Protein 3AGC (pdb70)

CATH classification: 3.40.1500.20

Secondary structure (DSSP, 8-state):
---GGG-TTS-HHHHHHHHHHHHHHHHHTTTTBPPP---HHHHEEE-TTSSEEEEEEEEEBPTT-SEEEEEEEEEEEE-TTS-EEEEEEEEEEE-TT-----EEEEEEESSSSEEEEEEE---SS-TTT-HHHHIIIIISSSHHHHHHHHHTSTTEEE---S-HHHHHHS-TT-EEEEEE-SSHHHHHHHIIIIIHHHHHHHHHHIIIIII-SSS------HHHHHHHHHHHHHHHHHHHIIIIITTHHHHH-HHHHHHHHHHHHHHHT--/--TT-TTS-HHHHHHHHHHHHHHHHHTGGGBPPP---HHHHEEE-TTSSEEEEEEEEEBPTTSSEEEEEEEEEEEE-TTS-EEEEEEEEEEE-TT-----EEEEEEE--EEEEEEE---SS-TTT-HHHHIIIIITTTTHHHHHHHHTSTTEEE---S-HHHHHHS-TT-EEEEEE-SSHHHHHHHIIIIIHHHHHHHHHHIIIIII----HHHHHHHHHHHHHHHHHHHHHHTTTHHHHHH-HHHHHHHHHHHHHHHT-

Radius of gyration: 25.25 Å; Cα contacts (8 Å, |Δi|>4): 959; chains: 2; bounding box: 55×79×54 Å

GO terms:
  GO:0051743 red chlorophyll catabolite reductase activity (F, IDA)
  GO:0005737 cytoplasm (C, IDA)
  GO:0005739 mitochondrion (C, IDA)
  GO:0005829 cytosol (C, IDA)
  GO:0009507 chloroplast (C, IDA)
  GO:0051743 red chlorophyll catabolite reductase activity (F, TAS)
  GO:0015996 chlorophyll catabolic process (P, TAS)
  GO:0005886 plasma membrane (C, HDA)
  GO:0009507 chloroplast (C, HDA)
  GO:0009570 chloroplast stroma (C, HDA)
  GO:0009941 chloroplast envelope (C, HDA)
  GO:0043067 regulation of programmed cell death (P, IMP)
  GO:0010363 regulation of plant-type hypersensitive response (P, IMP)
  GO:0015996 chlorophyll catabolic process (P, IMP)
  GO:0098542 defense response to other organism (P, IMP)
  GO:0005515 protein binding (F, IPI)

InterPro domains:
  IPR009439 Red chlorophyll catabolite reductase [PF06405] (62-314)
  IPR009439 Red chlorophyll catabolite reductase [PTHR34685] (1-317)

Sequence (531 aa):
RRKFMEFPYVSPTRKQLMVDLMSTVENRLQSQLLPCNLPPDVRNFNNPNGSAEASLHIRSGDKSSPIDFVIGSWIHCKIPTGVSLNITSISGFLNSSTKAPNFVVELIQSSSKSLVLILDLPHRKDLVLNPDYLKEYYQDTALDSHRQSLLKLPEVNPYVSPSLFVRSAVSPTASMLKIDAEEEDKLEEILRDHVSPAAKEVLEVWLERCVKEEEEKIVVGEEERMELERRDKSFRRKSIEDDLDLQFPRMFGEEVSSRVVHAIKEAFGVLKFMEFPYVSPTRKQLMVDLMSTVENRLQSQLLPCNLPPDVRNFNNPNGSAEASLHIRSGDKSSPIDFVIGSWIHCKIPTGVSLNITSISGFLNSSTKAPNFVVELIQSKSLVLILDLPHRKDLVLNPDYLKEYYQDTALDSHRQSLLKLPEVNPYVSPSLFVRSAVSPTASMLKIDAEEEDKLEEILRDHVSPAAKEVLEVWLERCVKEVGEEERMELERRDKSFRRKSIEDDLDLQFPRMFGEEVSSRVVHAIKEAFGV

Structure (mmCIF, N/CA/C/O backbone):
data_3AGC
#
_entry.id   3AGC
#
_cell.length_a   45.089
_cell.length_b   84.321
_cell.length_c   131.518
_cell.angle_alpha   90.00
_cell.angle_beta   90.00
_cell.angle_gamma   90.00
#
_symmetry.space_group_name_H-M   'P 21 21 21'
#
loop_
_entity.id
_entity.type
_entity.pdbx_description
1 polymer 'Red chlorophyll catabolite reductase, chloroplastic'
2 non-polymer '3-{(2Z,3S,4S)-5-[(Z)-(4-ethenyl-3-methyl-5-oxo-1,5-dihydro-2H-pyrrol-2-ylidene)methyl]-2-[(5R)-2-[(3-ethyl-5-formyl-4-methyl-1H-pyrrol-2-yl)methyl]-5-(methoxycarbonyl)-3-methyl-4-oxo-4,5-dihydrocyclopenta[b]pyrrol-6(1H)-ylidene]-4-methyl-3,4-dihydro-2H-pyrrol-3-yl}propanoic acid'
3 non-polymer 'SODIUM ION'
4 water water
#
loop_
_atom_site.group_PDB
_atom_site.id
_atom_site.type_symbol
_atom_site.label_atom_id
_atom_site.label_alt_id
_atom_site.label_comp_id
_atom_site.label_asym_id
_atom_site.label_entity_id
_atom_site.label_seq_id
_atom_site.pdbx_PDB_ins_code
_atom_site.Cartn_x
_atom_site.Cartn_y
_atom_site.Cartn_z
_atom_site.occupancy
_atom_site.B_iso_or_equiv
_atom_site.auth_seq_id
_atom_site.auth_comp_id
_atom_site.auth_asym_id
_atom_site.auth_atom_id
_atom_site.pdbx_PDB_model_num
ATOM 1 N N . ARG A 1 6 ? -10.122 31.097 -8.037 1.00 30.20 49 ARG A N 1
ATOM 2 C CA . ARG A 1 6 ? -9.266 31.757 -7.004 1.00 29.88 49 ARG A CA 1
ATOM 3 C C . ARG A 1 6 ? -8.581 30.736 -6.096 1.00 29.12 49 ARG A C 1
ATOM 4 O O . ARG A 1 6 ? -7.442 30.943 -5.674 1.00 29.32 49 ARG A O 1
ATOM 12 N N . ARG A 1 7 ? -9.274 29.633 -5.811 1.00 28.20 50 ARG A N 1
ATOM 13 C CA . ARG A 1 7 ? -8.767 28.598 -4.900 1.00 26.83 50 ARG A CA 1
ATOM 14 C C . ARG A 1 7 ? -7.712 27.706 -5.584 1.00 25.53 50 ARG A C 1
ATOM 15 O O . ARG A 1 7 ? -7.901 27.284 -6.730 1.00 25.59 50 ARG A O 1
ATOM 23 N N . LYS A 1 8 ? -6.600 27.455 -4.884 1.00 23.49 51 LYS A N 1
ATOM 24 C CA . LYS A 1 8 ? -5.435 26.727 -5.433 1.00 21.62 51 LYS A CA 1
ATOM 25 C C . LYS A 1 8 ? -5.552 25.210 -5.312 1.00 20.01 51 LYS A C 1
ATOM 26 O O . LYS A 1 8 ? -6.413 24.703 -4.588 1.00 19.67 51 LYS A O 1
ATOM 32 N N . PHE A 1 9 ? -4.666 24.494 -6.007 1.00 18.04 52 PHE A N 1
ATOM 33 C CA . PHE A 1 9 ? -4.713 23.033 -6.047 1.00 16.55 52 PHE A CA 1
ATOM 34 C C . PHE A 1 9 ? -4.703 22.375 -4.677 1.00 15.67 52 PHE A C 1
ATOM 35 O O . PHE A 1 9 ? -5.608 21.609 -4.361 1.00 15.72 52 PHE A O 1
ATOM 43 N N . MET A 1 10 ? -3.691 22.675 -3.865 1.00 14.84 53 MET A N 1
ATOM 44 C CA . MET A 1 10 ? -3.528 22.002 -2.568 1.00 14.33 53 MET A CA 1
ATOM 45 C C . MET A 1 10 ? -4.544 22.448 -1.500 1.00 14.04 53 MET A C 1
ATOM 46 O O . MET A 1 10 ? -4.552 21.914 -0.384 1.00 13.72 53 MET A O 1
ATOM 51 N N . GLU A 1 11 ? -5.391 23.414 -1.846 1.00 13.44 54 GLU A N 1
ATOM 52 C CA . GLU A 1 11 ? -6.478 23.854 -0.961 1.00 13.48 54 GLU A CA 1
ATOM 53 C C . GLU A 1 11 ? -7.674 22.891 -0.944 1.00 13.00 54 GLU A C 1
ATOM 54 O O . GLU A 1 11 ? -8.446 22.872 0.018 1.00 12.80 54 GLU A O 1
ATOM 60 N N . PHE A 1 12 ? -7.829 22.109 -2.013 1.00 12.40 55 PHE A N 1
ATOM 61 C CA . PHE A 1 12 ? -8.918 21.122 -2.133 1.00 12.26 55 PHE A CA 1
ATOM 62 C C . PHE A 1 12 ? -10.242 21.576 -1.509 1.00 12.24 55 PHE A C 1
ATOM 63 O O . PHE A 1 12 ? -10.727 20.945 -0.581 1.00 12.84 55 PHE A O 1
ATOM 71 N N . PRO A 1 13 ? -10.828 22.668 -2.025 1.00 12.16 56 PRO A N 1
ATOM 72 C CA . PRO A 1 13 ? -12.088 23.192 -1.488 1.00 12.19 56 PRO A CA 1
ATOM 73 C C . PRO A 1 13 ? -13.264 22.256 -1.783 1.00 12.33 56 PRO A C 1
ATOM 74 O O . PRO A 1 13 ? -13.124 21.326 -2.588 1.00 12.00 56 PRO A O 1
ATOM 78 N N . TYR A 1 14 ? -14.397 22.512 -1.127 1.00 12.20 57 TYR A N 1
ATOM 79 C CA . TYR A 1 14 ? -15.669 21.796 -1.358 1.00 12.67 57 TYR A CA 1
ATOM 80 C C . TYR A 1 14 ? -15.774 20.370 -0.808 1.00 12.75 57 TYR A C 1
ATOM 81 O O . TYR A 1 14 ? -16.875 19.812 -0.761 1.00 13.53 57 TYR A O 1
ATOM 90 N N . VAL A 1 15 ? -14.658 19.773 -0.399 1.00 12.56 58 VAL A N 1
ATOM 91 C CA . VAL A 1 15 ? -14.686 18.393 0.106 1.00 12.75 58 VAL A CA 1
ATOM 92 C C . VAL A 1 15 ? -14.526 18.310 1.633 1.00 12.91 58 VAL A C 1
ATOM 93 O O . VAL A 1 15 ? -14.242 19.314 2.293 1.00 13.49 58 VAL A O 1
ATOM 97 N N . SER A 1 16 ? -14.709 17.117 2.189 1.00 12.80 59 SER A N 1
ATOM 98 C CA . SER A 1 16 ? -14.573 16.904 3.631 1.00 12.67 59 SER A CA 1
ATOM 99 C C . SER A 1 16 ? -13.115 17.050 4.088 1.00 12.46 59 SER A C 1
ATOM 100 O O . SER A 1 16 ? -12.195 16.847 3.289 1.00 12.03 59 SER A O 1
ATOM 103 N N . PRO A 1 17 ? -12.895 17.405 5.375 1.00 12.46 60 PRO A N 1
ATOM 104 C CA . PRO A 1 17 ? -11.521 17.562 5.844 1.00 12.38 60 PRO A CA 1
ATOM 105 C C . PRO A 1 17 ? -10.651 16.323 5.609 1.00 12.62 60 PRO A C 1
ATOM 106 O O . PRO A 1 17 ? -9.482 16.462 5.262 1.00 12.42 60 PRO A O 1
ATOM 110 N N . THR A 1 18 ? -11.222 15.131 5.773 1.00 12.69 61 THR A N 1
ATOM 111 C CA . THR A 1 18 ? -10.466 13.887 5.618 1.00 13.41 61 THR A CA 1
ATOM 112 C C . THR A 1 18 ? -10.106 13.617 4.149 1.00 12.88 61 THR A C 1
ATOM 113 O O . THR A 1 18 ? -8.996 13.138 3.852 1.00 12.86 61 THR A O 1
ATOM 117 N N . ARG A 1 19 ? -11.024 13.941 3.237 1.00 12.16 62 ARG A N 1
ATOM 118 C CA . ARG A 1 19 ? -10.744 13.838 1.803 1.00 12.34 62 ARG A CA 1
ATOM 119 C C . ARG A 1 19 ? -9.623 14.793 1.390 1.00 11.68 62 ARG A C 1
ATOM 120 O O . ARG A 1 19 ? -8.715 14.398 0.661 1.00 11.62 62 ARG A O 1
ATOM 128 N N . LYS A 1 20 ? -9.686 16.042 1.854 1.00 11.37 63 LYS A N 1
ATOM 129 C CA . LYS A 1 20 ? -8.587 16.988 1.611 1.00 11.15 63 LYS A CA 1
ATOM 130 C C . LYS A 1 20 ? -7.260 16.458 2.153 1.00 11.38 63 LYS A C 1
ATOM 131 O O . LYS A 1 20 ? -6.256 16.476 1.440 1.00 11.23 63 LYS A O 1
ATOM 137 N N . GLN A 1 21 ? -7.255 15.978 3.397 1.00 11.54 64 GLN A N 1
ATOM 138 C CA . GLN A 1 21 ? -6.019 15.482 4.010 1.00 12.41 64 GLN A CA 1
ATOM 139 C C . GLN A 1 21 ? -5.383 14.328 3.226 1.00 12.54 64 GLN A C 1
ATOM 140 O O . GLN A 1 21 ? -4.164 14.305 3.027 1.00 13.04 64 GLN A O 1
ATOM 146 N N . LEU A 1 22 ? -6.202 13.382 2.782 1.00 12.54 65 LEU A N 1
ATOM 147 C CA . LEU A 1 22 ? -5.708 12.261 1.987 1.00 12.69 65 LEU A CA 1
ATOM 148 C C . LEU A 1 22 ? -5.017 12.751 0.715 1.00 12.25 65 LEU A C 1
ATOM 149 O O . LEU A 1 22 ? -3.910 12.313 0.400 1.00 12.27 65 LEU A O 1
ATOM 154 N N . MET A 1 23 ? -5.675 13.663 0.001 1.00 11.66 66 MET A N 1
ATOM 155 C CA . MET A 1 23 ? -5.164 14.178 -1.263 1.00 11.58 66 MET A CA 1
ATOM 156 C C . MET A 1 23 ? -3.890 15.011 -1.047 1.00 11.12 66 MET A C 1
ATOM 157 O O . MET A 1 23 ? -2.928 14.889 -1.806 1.00 10.56 66 MET A O 1
ATOM 162 N N . VAL A 1 24 ? -3.891 15.841 -0.001 1.00 10.63 67 VAL A N 1
ATOM 163 C CA . VAL A 1 24 ? -2.688 16.586 0.400 1.00 10.62 67 VAL A CA 1
ATOM 164 C C . VAL A 1 24 ? -1.532 15.628 0.726 1.00 10.76 67 VAL A C 1
ATOM 165 O O . VAL A 1 24 ? -0.421 15.802 0.227 1.00 10.52 67 VAL A O 1
ATOM 169 N N . ASP A 1 25 ? -1.807 14.624 1.557 1.00 11.28 68 ASP A N 1
ATOM 170 C CA . ASP A 1 25 ? -0.792 13.635 1.962 1.00 11.92 68 ASP A CA 1
ATOM 171 C C . ASP A 1 25 ? -0.204 12.926 0.746 1.00 11.79 68 ASP A C 1
ATOM 172 O O . ASP A 1 25 ? 1.015 12.810 0.619 1.00 12.14 68 ASP A O 1
ATOM 177 N N . LEU A 1 26 ? -1.072 12.451 -0.144 1.00 11.52 69 LEU A N 1
ATOM 178 C CA . LEU A 1 26 ? -0.625 11.731 -1.329 1.00 11.52 69 LEU A CA 1
ATOM 179 C C . LEU A 1 26 ? 0.235 12.581 -2.264 1.00 11.96 69 LEU A C 1
ATOM 180 O O . LEU A 1 26 ? 1.332 12.154 -2.642 1.00 12.06 69 LEU A O 1
ATOM 185 N N . MET A 1 27 ? -0.226 13.785 -2.608 1.00 11.84 70 MET A N 1
ATOM 186 C CA . MET A 1 27 ? 0.544 14.656 -3.504 1.00 11.88 70 MET A CA 1
ATOM 187 C C . MET A 1 27 ? 1.861 15.110 -2.873 1.00 11.89 70 MET A C 1
ATOM 188 O O . MET A 1 27 ? 2.885 15.176 -3.556 1.00 11.72 70 MET A O 1
ATOM 193 N N . SER A 1 28 ? 1.826 15.427 -1.578 1.00 11.70 71 SER A N 1
ATOM 194 C CA . SER A 1 28 ? 3.042 15.804 -0.858 1.00 12.18 71 SER A CA 1
ATOM 195 C C . SER A 1 28 ? 4.071 14.669 -0.889 1.00 12.02 71 SER A C 1
ATOM 196 O O . SER A 1 28 ? 5.250 14.915 -1.107 1.00 12.18 71 SER A O 1
ATOM 199 N N . THR A 1 29 ? 3.610 13.435 -0.694 1.00 11.80 72 THR A N 1
ATOM 200 C CA . THR A 1 29 ? 4.482 12.260 -0.732 1.00 12.09 72 THR A CA 1
ATOM 201 C C . THR A 1 29 ? 5.062 12.037 -2.130 1.00 11.96 72 THR A C 1
ATOM 202 O O . THR A 1 29 ? 6.266 11.817 -2.277 1.00 12.13 72 THR A O 1
ATOM 206 N N . VAL A 1 30 ? 4.207 12.106 -3.149 1.00 11.53 73 VAL A N 1
ATOM 207 C CA . VAL A 1 30 ? 4.648 11.992 -4.538 1.00 11.75 73 VAL A CA 1
ATOM 208 C C . VAL A 1 30 ? 5.784 12.989 -4.794 1.00 11.59 73 VAL A C 1
ATOM 209 O O . VAL A 1 30 ? 6.880 12.597 -5.194 1.00 11.08 73 VAL A O 1
ATOM 213 N N . GLU A 1 31 ? 5.534 14.266 -4.520 1.00 11.60 74 GLU A N 1
ATOM 214 C CA . GLU A 1 31 ? 6.509 15.310 -4.828 1.00 11.86 74 GLU A CA 1
ATOM 215 C C . GLU A 1 31 ? 7.787 15.197 -3.985 1.00 11.84 74 GLU A C 1
ATOM 216 O O . GLU A 1 31 ? 8.887 15.309 -4.522 1.00 11.62 74 GLU A O 1
ATOM 222 N N . ASN A 1 32 ? 7.629 14.961 -2.681 1.00 11.96 75 ASN A N 1
ATOM 223 C CA . ASN A 1 32 ? 8.767 14.801 -1.762 1.00 12.23 75 ASN A CA 1
ATOM 224 C C . ASN A 1 32 ? 9.639 13.597 -2.112 1.00 12.28 75 ASN A C 1
ATOM 225 O O . ASN A 1 32 ? 10.864 13.658 -1.998 1.00 12.56 75 ASN A O 1
ATOM 230 N N . ARG A 1 33 ? 9.007 12.504 -2.525 1.00 12.42 76 ARG A N 1
ATOM 231 C CA . ARG A 1 33 ? 9.730 11.260 -2.798 1.00 12.79 76 ARG A CA 1
ATOM 232 C C . ARG A 1 33 ? 10.325 11.226 -4.208 1.00 12.76 76 ARG A C 1
ATOM 233 O O . ARG A 1 33 ? 11.217 10.416 -4.492 1.00 13.09 76 ARG A O 1
ATOM 241 N N . LEU A 1 34 ? 9.845 12.104 -5.084 1.00 12.14 77 LEU A N 1
ATOM 242 C CA . LEU A 1 34 ? 10.365 12.174 -6.450 1.00 12.29 77 LEU A CA 1
ATOM 243 C C . LEU A 1 34 ? 11.150 13.455 -6.746 1.00 12.04 77 LEU A C 1
ATOM 244 O O . LEU A 1 34 ? 11.160 13.938 -7.876 1.00 11.44 77 LEU A O 1
ATOM 249 N N . GLN A 1 35 ? 11.820 13.991 -5.729 1.00 12.41 78 GLN A N 1
ATOM 250 C CA . GLN A 1 35 ? 12.576 15.238 -5.867 1.00 12.33 78 GLN A CA 1
ATOM 251 C C . GLN A 1 35 ? 13.635 15.184 -6.967 1.00 12.68 78 GLN A C 1
ATOM 252 O O . GLN A 1 35 ? 13.854 16.164 -7.668 1.00 12.66 78 GLN A O 1
ATOM 258 N N . SER A 1 36 ? 14.291 14.038 -7.122 1.00 13.01 79 SER A N 1
ATOM 259 C CA . SER A 1 36 ? 15.342 13.934 -8.124 1.00 13.13 79 SER A CA 1
ATOM 260 C C . SER A 1 36 ? 14.765 13.717 -9.522 1.00 13.22 79 SER A C 1
ATOM 261 O O . SER A 1 36 ? 15.519 13.633 -10.490 1.00 12.93 79 SER A O 1
ATOM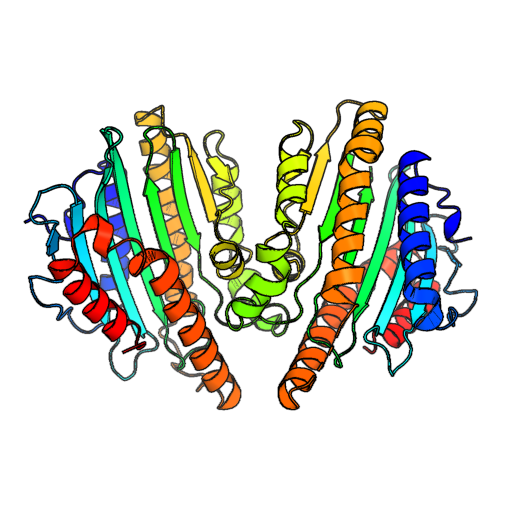 264 N N . GLN A 1 37 ? 13.434 13.651 -9.626 1.00 12.78 80 GLN A N 1
ATOM 265 C CA . GLN A 1 37 ? 12.778 13.284 -10.883 1.00 13.13 80 GLN A CA 1
ATOM 266 C C . GLN A 1 37 ? 11.985 14.409 -11.557 1.00 12.66 80 GLN A C 1
ATOM 267 O O . GLN A 1 37 ? 11.943 14.486 -12.781 1.00 12.89 80 GLN A O 1
ATOM 273 N N . LEU A 1 38 ? 11.362 15.271 -10.758 1.00 11.75 81 LEU A N 1
ATOM 274 C CA . LEU A 1 38 ? 10.316 16.157 -11.262 1.00 11.40 81 LEU A CA 1
ATOM 275 C C . LEU A 1 38 ? 10.797 17.568 -11.526 1.00 10.96 81 LEU A C 1
ATOM 276 O O . LEU A 1 38 ? 11.448 18.174 -10.679 1.00 10.38 81 LEU A O 1
ATOM 281 N N . LEU A 1 39 ? 10.450 18.088 -12.701 1.00 10.64 82 LEU A N 1
ATOM 282 C CA . LEU A 1 39 ? 10.659 19.490 -13.016 1.00 11.15 82 LEU A CA 1
ATOM 283 C C . LEU A 1 39 ? 9.536 20.312 -12.366 1.00 11.66 82 LEU A C 1
ATOM 284 O O . LEU A 1 39 ? 8.474 19.760 -12.053 1.00 11.83 82 LEU A O 1
ATOM 289 N N . PRO A 1 40 ? 9.769 21.621 -12.139 1.00 12.18 83 PRO A N 1
ATOM 290 C CA . PRO A 1 40 ? 8.695 22.464 -11.606 1.00 12.47 83 PRO A CA 1
ATOM 291 C C . PRO A 1 40 ? 7.484 22.508 -12.539 1.00 12.87 83 PRO A C 1
ATOM 292 O O . PRO A 1 40 ? 7.628 22.398 -13.761 1.00 12.38 83 PRO A O 1
ATOM 296 N N . CYS A 1 41 ? 6.297 22.672 -11.960 1.00 13.63 84 CYS A N 1
ATOM 297 C CA . CYS A 1 41 ? 5.102 22.924 -12.757 1.00 14.01 84 CYS A CA 1
ATOM 298 C C . CYS A 1 41 ? 5.317 24.238 -13.504 1.00 14.35 84 CYS A C 1
ATOM 299 O O . CYS A 1 41 ? 5.818 25.213 -12.927 1.00 14.15 84 CYS A O 1
ATOM 302 N N . ASN A 1 42 ? 4.981 24.257 -14.790 1.00 14.47 85 ASN A N 1
ATOM 303 C CA . ASN A 1 42 ? 5.062 25.488 -15.562 1.00 15.21 85 ASN A CA 1
ATOM 304 C C . ASN A 1 42 ? 3.763 25.840 -16.297 1.00 15.25 85 ASN A C 1
ATOM 305 O O . ASN A 1 42 ? 3.774 26.610 -17.263 1.00 15.20 85 ASN A O 1
ATOM 310 N N . LEU A 1 43 ? 2.651 25.267 -15.840 1.00 14.77 86 LEU A N 1
ATOM 311 C CA . LEU A 1 43 ? 1.341 25.620 -16.374 1.00 15.07 86 LEU A CA 1
ATOM 312 C C . LEU A 1 43 ? 1.086 27.108 -16.157 1.00 14.83 86 LEU A C 1
ATOM 313 O O . LEU A 1 43 ? 1.418 27.640 -15.099 1.00 14.54 86 LEU A O 1
ATOM 318 N N . PRO A 1 44 ? 0.508 27.792 -17.161 1.00 15.33 87 PRO A N 1
ATOM 319 C CA . PRO A 1 44 ? 0.198 29.203 -16.933 1.00 15.31 87 PRO A CA 1
ATOM 320 C C . PRO A 1 44 ? -0.867 29.334 -15.836 1.00 15.57 87 PRO A C 1
ATOM 321 O O . PRO A 1 44 ? -1.604 28.365 -15.588 1.00 15.16 87 PRO A O 1
ATOM 325 N N . PRO A 1 45 ? -0.931 30.502 -15.162 1.00 15.70 88 PRO A N 1
ATOM 326 C CA . PRO A 1 45 ? -1.917 30.734 -14.096 1.00 16.03 88 PRO A CA 1
ATOM 327 C C . PRO A 1 45 ? -3.368 30.394 -14.462 1.00 16.22 88 PRO A C 1
ATOM 328 O O . PRO A 1 45 ? -4.100 29.872 -13.614 1.00 16.18 88 PRO A O 1
ATOM 332 N N . ASP A 1 46 ? -3.781 30.677 -15.699 1.00 16.31 89 ASP A N 1
ATOM 333 C CA . ASP A 1 46 ? -5.169 30.428 -16.116 1.00 16.36 89 ASP A CA 1
ATOM 334 C C . ASP A 1 46 ? -5.472 28.974 -16.530 1.00 16.03 89 ASP A C 1
ATOM 335 O O . ASP A 1 46 ? -6.584 28.664 -16.973 1.00 15.50 89 ASP A O 1
ATOM 340 N N . VAL A 1 47 ? -4.471 28.103 -16.386 1.00 15.38 90 VAL A N 1
ATOM 341 C CA . VAL A 1 47 ? -4.622 26.659 -16.582 1.00 15.14 90 VAL A CA 1
ATOM 342 C C . VAL A 1 47 ? -4.458 25.936 -15.244 1.00 14.79 90 VAL A C 1
ATOM 343 O O . VAL A 1 47 ? -5.045 24.880 -15.031 1.00 15.08 90 VAL A O 1
ATOM 347 N N . ARG A 1 48 ? -3.650 26.509 -14.353 1.00 14.46 91 ARG A N 1
ATOM 348 C CA . ARG A 1 48 ? -3.483 25.991 -12.993 1.00 14.66 91 ARG A CA 1
ATOM 349 C C . ARG A 1 48 ? -4.786 26.073 -12.200 1.00 14.43 91 ARG A C 1
ATOM 350 O O . ARG A 1 48 ? -5.121 25.163 -11.451 1.00 14.58 91 ARG A O 1
ATOM 358 N N . ASN A 1 49 ? -5.492 27.190 -12.352 1.00 14.33 92 ASN A N 1
ATOM 359 C CA . ASN A 1 49 ? -6.777 27.413 -11.686 1.00 14.80 92 ASN A CA 1
ATOM 360 C C . ASN A 1 49 ? -7.703 28.116 -12.654 1.00 14.18 92 ASN A C 1
ATOM 361 O O . ASN A 1 49 ? -7.320 29.126 -13.250 1.00 13.45 92 ASN A O 1
ATOM 366 N N . PHE A 1 50 ? -8.910 27.575 -12.817 1.00 13.85 93 PHE A N 1
ATOM 367 C CA . PHE A 1 50 ? -9.868 28.070 -13.813 1.00 13.98 93 PHE A CA 1
ATOM 368 C C . PHE A 1 50 ? -11.318 27.784 -13.407 1.00 14.20 93 PHE A C 1
ATOM 369 O O . PHE A 1 50 ? -11.576 26.992 -12.505 1.00 13.44 93 PHE A O 1
ATOM 377 N N . ASN A 1 51 ? -12.256 28.429 -14.092 1.00 14.58 94 ASN A N 1
ATOM 378 C CA . ASN A 1 51 ? -13.675 28.287 -13.770 1.00 15.39 94 ASN A CA 1
ATOM 379 C C . ASN A 1 51 ? -14.565 28.642 -14.953 1.00 15.49 94 ASN A C 1
ATOM 380 O O . ASN A 1 51 ? -14.142 29.364 -15.857 1.00 15.62 94 ASN A O 1
ATOM 385 N N . ASN A 1 52 ? -15.787 28.118 -14.958 1.00 15.82 95 ASN A N 1
ATOM 386 C CA . ASN A 1 52 ? -16.807 28.626 -15.866 1.00 16.03 95 ASN A CA 1
ATOM 387 C C . ASN A 1 52 ? -17.084 30.075 -15.470 1.00 16.42 95 ASN A C 1
ATOM 388 O O . ASN A 1 52 ? -17.281 30.357 -14.289 1.00 16.46 95 ASN A O 1
ATOM 393 N N . PRO A 1 53 ? -17.045 31.005 -16.446 1.00 17.20 96 PRO A N 1
ATOM 394 C CA . PRO A 1 53 ? -17.375 32.417 -16.217 1.00 17.42 96 PRO A CA 1
ATOM 395 C C . PRO A 1 53 ? -18.692 32.619 -15.460 1.00 17.53 96 PRO A C 1
ATOM 396 O O . PRO A 1 53 ? -18.818 33.580 -14.701 1.00 17.44 96 PRO A O 1
ATOM 400 N N . ASN A 1 54 ? -19.651 31.713 -15.656 1.00 17.72 97 ASN A N 1
ATOM 401 C CA . ASN A 1 54 ? -20.948 31.805 -14.972 1.00 17.73 97 ASN A CA 1
ATOM 402 C C . ASN A 1 54 ? -20.988 31.248 -13.537 1.00 17.45 97 ASN A C 1
ATOM 403 O O . ASN A 1 54 ? -22.004 31.370 -12.853 1.00 17.40 97 ASN A O 1
ATOM 408 N N . GLY A 1 55 ? -19.888 30.641 -13.094 1.00 16.93 98 GLY A N 1
ATOM 409 C CA . GLY A 1 55 ? -19.774 30.155 -11.716 1.00 16.16 98 GLY A CA 1
ATOM 410 C C . GLY A 1 55 ? -20.168 28.710 -11.452 1.00 15.66 98 GLY A C 1
ATOM 411 O O . GLY A 1 55 ? -20.030 28.228 -10.324 1.00 15.71 98 GLY A O 1
ATOM 412 N N . SER A 1 56 ? -20.640 28.012 -12.484 1.00 15.02 99 SER A N 1
ATOM 413 C CA . SER A 1 56 ? -21.168 26.644 -12.343 1.00 14.40 99 SER A CA 1
ATOM 414 C C . SER A 1 56 ? -20.101 25.565 -12.123 1.00 14.03 99 SER A C 1
ATOM 415 O O . SER A 1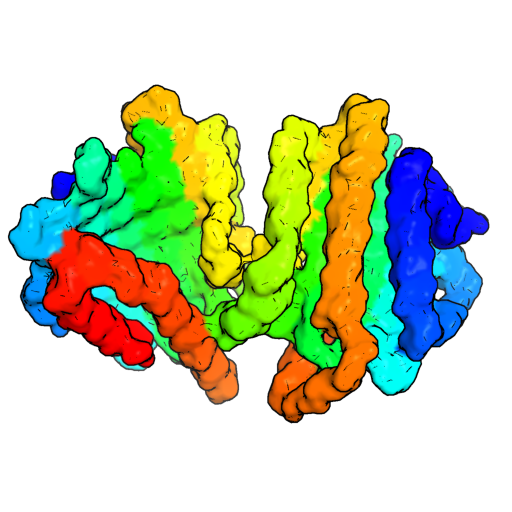 56 ? -20.411 24.465 -11.662 1.00 13.73 99 SER A O 1
ATOM 418 N N . ALA A 1 57 ? -18.857 25.869 -12.479 1.00 13.28 100 ALA A N 1
ATOM 419 C CA . ALA A 1 57 ? -17.773 24.903 -12.330 1.00 12.70 100 ALA A CA 1
ATOM 420 C C . ALA A 1 57 ? -16.450 25.587 -12.038 1.00 12.45 100 ALA A C 1
ATOM 421 O O . ALA A 1 57 ? -16.195 26.696 -12.510 1.00 12.42 100 ALA A O 1
ATOM 423 N N . GLU A 1 58 ? -15.620 24.901 -11.258 1.00 12.16 101 GLU A N 1
ATOM 424 C CA . GLU A 1 58 ? -14.350 25.411 -10.787 1.00 12.52 101 GLU A CA 1
ATOM 425 C C . GLU A 1 58 ? -13.378 24.234 -10.748 1.00 11.70 101 GLU A C 1
ATOM 426 O O . GLU A 1 58 ? -13.763 23.123 -10.382 1.00 11.30 101 GLU A O 1
ATOM 432 N N . ALA A 1 59 ? -12.123 24.473 -11.123 1.00 10.98 102 ALA A N 1
ATOM 433 C CA . ALA A 1 59 ? -11.134 23.397 -11.124 1.00 10.69 102 ALA A CA 1
ATOM 434 C C . ALA A 1 59 ? -9.713 23.894 -10.900 1.00 10.59 102 ALA A C 1
ATOM 435 O O . ALA A 1 59 ? -9.416 25.085 -11.051 1.00 10.10 102 ALA A O 1
ATOM 437 N N . SER A 1 60 ? -8.844 22.965 -10.524 1.00 10.45 103 SER A N 1
ATOM 438 C CA . SER A 1 60 ? -7.425 23.246 -10.436 1.00 10.65 103 SER A CA 1
ATOM 439 C C . SER A 1 60 ? -6.620 22.094 -11.004 1.00 10.35 103 SER A C 1
ATOM 440 O O . SER A 1 60 ? -7.006 20.941 -10.867 1.00 10.40 103 SER A O 1
ATOM 443 N N . LEU A 1 61 ? -5.504 22.421 -11.650 1.00 10.20 104 LEU A N 1
ATOM 444 C CA . LEU A 1 61 ? -4.686 21.429 -12.344 1.00 10.14 104 LEU A CA 1
ATOM 445 C C . LEU A 1 61 ? -3.238 21.605 -11.902 1.00 9.98 104 LEU A C 1
ATOM 446 O O . LEU A 1 61 ? -2.736 22.732 -11.861 1.00 9.67 104 LEU A O 1
ATOM 451 N N . HIS A 1 62 ? -2.578 20.499 -11.567 1.00 9.45 105 HIS A N 1
ATOM 452 C CA . HIS A 1 62 ? -1.174 20.517 -11.150 1.00 9.70 105 HIS A CA 1
ATOM 453 C C . HIS A 1 62 ? -0.415 19.429 -11.915 1.00 9.42 105 HIS A C 1
ATOM 454 O O . HIS A 1 62 ? -0.679 18.248 -11.732 1.00 9.73 105 HIS A O 1
ATOM 461 N N . ILE A 1 63 ? 0.489 19.831 -12.802 1.00 9.17 106 ILE A N 1
ATOM 462 C CA . ILE A 1 63 ? 1.267 18.875 -13.614 1.00 9.14 106 ILE A CA 1
ATOM 463 C C . ILE A 1 63 ? 2.770 19.132 -13.433 1.00 9.38 106 ILE A C 1
ATOM 464 O O . ILE A 1 63 ? 3.218 20.282 -13.538 1.00 9.00 106 ILE A O 1
ATOM 469 N N . ARG A 1 64 ? 3.530 18.076 -13.141 1.00 9.41 107 ARG A N 1
ATOM 470 C CA . ARG A 1 64 ? 4.996 18.158 -13.099 1.00 10.47 107 ARG A CA 1
ATOM 471 C C . ARG A 1 64 ? 5.541 17.067 -14.002 1.00 10.75 107 ARG A C 1
ATOM 472 O O . ARG A 1 64 ? 5.300 15.876 -13.771 1.00 10.12 107 ARG A O 1
ATOM 480 N N . SER A 1 65 ? 6.260 17.474 -15.035 1.00 11.67 108 SER A N 1
ATOM 481 C CA . SER A 1 65 ? 6.889 16.527 -15.938 1.00 12.79 108 SER A CA 1
ATOM 482 C C . SER A 1 65 ? 8.165 15.984 -15.320 1.00 13.03 108 SER A C 1
ATOM 483 O O . SER A 1 65 ? 8.847 16.680 -14.566 1.00 13.10 108 SER A O 1
ATOM 486 N N . GLY A 1 66 ? 8.473 14.728 -15.632 1.00 13.60 109 GLY A N 1
ATOM 487 C CA . GLY A 1 66 ? 9.769 14.157 -15.311 1.00 14.62 109 GLY A CA 1
ATOM 488 C C . GLY A 1 66 ? 10.849 14.823 -16.143 1.00 15.49 109 GLY A C 1
ATOM 489 O O . GLY A 1 66 ? 10.578 15.342 -17.234 1.00 15.17 109 GLY A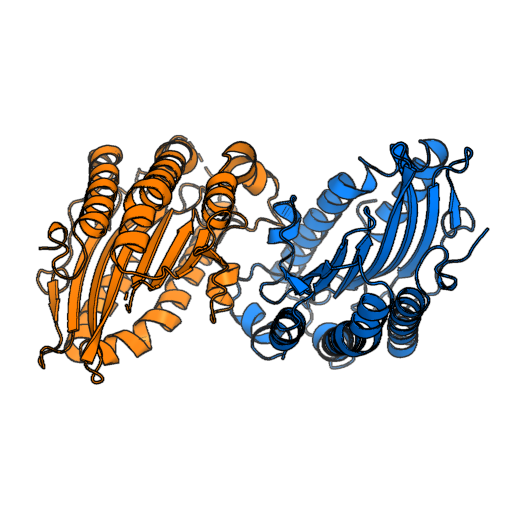 O 1
ATOM 490 N N . ASP A 1 67 ? 12.072 14.817 -15.622 1.00 16.75 110 ASP A N 1
ATOM 491 C CA . ASP A 1 67 ? 13.229 15.360 -16.333 1.00 18.15 110 ASP A CA 1
ATOM 492 C C . ASP A 1 67 ? 13.586 14.413 -17.483 1.00 18.70 110 ASP A C 1
ATOM 493 O O . ASP A 1 67 ? 13.083 13.291 -17.542 1.00 18.77 110 ASP A O 1
ATOM 498 N N . LYS A 1 68 ? 14.449 14.863 -18.390 1.00 19.65 111 LYS A N 1
ATOM 499 C CA . LYS A 1 68 ? 14.784 14.099 -19.604 1.00 20.50 111 LYS A CA 1
ATOM 500 C C . LYS A 1 68 ? 15.165 12.637 -19.325 1.00 20.49 111 LYS A C 1
ATOM 501 O O . LYS A 1 68 ? 14.756 11.725 -20.047 1.00 21.37 111 LYS A O 1
ATOM 507 N N . SER A 1 69 ? 15.934 12.417 -18.268 1.00 20.24 112 SER A N 1
ATOM 508 C CA . SER A 1 69 ? 16.484 11.092 -17.982 1.00 19.80 112 SER A CA 1
ATOM 509 C C . SER A 1 69 ? 15.655 10.282 -16.979 1.00 18.80 112 SER A C 1
ATOM 510 O O . SER A 1 69 ? 16.108 9.252 -16.480 1.00 18.81 112 SER A O 1
ATOM 513 N N . SER A 1 70 ? 14.442 10.748 -16.694 1.00 17.32 113 SER A N 1
ATOM 514 C CA . SER A 1 70 ? 13.597 10.127 -15.679 1.00 15.80 113 SER A CA 1
ATOM 515 C C . SER A 1 70 ? 12.723 9.017 -16.280 1.00 14.72 113 SER A C 1
ATOM 516 O O . SER A 1 70 ? 12.387 9.080 -17.456 1.00 14.70 113 SER A O 1
ATOM 519 N N . PRO A 1 71 ? 12.360 7.994 -15.475 1.00 14.07 114 PRO A N 1
ATOM 520 C CA . PRO A 1 71 ? 11.270 7.109 -15.895 1.00 13.39 114 PRO A CA 1
ATOM 521 C C . PRO A 1 71 ? 9.895 7.800 -15.826 1.00 12.68 114 PRO A C 1
ATOM 522 O O . PRO A 1 71 ? 8.924 7.295 -16.390 1.00 12.20 114 PRO A O 1
ATOM 526 N N . ILE A 1 72 ? 9.819 8.936 -15.134 1.00 11.71 115 ILE A N 1
ATOM 527 C CA . ILE A 1 72 ? 8.554 9.641 -14.959 1.00 10.75 115 ILE A CA 1
ATOM 528 C C . ILE A 1 72 ? 8.248 10.436 -16.218 1.00 10.28 115 ILE A C 1
ATOM 529 O O . ILE A 1 72 ? 9.065 11.257 -16.652 1.00 9.49 115 ILE A O 1
ATOM 534 N N . ASP A 1 73 ? 7.081 10.179 -16.809 1.00 9.56 116 ASP A N 1
ATOM 535 C CA . ASP A 1 73 ? 6.575 11.024 -17.893 1.00 9.31 116 ASP A CA 1
ATOM 536 C C . ASP A 1 73 ? 6.056 12.305 -17.235 1.00 9.26 116 ASP A C 1
ATOM 537 O O . ASP A 1 73 ? 6.566 13.400 -17.485 1.00 8.74 116 ASP A O 1
ATOM 542 N N . PHE A 1 74 ? 5.054 12.154 -16.371 1.00 9.03 117 PHE A N 1
ATOM 543 C CA . PHE A 1 74 ? 4.548 13.264 -15.573 1.00 9.16 117 PHE A CA 1
ATOM 544 C C . PHE A 1 74 ? 3.686 12.742 -14.430 1.00 9.28 117 PHE A C 1
ATOM 545 O O . PHE A 1 74 ? 3.233 11.589 -14.435 1.00 9.20 117 PHE A O 1
ATOM 553 N N . VAL A 1 75 ? 3.505 13.591 -13.436 1.00 9.60 118 VAL A N 1
ATOM 554 C CA . VAL A 1 75 ? 2.520 13.375 -12.393 1.00 9.79 118 VAL A CA 1
ATOM 555 C C . VAL A 1 75 ? 1.473 14.460 -12.583 1.00 9.63 118 VAL A C 1
ATOM 556 O O . VAL A 1 75 ? 1.796 15.585 -12.938 1.00 9.50 118 VAL A O 1
ATOM 560 N N . ILE A 1 76 ? 0.212 14.105 -12.398 1.00 9.89 119 ILE A N 1
ATOM 561 C CA . ILE A 1 76 ? -0.868 15.062 -12.582 1.00 10.10 119 ILE A CA 1
ATOM 562 C C . ILE A 1 76 ? -1.834 14.991 -11.409 1.00 9.97 119 ILE A C 1
ATOM 563 O O . ILE A 1 76 ? -2.279 13.911 -11.027 1.00 10.22 119 ILE A O 1
ATOM 568 N N . GLY A 1 77 ? -2.127 16.151 -10.835 1.00 10.07 120 GLY A N 1
ATOM 569 C CA . GLY A 1 77 ? -3.152 16.272 -9.807 1.00 10.64 120 GLY A CA 1
ATOM 570 C C . GLY A 1 77 ? -4.265 17.173 -10.298 1.00 10.94 120 GLY A C 1
ATOM 571 O O . GLY A 1 77 ? -4.016 18.135 -11.022 1.00 11.05 120 GLY A O 1
ATOM 572 N N . SER A 1 78 ? -5.502 16.857 -9.923 1.00 11.13 121 SER A N 1
ATOM 573 C CA . SER A 1 78 ? -6.612 17.756 -10.206 1.00 11.51 121 SER A CA 1
ATOM 574 C C . SER A 1 78 ? -7.691 17.687 -9.135 1.00 10.98 121 SER A C 1
ATOM 575 O O . SER A 1 78 ? -7.850 16.667 -8.470 1.00 11.15 121 SER A O 1
ATOM 578 N N . TRP A 1 79 ? -8.393 18.800 -8.944 1.00 10.69 122 TRP A N 1
ATOM 579 C CA . TRP A 1 79 ? -9.729 18.767 -8.334 1.00 10.34 122 TRP A CA 1
ATOM 580 C C . TRP A 1 79 ? -10.669 19.549 -9.229 1.00 10.67 122 TRP A C 1
ATOM 581 O O . TRP A 1 79 ? -10.260 20.522 -9.871 1.00 10.57 122 TRP A O 1
ATOM 592 N N . ILE A 1 80 ? -11.908 19.072 -9.300 1.00 10.85 123 ILE A N 1
ATOM 593 C CA . ILE A 1 80 ? -12.966 19.649 -10.114 1.00 11.04 123 ILE A CA 1
ATOM 594 C C . ILE A 1 80 ? -14.214 19.702 -9.239 1.00 11.38 123 ILE A C 1
ATOM 595 O O . ILE A 1 80 ? -14.549 18.723 -8.558 1.00 11.28 123 ILE A O 1
ATOM 600 N N . HIS A 1 81 ? -14.869 20.856 -9.230 1.00 11.62 124 HIS A N 1
ATOM 601 C CA . HIS A 1 81 ? -16.176 21.001 -8.595 1.00 12.29 124 HIS A CA 1
ATOM 602 C C . HIS A 1 81 ? -17.144 21.515 -9.644 1.00 12.68 124 HIS A C 1
ATOM 603 O O . HIS A 1 81 ? -16.853 22.495 -10.328 1.00 12.74 124 HIS A O 1
ATOM 610 N N . CYS A 1 82 ? -18.292 20.859 -9.766 1.00 13.36 125 CYS A N 1
ATOM 611 C CA . CYS A 1 82 ? -19.310 21.286 -10.719 1.00 14.45 125 CYS A CA 1
ATOM 612 C C . CYS A 1 82 ? -20.692 21.291 -10.074 1.00 14.45 125 CYS A C 1
ATOM 613 O O . CYS A 1 82 ? -21.077 20.337 -9.396 1.00 13.83 125 CYS A O 1
ATOM 616 N N . LYS A 1 83 ? -21.423 22.383 -10.281 1.00 14.49 126 LYS A N 1
ATOM 617 C CA . LYS A 1 83 ? -22.806 22.486 -9.824 1.00 14.91 126 LYS A CA 1
ATOM 618 C C . LYS A 1 83 ? -23.684 21.891 -10.917 1.00 14.79 126 LYS A C 1
ATOM 619 O O . LYS A 1 83 ? -23.821 22.473 -11.993 1.00 14.96 126 LYS A O 1
ATOM 625 N N . ILE A 1 84 ? -24.249 20.719 -10.646 1.00 14.51 127 ILE A N 1
ATOM 626 C CA . ILE A 1 84 ? -25.121 20.031 -11.606 1.00 14.44 127 ILE A CA 1
ATOM 627 C C . ILE A 1 84 ? -26.508 20.691 -11.557 1.00 13.62 127 ILE A C 1
ATOM 628 O O . ILE A 1 84 ? -26.980 21.021 -10.469 1.00 13.26 127 ILE A O 1
ATOM 633 N N . PRO A 1 85 ? -27.150 20.918 -12.730 1.00 13.38 128 PRO A N 1
ATOM 634 C CA . PRO A 1 85 ? -28.465 21.577 -12.777 1.00 12.92 128 PRO A CA 1
ATOM 635 C C . PRO A 1 85 ? -29.579 20.920 -11.942 1.00 12.36 128 PRO A C 1
ATOM 636 O O . PRO A 1 85 ? -30.659 21.491 -11.807 1.00 12.16 128 PRO A O 1
ATOM 640 N N . THR A 1 86 ? -29.306 19.750 -11.374 1.00 11.63 129 THR A N 1
ATOM 641 C CA . THR A 1 86 ? -30.259 19.069 -10.502 1.00 11.46 129 THR A CA 1
ATOM 642 C C . THR A 1 86 ? -30.126 19.561 -9.054 1.00 11.29 129 THR A C 1
ATOM 643 O O . THR A 1 86 ? -30.905 19.169 -8.187 1.00 11.29 129 THR A O 1
ATOM 647 N N . GLY A 1 87 ? -29.137 20.417 -8.799 1.00 11.08 130 GLY A N 1
ATOM 648 C CA . GLY A 1 87 ? -28.912 20.970 -7.464 1.00 11.03 130 GLY A CA 1
ATOM 649 C C . GLY A 1 87 ? -27.894 20.226 -6.613 1.00 11.30 130 GLY A C 1
ATOM 650 O O . GLY A 1 87 ? -27.559 20.668 -5.514 1.00 10.93 130 GLY A O 1
ATOM 651 N N . VAL A 1 88 ? -27.415 19.087 -7.106 1.00 11.42 131 VAL A N 1
ATOM 652 C CA . VAL A 1 88 ? -26.372 18.347 -6.412 1.00 11.95 131 VAL A CA 1
ATOM 653 C C . VAL A 1 88 ? -25.030 18.778 -6.998 1.00 12.42 131 VAL A C 1
ATOM 654 O O . VAL A 1 88 ? -24.983 19.436 -8.039 1.00 12.64 131 VAL A O 1
ATOM 658 N N . SER A 1 89 ? -23.943 18.435 -6.326 1.00 13.12 132 SER A N 1
ATOM 659 C CA . SER A 1 89 ? -22.633 18.847 -6.803 1.00 14.21 132 SER A CA 1
ATOM 660 C C . SER A 1 89 ? -21.765 17.644 -7.139 1.00 14.29 132 SER A C 1
ATOM 661 O O . SER A 1 89 ? -21.842 16.610 -6.473 1.00 14.66 132 SER A O 1
ATOM 664 N N . LEU A 1 90 ? -20.952 17.801 -8.181 1.00 14.08 133 LEU A N 1
ATOM 665 C CA . LEU A 1 90 ? -19.945 16.826 -8.560 1.00 14.19 133 LEU A CA 1
ATOM 666 C C . LEU A 1 90 ? -18.602 17.295 -8.014 1.00 13.89 133 LEU A C 1
ATOM 667 O O . LEU A 1 90 ? -18.223 18.451 -8.206 1.00 13.40 133 LEU A O 1
ATOM 672 N N . ASN A 1 91 ? -17.907 16.402 -7.311 1.00 13.99 134 ASN A N 1
ATOM 673 C CA . ASN A 1 91 ? -16.571 16.673 -6.783 1.00 13.72 134 ASN A CA 1
ATOM 674 C C . ASN A 1 91 ? -15.634 15.529 -7.162 1.00 13.76 134 ASN A C 1
ATOM 675 O O . ASN A 1 91 ? -15.838 14.389 -6.740 1.00 13.43 134 ASN A O 1
ATOM 680 N N . ILE A 1 92 ? -14.624 15.836 -7.973 1.00 13.53 135 ILE A N 1
ATOM 681 C CA . ILE A 1 92 ? -13.606 14.859 -8.358 1.00 13.58 135 ILE A CA 1
ATOM 682 C C . ILE A 1 92 ? -12.246 15.343 -7.868 1.00 13.58 135 ILE A C 1
ATOM 683 O O . ILE A 1 92 ? -11.880 16.500 -8.089 1.00 13.20 135 ILE A O 1
ATOM 688 N N . THR A 1 93 ? -11.518 14.468 -7.177 1.00 13.21 136 THR A N 1
ATOM 689 C CA . THR A 1 93 ? -10.130 14.744 -6.798 1.00 13.24 136 THR A CA 1
ATOM 690 C C . THR A 1 93 ? -9.282 13.563 -7.275 1.00 13.10 136 THR A C 1
ATOM 691 O O . THR A 1 93 ? -9.634 12.408 -7.019 1.00 12.93 136 THR A O 1
ATOM 695 N N . SER A 1 94 ? -8.185 13.840 -7.980 1.00 12.71 137 SER A N 1
ATOM 696 C CA . SER A 1 94 ? -7.391 12.764 -8.576 1.00 13.08 137 SER A CA 1
ATOM 697 C C . SER A 1 94 ? -5.890 13.036 -8.579 1.00 12.57 137 SER A C 1
ATOM 698 O O . SER A 1 94 ? -5.463 14.177 -8.714 1.00 12.64 137 SER A O 1
ATOM 701 N N . ILE A 1 95 ? -5.106 11.977 -8.406 1.00 12.18 138 ILE A N 1
ATOM 702 C CA . ILE A 1 95 ? -3.659 12.035 -8.589 1.00 12.08 138 ILE A CA 1
ATOM 703 C C . ILE A 1 95 ? -3.272 10.822 -9.417 1.00 12.01 138 ILE A C 1
ATOM 704 O O . ILE A 1 95 ? -3.652 9.692 -9.088 1.00 11.81 138 ILE A O 1
ATOM 709 N N . SER A 1 96 ? -2.543 11.068 -10.501 1.00 11.78 139 SER A N 1
ATOM 710 C CA . SER A 1 96 ? -2.035 10.005 -11.352 1.00 12.46 139 SER A CA 1
ATOM 711 C C . SER A 1 96 ? -0.537 10.177 -11.618 1.00 12.15 139 SER A C 1
ATOM 712 O O . SER A 1 96 ? -0.052 11.304 -11.799 1.00 12.43 139 SER A O 1
ATOM 715 N N . GLY A 1 97 ? 0.185 9.059 -11.636 1.00 11.73 140 GLY A N 1
ATOM 716 C CA . GLY A 1 97 ? 1.595 9.056 -12.057 1.00 11.49 140 GLY A CA 1
ATOM 717 C C . GLY A 1 97 ? 1.711 8.318 -13.379 1.00 11.30 140 GLY A C 1
ATOM 718 O O . GLY A 1 97 ? 1.263 7.175 -13.498 1.00 11.41 140 GLY A O 1
ATOM 719 N N . PHE A 1 98 ? 2.301 8.965 -14.378 1.00 11.13 141 PHE A N 1
ATOM 720 C CA . PHE A 1 98 ? 2.490 8.327 -15.687 1.00 10.98 141 PHE A CA 1
ATOM 721 C C . PHE A 1 98 ? 3.975 8.114 -15.951 1.00 10.63 141 PHE A C 1
ATOM 722 O O . PHE A 1 98 ? 4.767 9.045 -15.831 1.00 9.74 141 PHE A O 1
ATOM 730 N N . LEU A 1 99 ? 4.334 6.883 -16.305 1.00 10.39 142 LEU A N 1
ATOM 731 C CA . LEU A 1 99 ? 5.714 6.537 -16.626 1.00 10.87 142 LEU A CA 1
ATOM 732 C C . LEU A 1 99 ? 5.873 6.538 -18.140 1.00 11.24 142 LEU A C 1
ATOM 733 O O . LEU A 1 99 ? 4.910 6.292 -18.852 1.00 10.98 142 LEU A O 1
ATOM 738 N N . ASN A 1 100 ? 7.072 6.846 -18.629 1.00 12.18 143 ASN A N 1
ATOM 739 C CA . ASN A 1 100 ? 7.303 6.862 -20.077 1.00 12.93 143 ASN A CA 1
ATOM 740 C C . ASN A 1 100 ? 7.819 5.508 -20.570 1.00 13.63 143 ASN A C 1
ATOM 741 O O . ASN A 1 100 ? 7.965 4.574 -19.781 1.00 13.77 143 ASN A O 1
ATOM 746 N N . SER A 1 101 ? 8.126 5.410 -21.861 1.00 14.25 144 SER A N 1
ATOM 747 C CA . SER A 1 101 ? 8.478 4.120 -22.455 1.00 14.83 144 SER A CA 1
ATOM 748 C C . SER A 1 101 ? 9.927 3.696 -22.166 1.00 14.93 144 SER A C 1
ATOM 749 O O . SER A 1 101 ? 10.414 2.701 -22.714 1.00 14.94 144 SER A O 1
ATOM 752 N N . SER A 1 102 ? 10.606 4.439 -21.293 1.00 14.93 145 SER A N 1
ATOM 753 C CA . SER A 1 102 ? 11.951 4.068 -20.857 1.00 15.07 145 SER A CA 1
ATOM 754 C C . SER A 1 102 ? 11.874 3.003 -19.749 1.00 15.10 145 SER A C 1
ATOM 755 O O . SER A 1 102 ? 12.900 2.481 -19.291 1.00 15.11 145 SER A O 1
ATOM 758 N N . THR A 1 103 ? 10.644 2.693 -19.336 1.00 14.63 146 THR A N 1
ATOM 759 C CA . THR A 1 103 ? 10.356 1.610 -18.392 1.00 14.11 146 THR A CA 1
ATOM 760 C C . THR A 1 103 ? 9.025 0.933 -18.748 1.00 13.65 146 THR A C 1
ATOM 761 O O . THR A 1 103 ? 8.126 1.570 -19.287 1.00 13.32 146 THR A O 1
ATOM 765 N N . LYS A 1 104 ? 8.915 -0.362 -18.465 1.00 13.23 147 LYS A N 1
ATOM 766 C CA . LYS A 1 104 ? 7.668 -1.095 -18.686 1.00 13.16 147 LYS A CA 1
ATOM 767 C C . LYS A 1 104 ? 6.722 -1.042 -17.484 1.00 12.41 147 LYS A C 1
ATOM 768 O O . LYS A 1 104 ? 5.575 -1.488 -17.589 1.00 12.53 147 LYS A O 1
ATOM 774 N N . ALA A 1 105 ? 7.211 -0.509 -16.363 1.00 11.91 148 ALA A N 1
ATOM 775 C CA . ALA A 1 105 ? 6.512 -0.554 -15.067 1.00 11.79 148 ALA A CA 1
ATOM 776 C C . ALA A 1 105 ? 5.150 0.139 -15.080 1.00 11.64 148 ALA A C 1
ATOM 777 O O . ALA A 1 105 ? 4.945 1.081 -15.833 1.00 11.59 148 ALA A O 1
ATOM 779 N N . PRO A 1 106 ? 4.202 -0.362 -14.264 1.00 11.67 149 PRO A N 1
ATOM 780 C CA . PRO A 1 106 ? 2.850 0.177 -14.170 1.00 11.28 149 PRO A CA 1
ATOM 781 C C . PRO A 1 106 ? 2.745 1.667 -13.801 1.00 11.29 149 PRO A C 1
ATOM 782 O O . PRO A 1 106 ? 3.665 2.255 -13.212 1.00 11.05 149 PRO A O 1
ATOM 786 N N . ASN A 1 107 ? 1.614 2.262 -14.169 1.00 10.53 150 ASN A N 1
ATOM 787 C CA . ASN A 1 107 ? 1.291 3.628 -13.772 1.00 10.30 150 ASN A CA 1
ATOM 788 C C . ASN A 1 107 ? 0.673 3.639 -12.365 1.00 10.05 150 ASN A C 1
ATOM 789 O O . ASN A 1 107 ? 0.632 2.606 -11.715 1.00 9.50 150 ASN A O 1
ATOM 794 N N . PHE A 1 108 ? 0.240 4.809 -11.892 1.00 9.99 151 PHE A N 1
ATOM 795 C CA . PHE A 1 108 ? -0.383 4.961 -10.569 1.00 9.96 151 PHE A CA 1
ATOM 796 C C . PHE A 1 108 ? -1.605 5.850 -10.742 1.00 10.17 151 PHE A C 1
ATOM 797 O O . PHE A 1 108 ? -1.551 6.855 -11.444 1.00 9.75 151 PHE A O 1
ATOM 805 N N . VAL A 1 109 ? -2.711 5.476 -10.114 1.00 10.69 152 VAL A N 1
ATOM 806 C CA . VAL A 1 109 ? -3.895 6.334 -10.123 1.00 11.04 152 VAL A CA 1
ATOM 807 C C . VAL A 1 109 ? -4.627 6.234 -8.800 1.00 11.34 152 VAL A C 1
ATOM 808 O O . VAL A 1 109 ? -4.781 5.143 -8.255 1.00 11.45 152 VAL A O 1
ATOM 812 N N . VAL A 1 110 ? -5.050 7.383 -8.284 1.00 11.52 153 VAL A N 1
ATOM 813 C CA . VAL A 1 110 ? -6.021 7.431 -7.198 1.00 12.04 153 VAL A CA 1
ATOM 814 C C . VAL A 1 110 ? -7.047 8.504 -7.525 1.00 12.52 153 VAL A C 1
ATOM 815 O O . VAL A 1 110 ? -6.694 9.657 -7.786 1.00 12.19 153 VAL A O 1
ATOM 819 N N . GLU A 1 111 ? -8.317 8.106 -7.548 1.00 13.10 154 GLU A N 1
ATOM 820 C CA . GLU A 1 111 ? -9.409 9.033 -7.809 1.00 14.29 154 GLU A CA 1
ATOM 821 C C . GLU A 1 111 ? -10.523 8.850 -6.796 1.00 13.84 154 GLU A C 1
ATOM 822 O O . GLU A 1 111 ? -10.896 7.721 -6.477 1.00 13.38 154 GLU A O 1
ATOM 828 N N . LEU A 1 112 ? -11.047 9.970 -6.304 1.00 13.71 155 LEU A N 1
ATOM 829 C CA . LEU A 1 112 ? -12.262 9.979 -5.499 1.00 13.56 155 LEU A CA 1
ATOM 830 C C . LEU A 1 112 ? -13.314 10.802 -6.233 1.00 13.76 155 LEU A C 1
ATOM 831 O O . LEU A 1 112 ? -13.093 11.983 -6.530 1.00 12.87 155 LEU A O 1
ATOM 836 N N . ILE A 1 113 ? -14.442 10.162 -6.544 1.00 13.67 156 ILE A N 1
ATOM 837 C CA . ILE A 1 113 ? -15.528 10.782 -7.300 1.00 14.21 156 ILE A CA 1
ATOM 838 C C . ILE A 1 113 ? -16.824 10.751 -6.491 1.00 14.82 156 ILE A C 1
ATOM 839 O O . ILE A 1 113 ? -17.261 9.687 -6.054 1.00 13.85 156 ILE A O 1
ATOM 844 N N . GLN A 1 114 ? -17.440 11.920 -6.317 1.00 15.79 157 GLN A N 1
ATOM 845 C CA . GLN A 1 114 ? -18.757 12.010 -5.692 1.00 17.34 157 GLN A CA 1
ATOM 846 C C . GLN A 1 114 ? -19.672 12.904 -6.533 1.00 18.01 157 GLN A C 1
ATOM 847 O O . GLN A 1 114 ? -19.367 14.081 -6.760 1.00 17.64 157 GLN A O 1
ATOM 853 N N . SER A 1 115 ? -20.775 12.323 -7.010 1.00 18.96 158 SER A N 1
ATOM 854 C CA . SER A 1 115 ? -21.755 13.037 -7.841 1.00 20.14 158 SER A CA 1
ATOM 855 C C . SER A 1 115 ? -23.148 13.022 -7.221 1.00 20.55 158 SER A C 1
ATOM 856 O O . SER A 1 115 ? -24.065 13.678 -7.716 1.00 20.69 158 SER A O 1
ATOM 859 N N . SER A 1 116 ? -23.303 12.253 -6.147 1.00 21.29 159 SER A N 1
ATOM 860 C CA . SER A 1 116 ? -24.521 12.277 -5.343 1.00 21.84 159 SER A CA 1
ATOM 861 C C . SER A 1 116 ? -24.150 12.342 -3.865 1.00 22.01 159 SER A C 1
ATOM 862 O O . SER A 1 116 ? -22.987 12.147 -3.498 1.00 21.97 159 SER A O 1
ATOM 865 N N . SER A 1 117 ? -25.139 12.616 -3.020 1.00 22.05 160 SER A N 1
ATOM 866 C CA . SER A 1 117 ? -24.926 12.626 -1.577 1.00 22.26 160 SER A CA 1
ATOM 867 C C . SER A 1 117 ? -24.758 11.196 -1.053 1.00 21.93 160 SER A C 1
ATOM 868 O O . SER A 1 117 ? -24.210 10.984 0.031 1.00 22.17 160 SER A O 1
ATOM 871 N N . LYS A 1 118 ? -25.199 10.224 -1.853 1.00 21.37 161 LYS A N 1
ATOM 872 C CA . LYS A 1 118 ? -25.328 8.832 -1.418 1.00 20.78 161 LYS A CA 1
ATOM 873 C C . LYS A 1 118 ? -24.046 7.993 -1.421 1.00 20.38 161 LYS A C 1
ATOM 874 O O . LYS A 1 118 ? -23.920 7.063 -0.614 1.00 20.30 161 LYS A O 1
ATOM 876 N N . SER A 1 119 ? -23.108 8.299 -2.318 1.00 19.42 162 SER A N 1
ATOM 877 C CA . SER A 1 119 ? -21.976 7.398 -2.532 1.00 19.12 162 SER A CA 1
ATOM 878 C C . SER A 1 119 ? -20.680 8.070 -3.001 1.00 18.11 162 SER A C 1
ATOM 879 O O . SER A 1 119 ? -20.710 8.920 -3.890 1.00 18.33 162 SER A O 1
ATOM 882 N N . LEU A 1 120 ? -19.555 7.662 -2.405 1.00 16.81 163 LEU A N 1
ATOM 883 C CA . LEU A 1 120 ? -18.214 8.110 -2.811 1.00 15.61 163 LEU A CA 1
ATOM 884 C C . LEU A 1 120 ? -17.501 6.964 -3.537 1.00 14.42 163 LEU A C 1
ATOM 885 O O . LEU A 1 120 ? -17.357 5.871 -2.993 1.00 14.03 163 LEU A O 1
ATOM 890 N N . VAL A 1 121 ? -17.057 7.222 -4.761 1.00 13.10 164 VAL A N 1
ATOM 891 C CA . VAL A 1 121 ? -16.383 6.202 -5.561 1.00 12.13 164 VAL A CA 1
ATOM 892 C C . VAL A 1 121 ? -14.866 6.347 -5.446 1.00 11.53 164 VAL A C 1
ATOM 893 O O . VAL A 1 121 ? -14.330 7.443 -5.622 1.00 10.83 164 VAL A O 1
ATOM 897 N N . LEU A 1 122 ? -14.193 5.234 -5.146 1.00 10.94 165 LEU A N 1
ATOM 898 C CA . LEU A 1 122 ? -12.741 5.192 -5.072 1.00 10.79 165 LEU A CA 1
ATOM 899 C C . LEU A 1 122 ? -12.172 4.362 -6.214 1.00 10.86 165 LEU A C 1
ATOM 900 O O . LEU A 1 122 ? -12.573 3.212 -6.420 1.00 10.13 165 LEU A O 1
ATOM 905 N N . ILE A 1 123 ? -11.254 4.969 -6.961 1.00 10.94 166 ILE A N 1
ATOM 906 C CA . ILE A 1 123 ? -10.453 4.251 -7.952 1.00 11.27 166 ILE A CA 1
ATOM 907 C C . ILE A 1 123 ? -9.002 4.286 -7.468 1.00 10.81 166 ILE A C 1
ATOM 908 O O . ILE A 1 123 ? -8.421 5.355 -7.335 1.00 11.41 166 ILE A O 1
ATOM 913 N N . LEU A 1 124 ? -8.430 3.123 -7.180 1.00 10.11 167 LEU A N 1
ATOM 914 C CA . LEU A 1 124 ? -7.066 3.052 -6.660 1.00 9.88 167 LEU A CA 1
ATOM 915 C C . LEU A 1 124 ? -6.345 1.885 -7.303 1.00 9.75 167 LEU A C 1
ATOM 916 O O . LEU A 1 124 ? -6.685 0.721 -7.059 1.00 9.20 167 LEU A O 1
ATOM 921 N N . ASP A 1 125 ? -5.343 2.189 -8.125 1.00 9.74 168 ASP A N 1
ATOM 922 C CA . ASP A 1 125 ? -4.706 1.133 -8.906 1.00 9.75 168 ASP A CA 1
ATOM 923 C C . ASP A 1 125 ? -3.318 1.489 -9.413 1.00 9.67 168 ASP A C 1
ATOM 924 O O . ASP A 1 125 ? -2.933 2.652 -9.436 1.00 9.50 168 ASP A O 1
ATOM 929 N N . LEU A 1 126 ? -2.583 0.453 -9.806 1.00 9.70 169 LEU A N 1
ATOM 930 C CA . LEU A 1 126 ? -1.381 0.583 -10.608 1.00 10.24 169 LEU A CA 1
ATOM 931 C C . LEU A 1 126 ? -1.698 0.004 -11.986 1.00 9.66 169 LEU A C 1
ATOM 932 O O . LEU A 1 126 ? -1.497 -1.185 -12.206 1.00 9.84 169 LEU A O 1
ATOM 937 N N . PRO A 1 127 ? -2.255 0.824 -12.896 1.00 10.07 170 PRO A N 1
ATOM 938 C CA . PRO A 1 127 ? -2.667 0.291 -14.202 1.00 10.24 170 PRO A CA 1
ATOM 939 C C . PRO A 1 127 ? -1.491 -0.309 -14.974 1.00 10.33 170 PRO A C 1
ATOM 940 O O . PRO A 1 127 ? -0.432 0.309 -15.069 1.00 9.78 170 PRO A O 1
ATOM 944 N N . HIS A 1 128 ? -1.698 -1.516 -15.491 1.00 10.83 171 HIS A N 1
ATOM 945 C CA . HIS A 1 128 ? -0.681 -2.269 -16.227 1.00 10.84 171 HIS A CA 1
ATOM 946 C C . HIS A 1 128 ? -0.364 -1.617 -17.560 1.00 11.10 171 HIS A C 1
ATOM 947 O O . HIS A 1 128 ? -1.239 -1.008 -18.177 1.00 11.52 171 HIS A O 1
ATOM 954 N N . ARG A 1 129 ? 0.883 -1.765 -18.006 1.00 11.16 172 ARG A N 1
ATOM 955 C CA . ARG A 1 129 ? 1.322 -1.166 -19.269 1.00 11.55 172 ARG A CA 1
ATOM 956 C C . ARG A 1 129 ? 1.741 -2.188 -20.342 1.00 11.82 172 ARG A C 1
ATOM 957 O O . ARG A 1 129 ? 2.205 -1.819 -21.430 1.00 11.55 172 ARG A O 1
ATOM 965 N N . LYS A 1 130 ? 1.552 -3.466 -20.028 1.00 12.03 173 LYS A N 1
ATOM 966 C CA . LYS A 1 130 ? 1.670 -4.545 -21.003 1.00 12.52 173 LYS A CA 1
ATOM 967 C C . LYS A 1 130 ? 0.450 -5.451 -20.923 1.00 12.63 173 LYS A C 1
ATOM 968 O O . LYS A 1 130 ? -0.157 -5.583 -19.857 1.00 12.41 173 LYS A O 1
ATOM 974 N N . ASP A 1 131 ? 0.096 -6.054 -22.061 1.00 12.67 174 ASP A N 1
ATOM 975 C CA . ASP A 1 131 ? -0.922 -7.102 -22.159 1.00 12.59 174 ASP A CA 1
ATOM 976 C C . ASP A 1 131 ? -0.590 -8.228 -21.182 1.00 12.24 174 ASP A C 1
ATOM 977 O O . ASP A 1 131 ? 0.468 -8.852 -21.283 1.00 12.05 174 ASP A O 1
ATOM 982 N N . LEU A 1 132 ? -1.498 -8.499 -20.248 1.00 11.97 175 LEU A N 1
ATOM 983 C CA . LEU A 1 132 ? -1.223 -9.435 -19.142 1.00 11.47 175 LEU A CA 1
ATOM 984 C C . LEU A 1 132 ? -1.397 -10.904 -19.531 1.00 11.89 175 LEU A C 1
ATOM 985 O O . LEU A 1 132 ? -0.876 -11.801 -18.867 1.00 11.68 175 LEU A O 1
ATOM 990 N N . VAL A 1 133 ? -2.133 -11.140 -20.611 1.00 12.00 176 VAL A N 1
ATOM 991 C CA . VAL A 1 133 ? -2.333 -12.483 -21.130 1.00 12.15 176 VAL A CA 1
ATOM 992 C C . VAL A 1 133 ? -1.109 -12.895 -21.947 1.00 12.40 176 VAL A C 1
ATOM 993 O O . VAL A 1 133 ? -0.609 -14.014 -21.804 1.00 12.30 176 VAL A O 1
ATOM 997 N N . LEU A 1 134 ? -0.631 -11.976 -22.785 1.00 12.88 177 LEU A N 1
ATOM 998 C CA . LEU A 1 134 ? 0.576 -12.177 -23.590 1.00 13.28 177 LEU A CA 1
ATOM 999 C C . LEU A 1 134 ? 1.816 -12.229 -22.695 1.00 13.48 177 LEU A C 1
ATOM 1000 O O . LEU A 1 134 ? 2.781 -12.937 -22.998 1.00 12.98 177 LEU A O 1
ATOM 1005 N N . ASN A 1 135 ? 1.783 -11.470 -21.601 1.00 13.59 178 ASN A N 1
ATOM 1006 C CA . ASN A 1 135 ? 2.938 -11.316 -20.708 1.00 13.87 178 ASN A CA 1
ATOM 1007 C C . ASN A 1 135 ? 2.639 -11.718 -19.261 1.00 14.36 178 ASN A C 1
ATOM 1008 O O . ASN A 1 135 ? 2.585 -10.852 -18.380 1.00 14.56 178 ASN A O 1
ATOM 1013 N N . PRO A 1 136 ? 2.426 -13.022 -19.000 1.00 14.87 179 PRO A N 1
ATOM 1014 C CA . PRO A 1 136 ? 2.149 -13.411 -17.610 1.00 15.27 179 PRO A CA 1
ATOM 1015 C C . PRO A 1 136 ? 3.306 -13.182 -16.631 1.00 15.58 179 PRO A C 1
ATOM 1016 O O . PRO A 1 136 ? 3.071 -13.123 -15.423 1.00 15.49 179 PRO A O 1
ATOM 1020 N N . ASP A 1 137 ? 4.533 -13.042 -17.137 1.00 16.17 180 ASP A N 1
ATOM 1021 C CA . ASP A 1 137 ? 5.664 -12.687 -16.275 1.00 16.78 180 ASP A CA 1
ATOM 1022 C C . ASP A 1 137 ? 5.527 -11.274 -15.695 1.00 16.09 180 ASP A C 1
ATOM 1023 O O . ASP A 1 137 ? 5.920 -11.025 -14.554 1.00 16.14 180 ASP A O 1
ATOM 1028 N N . TYR A 1 138 ? 4.946 -10.369 -16.480 1.00 15.51 181 TYR A N 1
ATOM 1029 C CA . TYR A 1 138 ? 4.641 -9.001 -16.044 1.00 14.71 181 TYR A CA 1
ATOM 1030 C C . TYR A 1 138 ? 3.563 -9.037 -14.967 1.00 14.76 181 TYR A C 1
ATOM 1031 O O . TYR A 1 138 ? 3.651 -8.336 -13.955 1.00 14.71 181 TYR A O 1
ATOM 1040 N N . LEU A 1 139 ? 2.545 -9.864 -15.188 1.00 14.82 182 LEU A N 1
ATOM 1041 C CA . LEU A 1 139 ? 1.484 -10.048 -14.207 1.00 14.91 182 LEU A CA 1
ATOM 1042 C C . LEU A 1 139 ? 2.055 -10.520 -12.867 1.00 15.17 182 LEU A C 1
ATOM 1043 O O . LEU A 1 139 ? 1.698 -9.992 -11.819 1.00 15.12 182 LEU A O 1
ATOM 1048 N N . LYS A 1 140 ? 2.953 -11.504 -12.912 1.00 15.84 183 LYS A N 1
ATOM 1049 C CA . LYS A 1 140 ? 3.584 -12.017 -11.697 1.00 16.17 183 LYS A CA 1
ATOM 1050 C C . LYS A 1 140 ? 4.467 -10.979 -10.999 1.00 16.27 183 LYS A C 1
ATOM 1051 O O . LYS A 1 140 ? 4.345 -10.771 -9.786 1.00 16.30 183 LYS A O 1
ATOM 1057 N N . GLU A 1 141 ? 5.353 -10.340 -11.762 1.00 16.37 184 GLU A N 1
ATOM 1058 C CA . GLU A 1 141 ? 6.276 -9.349 -11.213 1.00 16.56 184 GLU A CA 1
ATOM 1059 C C . GLU A 1 141 ? 5.564 -8.227 -10.451 1.00 16.43 184 GLU A C 1
ATOM 1060 O O . GLU A 1 141 ? 5.935 -7.906 -9.325 1.00 16.10 184 GLU A O 1
ATOM 1066 N N . TYR A 1 142 ? 4.537 -7.641 -11.060 1.00 16.21 185 TYR A N 1
ATOM 1067 C CA . TYR A 1 142 ? 3.952 -6.414 -10.519 1.00 16.36 185 TYR A CA 1
ATOM 1068 C C . TYR A 1 142 ? 2.689 -6.567 -9.673 1.00 16.56 185 TYR A C 1
ATOM 1069 O O . TYR A 1 142 ? 2.354 -5.660 -8.904 1.00 16.37 185 TYR A O 1
ATOM 1078 N N . TYR A 1 143 ? 1.994 -7.697 -9.810 1.00 16.48 186 TYR A N 1
ATOM 1079 C CA . TYR A 1 143 ? 0.692 -7.873 -9.157 1.00 16.49 186 TYR A CA 1
ATOM 1080 C C . TYR A 1 143 ? 0.629 -9.087 -8.237 1.00 17.34 186 TYR A C 1
ATOM 1081 O O . TYR A 1 143 ? 0.145 -8.972 -7.113 1.00 17.65 186 TYR A O 1
ATOM 1090 N N . GLN A 1 144 ? 1.108 -10.241 -8.710 1.00 18.18 187 GLN A N 1
ATOM 1091 C CA . GLN A 1 144 ? 1.160 -11.442 -7.871 1.00 19.09 187 GLN A CA 1
ATOM 1092 C C . GLN A 1 144 ? 2.198 -11.299 -6.752 1.00 19.93 187 GLN A C 1
ATOM 1093 O O . GLN A 1 144 ? 1.880 -11.521 -5.583 1.00 20.52 187 GLN A O 1
ATOM 1104 N N . ASP A 1 145 ? 3.417 -10.895 -7.110 1.00 20.84 188 ASP A N 1
ATOM 1105 C CA . ASP A 1 145 ? 4.530 -10.775 -6.152 1.00 22.08 188 ASP A CA 1
ATOM 1106 C C . ASP A 1 145 ? 4.405 -9.604 -5.160 1.00 22.26 188 ASP A C 1
ATOM 1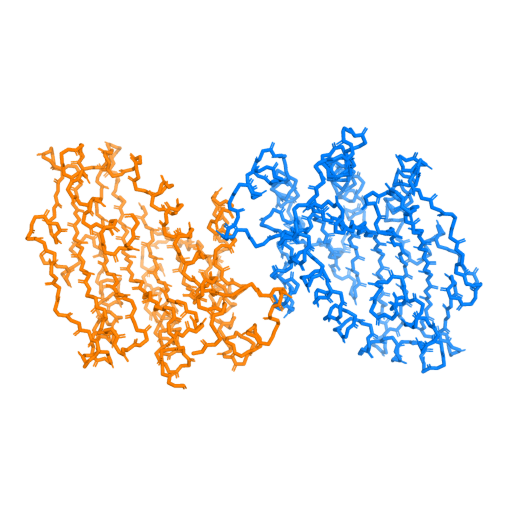107 O O . ASP A 1 145 ? 5.160 -9.521 -4.188 1.00 22.59 188 ASP A O 1
ATOM 1112 N N . THR A 1 146 ? 3.473 -8.693 -5.416 1.00 22.52 189 THR A N 1
ATOM 1113 C CA . THR A 1 146 ? 3.232 -7.564 -4.512 1.00 22.49 189 THR A CA 1
ATOM 1114 C C . THR A 1 146 ? 2.011 -7.867 -3.649 1.00 22.10 189 THR A C 1
ATOM 1115 O O . THR A 1 146 ? 1.425 -8.943 -3.766 1.00 22.60 189 THR A O 1
ATOM 1119 N N . ALA A 1 147 ? 1.628 -6.941 -2.774 1.00 21.71 190 ALA A N 1
ATOM 1120 C CA . ALA A 1 147 ? 0.441 -7.161 -1.939 1.00 21.48 190 ALA A CA 1
ATOM 1121 C C . ALA A 1 147 ? -0.772 -6.381 -2.429 1.00 20.95 190 ALA A C 1
ATOM 1122 O O . ALA A 1 147 ? -1.694 -6.113 -1.656 1.00 21.22 190 ALA A O 1
ATOM 1124 N N . LEU A 1 148 ? -0.774 -6.021 -3.713 1.00 20.00 191 LEU A N 1
ATOM 1125 C CA . LEU A 1 148 ? -1.775 -5.102 -4.245 1.00 18.80 191 LEU A CA 1
ATOM 1126 C C . LEU A 1 148 ? -3.213 -5.560 -4.017 1.00 18.01 191 LEU A C 1
ATOM 1127 O O . LEU A 1 148 ? -4.061 -4.750 -3.652 1.00 17.81 191 LEU A O 1
ATOM 1132 N N . ASP A 1 149 ? -3.487 -6.851 -4.215 1.00 17.47 192 ASP A N 1
ATOM 1133 C CA . ASP A 1 149 ? -4.862 -7.356 -4.060 1.00 16.48 192 ASP A CA 1
ATOM 1134 C C . ASP A 1 149 ? -5.359 -7.329 -2.613 1.00 16.36 192 ASP A C 1
ATOM 1135 O O . ASP A 1 149 ? -6.566 -7.262 -2.370 1.00 16.04 192 ASP A O 1
ATOM 1140 N N . SER A 1 150 ? -4.430 -7.382 -1.659 1.00 16.16 193 SER A N 1
ATOM 1141 C CA . SER A 1 150 ? -4.778 -7.361 -0.235 1.00 16.20 193 SER A CA 1
ATOM 1142 C C . SER A 1 150 ? -5.561 -6.109 0.180 1.00 16.01 193 SER A C 1
ATOM 1143 O O . SER A 1 150 ? -6.431 -6.174 1.053 1.00 16.07 193 SER A O 1
ATOM 1146 N N . HIS A 1 151 ? -5.256 -4.978 -0.454 1.00 15.94 194 HIS A N 1
ATOM 1147 C CA . HIS A 1 151 ? -5.910 -3.704 -0.145 1.00 15.64 194 HIS A CA 1
ATOM 1148 C C . HIS A 1 151 ? -7.365 -3.687 -0.598 1.00 15.36 194 HIS A C 1
ATOM 1149 O O . HIS A 1 151 ? -8.249 -3.242 0.138 1.00 14.84 194 HIS A O 1
ATOM 1156 N N . ARG A 1 152 ? -7.598 -4.158 -1.821 1.00 15.23 195 ARG A N 1
ATOM 1157 C CA . ARG A 1 152 ? -8.946 -4.362 -2.356 1.00 15.26 195 ARG A CA 1
ATOM 1158 C C . ARG A 1 152 ? -9.784 -5.272 -1.455 1.00 15.50 195 ARG A C 1
ATOM 1159 O O . ARG A 1 152 ? -10.931 -4.954 -1.131 1.00 14.96 195 ARG A O 1
ATOM 1167 N N . GLN A 1 153 ? -9.207 -6.407 -1.073 1.00 16.19 196 GLN A N 1
ATOM 1168 C CA . GLN A 1 153 ? -9.863 -7.352 -0.167 1.00 16.89 196 GLN A CA 1
ATOM 1169 C C . GLN A 1 153 ? -10.199 -6.713 1.176 1.00 16.97 196 GLN A C 1
ATOM 1170 O O . GLN A 1 153 ? -11.320 -6.847 1.669 1.00 16.99 196 GLN A O 1
ATOM 1176 N N . SER A 1 154 ? -9.215 -6.031 1.760 1.00 17.23 197 SER A N 1
ATOM 1177 C CA . SER A 1 154 ? -9.360 -5.367 3.058 1.00 17.80 197 SER A CA 1
ATOM 1178 C C . SER A 1 154 ? -10.505 -4.348 3.057 1.00 17.67 197 SER A C 1
ATOM 1179 O O . SER A 1 154 ? -11.407 -4.413 3.892 1.00 17.65 197 SER A O 1
ATOM 1182 N N . LEU A 1 155 ? -10.466 -3.420 2.102 1.00 17.27 198 LEU A N 1
ATOM 1183 C CA . LEU A 1 155 ? -11.506 -2.400 1.955 1.00 17.13 198 LEU A CA 1
ATOM 1184 C C . LEU A 1 155 ? -12.901 -3.001 1.770 1.00 17.00 198 LEU A C 1
ATOM 1185 O O . LEU A 1 155 ? -13.869 -2.528 2.354 1.00 16.60 198 LEU A O 1
ATOM 1190 N N . LEU A 1 156 ? -12.986 -4.054 0.962 1.00 17.39 199 LEU A N 1
ATOM 1191 C CA . LEU A 1 156 ? -14.259 -4.698 0.627 1.00 17.84 199 LEU A CA 1
ATOM 1192 C C . LEU A 1 156 ? -14.937 -5.356 1.835 1.00 17.97 199 LEU A C 1
ATOM 1193 O O . LEU A 1 156 ? -16.166 -5.526 1.852 1.00 18.07 199 LEU A O 1
ATOM 1198 N N . LYS A 1 157 ? -14.140 -5.713 2.842 1.00 18.10 200 LYS A N 1
ATOM 1199 C CA . LYS A 1 157 ? -14.656 -6.312 4.078 1.00 18.34 200 LYS A CA 1
ATOM 1200 C C . LYS A 1 157 ? -15.572 -5.364 4.845 1.00 17.92 200 LYS A C 1
ATOM 1201 O O . LYS A 1 157 ? -16.470 -5.813 5.568 1.00 18.08 200 LYS A O 1
ATOM 1207 N N . LEU A 1 158 ? -15.347 -4.058 4.682 1.00 17.16 201 LEU A N 1
ATOM 1208 C CA . LEU A 1 158 ? -16.147 -3.029 5.349 1.00 16.64 201 LEU A CA 1
ATOM 1209 C C . LEU A 1 158 ? -17.594 -3.072 4.858 1.00 16.13 201 LEU A C 1
ATOM 1210 O O . LEU A 1 158 ? -17.828 -3.136 3.649 1.00 15.92 201 LEU A O 1
ATOM 1215 N N . PRO A 1 159 ? -18.576 -3.072 5.789 1.00 15.86 202 PRO A N 1
ATOM 1216 C CA . PRO A 1 159 ? -19.994 -3.107 5.409 1.00 15.27 202 PRO A CA 1
ATOM 1217 C C . PRO A 1 159 ? -20.434 -1.988 4.454 1.00 14.97 202 PRO A C 1
ATOM 1218 O O . PRO A 1 159 ? -21.290 -2.217 3.594 1.00 14.88 202 PRO A O 1
ATOM 1222 N N . GLU A 1 160 ? -19.852 -0.799 4.607 1.00 14.26 203 GLU A N 1
ATOM 1223 C CA . GLU A 1 160 ? -20.200 0.359 3.784 1.00 14.02 203 GLU A CA 1
ATOM 1224 C C . GLU A 1 160 ? -19.530 0.341 2.410 1.00 13.43 203 GLU A C 1
ATOM 1225 O O . GLU A 1 160 ? -19.857 1.162 1.554 1.00 13.42 203 GLU A O 1
ATOM 1231 N N . VAL A 1 161 ? -18.586 -0.576 2.209 1.00 12.88 204 VAL A N 1
ATOM 1232 C CA . VAL A 1 161 ? -17.824 -0.624 0.956 1.00 12.71 204 VAL A CA 1
ATOM 1233 C C . VAL A 1 161 ? -18.282 -1.775 0.065 1.00 12.74 204 VAL A C 1
ATOM 1234 O O . VAL A 1 161 ? -18.324 -2.937 0.499 1.00 12.42 204 VAL A O 1
ATOM 1238 N N . ASN A 1 162 ? -18.616 -1.439 -1.179 1.00 12.57 205 ASN A N 1
ATOM 1239 C CA . ASN A 1 162 ? -19.036 -2.418 -2.174 1.00 12.70 205 ASN A CA 1
ATOM 1240 C C . ASN A 1 162 ? -18.248 -2.249 -3.471 1.00 12.57 205 ASN A C 1
ATOM 1241 O O . ASN A 1 162 ? -17.631 -1.204 -3.677 1.00 11.92 205 ASN A O 1
ATOM 1246 N N . PRO A 1 163 ? -18.248 -3.283 -4.346 1.00 12.52 206 PRO A N 1
ATOM 1247 C CA . PRO A 1 163 ? -17.595 -3.098 -5.646 1.00 12.37 206 PRO A CA 1
ATOM 1248 C C . PRO A 1 163 ? -18.240 -1.977 -6.471 1.00 12.31 206 PRO A C 1
ATOM 1249 O O . PRO A 1 163 ? -19.459 -1.803 -6.441 1.00 12.15 206 PRO A O 1
ATOM 1253 N N . TYR A 1 164 ? -17.415 -1.205 -7.173 1.00 11.77 207 TYR A N 1
ATOM 1254 C CA . TYR A 1 164 ? -17.896 -0.253 -8.164 1.00 11.97 207 TYR A CA 1
ATOM 1255 C C . TYR A 1 164 ? -17.591 -0.831 -9.539 1.00 11.94 207 TYR A C 1
ATOM 1256 O O . TYR A 1 164 ? -16.439 -1.157 -9.837 1.00 11.86 207 TYR A O 1
ATOM 1265 N N . VAL A 1 165 ? -18.628 -0.973 -10.362 1.00 11.95 208 VAL A N 1
ATOM 1266 C CA . VAL A 1 165 ? -18.469 -1.445 -11.737 1.00 11.71 208 VAL A CA 1
ATOM 1267 C C . VAL A 1 165 ? -18.680 -0.233 -12.632 1.00 11.73 208 VAL A C 1
ATOM 1268 O O . VAL A 1 165 ? -19.788 0.303 -12.713 1.00 11.16 208 VAL A O 1
ATOM 1272 N N . SER A 1 166 ? -17.600 0.227 -13.267 1.00 11.69 209 SER A N 1
ATOM 1273 C CA . SER A 1 166 ? -17.664 1.399 -14.134 1.00 11.77 209 SER A CA 1
ATOM 1274 C C . SER A 1 166 ? -18.593 1.152 -15.324 1.00 12.22 209 SER A C 1
ATOM 1275 O O . SER A 1 166 ? -18.629 0.035 -15.847 1.00 12.44 209 SER A O 1
ATOM 1278 N N . PRO A 1 167 ? -19.363 2.184 -15.738 1.00 12.39 210 PRO A N 1
ATOM 1279 C CA . PRO A 1 167 ? -20.176 2.060 -16.948 1.00 12.80 210 PRO A CA 1
ATOM 1280 C C . PRO A 1 167 ? -19.296 1.973 -18.197 1.00 12.92 210 PRO A C 1
ATOM 1281 O O . PRO A 1 167 ? -19.737 1.483 -19.236 1.00 13.09 210 PRO A O 1
ATOM 1285 N N . SER A 1 168 ? -18.053 2.428 -18.085 1.00 13.09 211 SER A N 1
ATOM 1286 C CA . SER A 1 168 ? -17.121 2.374 -19.204 1.00 13.38 211 SER A CA 1
ATOM 1287 C C . SER A 1 168 ? -16.407 1.032 -19.247 1.00 13.25 211 SER A C 1
ATOM 1288 O O . SER A 1 168 ? -15.643 0.708 -18.343 1.00 12.85 211 SER A O 1
ATOM 1291 N N . LEU A 1 169 ? -16.647 0.260 -20.307 1.00 13.07 212 LEU A N 1
ATOM 1292 C CA . LEU A 1 169 ? -15.914 -0.988 -20.517 1.00 13.07 212 LEU A CA 1
ATOM 1293 C C . LEU A 1 169 ? -14.413 -0.728 -20.656 1.00 13.22 212 LEU A C 1
ATOM 1294 O O . LEU A 1 169 ? -13.603 -1.553 -20.249 1.00 13.11 212 LEU A O 1
ATOM 1299 N N . PHE A 1 170 ? -14.063 0.432 -21.213 1.00 13.18 213 PHE A N 1
ATOM 1300 C CA . PHE A 1 170 ? -12.668 0.828 -21.398 1.00 13.62 213 PHE A CA 1
ATOM 1301 C C . PHE A 1 170 ? -11.941 0.999 -20.072 1.00 13.28 213 PHE A C 1
ATOM 1302 O O . PHE A 1 170 ? -10.819 0.506 -19.912 1.00 13.12 213 PHE A O 1
ATOM 1310 N N . VAL A 1 171 ? -12.583 1.689 -19.131 1.00 12.88 214 VAL A N 1
ATOM 1311 C CA . VAL A 1 171 ? -12.042 1.843 -17.772 1.00 12.65 214 VAL A CA 1
ATOM 1312 C C . VAL A 1 171 ? -11.828 0.473 -17.123 1.00 12.44 214 VAL A C 1
ATOM 1313 O O . VAL A 1 171 ? -10.789 0.233 -16.522 1.00 12.50 214 VAL A O 1
ATOM 1317 N N . ARG A 1 172 ? -12.804 -0.423 -17.260 1.00 12.30 215 ARG A N 1
ATOM 1318 C CA . ARG A 1 172 ? -12.685 -1.783 -16.732 1.00 12.05 215 ARG A CA 1
ATOM 1319 C C . ARG A 1 172 ? -11.468 -2.529 -17.296 1.00 12.37 215 ARG A C 1
ATOM 1320 O O . ARG A 1 172 ? -10.804 -3.273 -16.571 1.00 12.20 215 ARG A O 1
ATOM 1328 N N . SER A 1 173 ? -11.197 -2.340 -18.590 1.00 12.34 216 SER A N 1
ATOM 1329 C CA . SER A 1 173 ? -10.080 -3.014 -19.270 1.00 12.17 216 SER A CA 1
ATOM 1330 C C . SER A 1 173 ? -8.720 -2.394 -18.946 1.00 12.42 216 SER A C 1
ATOM 1331 O O . SER A 1 173 ? -7.687 -3.070 -19.019 1.00 12.46 216 SER A O 1
ATOM 1336 N N . ALA A 1 174 ? -8.724 -1.109 -18.603 1.00 11.67 217 ALA A N 1
ATOM 1337 C CA . ALA A 1 174 ? -7.486 -0.359 -18.418 1.00 11.79 217 ALA A CA 1
ATOM 1338 C C . ALA A 1 174 ? -6.917 -0.505 -17.014 1.00 11.25 217 ALA A C 1
ATOM 1339 O O . ALA A 1 174 ? -5.710 -0.359 -16.825 1.00 11.82 217 ALA A O 1
ATOM 1341 N N . VAL A 1 175 ? -7.776 -0.793 -16.036 1.00 10.66 218 VAL A N 1
ATOM 1342 C CA . VAL A 1 175 ? -7.299 -1.039 -14.668 1.00 10.16 218 VAL A CA 1
ATOM 1343 C C . VAL A 1 175 ? -6.796 -2.475 -14.493 1.00 10.15 218 VAL A C 1
ATOM 1344 O O . VAL A 1 175 ? -7.246 -3.396 -15.181 1.00 9.52 218 VAL A O 1
ATOM 1348 N N . SER A 1 176 ? -5.859 -2.662 -13.570 1.00 10.24 219 SER A N 1
ATOM 1349 C CA . SER A 1 176 ? -5.261 -3.974 -13.331 1.00 10.80 219 SER A CA 1
ATOM 1350 C C . SER A 1 176 ? -6.228 -4.942 -12.647 1.00 10.89 219 SER A C 1
ATOM 1351 O O . SER A 1 176 ? -7.260 -4.523 -12.114 1.00 11.11 219 SER A O 1
ATOM 1354 N N . PRO A 1 177 ? -5.900 -6.251 -12.659 1.00 11.21 220 PRO A N 1
ATOM 1355 C CA . PRO A 1 177 ? -6.712 -7.252 -11.982 1.00 11.14 220 PRO A CA 1
ATOM 1356 C C . PRO A 1 177 ? -6.796 -7.067 -10.466 1.00 11.09 220 PRO A C 1
ATOM 1357 O O . PRO A 1 177 ? -7.659 -7.673 -9.846 1.00 10.91 220 PRO A O 1
ATOM 1361 N N . THR A 1 17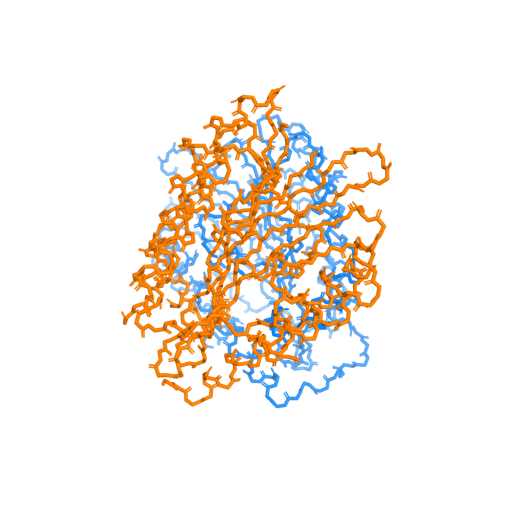8 ? -5.908 -6.260 -9.885 1.00 11.00 221 THR A N 1
ATOM 1362 C CA . THR A 1 178 ? -5.919 -6.010 -8.434 1.00 10.91 221 THR A CA 1
ATOM 1363 C C . THR A 1 178 ? -6.527 -4.660 -8.025 1.00 11.34 221 THR A C 1
ATOM 1364 O O . THR A 1 178 ? -6.541 -4.312 -6.836 1.00 11.23 221 THR A O 1
ATOM 1368 N N . ALA A 1 179 ? -7.025 -3.905 -9.000 1.00 11.26 222 ALA A N 1
ATOM 1369 C CA . ALA A 1 179 ? -7.547 -2.559 -8.765 1.00 11.44 222 ALA A CA 1
ATOM 1370 C C . ALA A 1 179 ? -8.610 -2.536 -7.681 1.00 11.73 222 ALA A C 1
ATOM 1371 O O . ALA A 1 179 ? -9.484 -3.410 -7.637 1.00 11.81 222 ALA A O 1
ATOM 1373 N N . SER A 1 180 ? -8.518 -1.542 -6.801 1.00 11.33 223 SER A N 1
ATOM 1374 C CA . SER A 1 180 ? -9.612 -1.221 -5.889 1.00 11.15 223 SER A CA 1
ATOM 1375 C C . SER A 1 180 ? -10.582 -0.307 -6.623 1.00 11.12 223 SER A C 1
ATOM 1376 O O . SER A 1 180 ? -10.329 0.883 -6.766 1.00 11.14 223 SER A O 1
ATOM 1379 N N . MET A 1 181 ? -11.670 -0.885 -7.126 1.00 11.31 224 MET A N 1
ATOM 1380 C CA . MET A 1 181 ? -12.739 -0.118 -7.754 1.00 11.38 224 MET A CA 1
ATOM 1381 C C . MET A 1 181 ? -13.949 -0.237 -6.841 1.00 11.79 224 MET A C 1
ATOM 1382 O O . MET A 1 181 ? -14.675 -1.248 -6.863 1.00 10.65 224 MET A O 1
ATOM 1387 N N . LEU A 1 182 ? -14.150 0.791 -6.021 1.00 11.98 225 LEU A N 1
ATOM 1388 C CA . LEU A 1 182 ? -15.051 0.668 -4.885 1.00 12.70 225 LEU A CA 1
ATOM 1389 C C . LEU A 1 182 ? -16.012 1.836 -4.747 1.00 13.05 225 LEU A C 1
ATOM 1390 O O . LEU A 1 182 ? -15.744 2.938 -5.217 1.00 12.98 225 LEU A O 1
ATOM 1395 N N . LYS A 1 183 ? -17.138 1.554 -4.106 1.00 13.48 226 LYS A N 1
ATOM 1396 C CA . LYS A 1 183 ? -18.208 2.505 -3.872 1.00 14.26 226 LYS A CA 1
ATOM 1397 C C . LYS A 1 183 ? -18.454 2.492 -2.364 1.00 14.36 226 LYS A C 1
ATOM 1398 O O . LYS A 1 183 ? -18.751 1.440 -1.792 1.00 13.94 226 LYS A O 1
ATOM 1404 N N . ILE A 1 184 ? -18.313 3.649 -1.722 1.00 14.25 227 ILE A N 1
ATOM 1405 C CA . ILE A 1 184 ? -18.450 3.743 -0.270 1.00 14.65 227 ILE A CA 1
ATOM 1406 C C . ILE A 1 184 ? -19.729 4.499 0.110 1.00 15.36 227 ILE A C 1
ATOM 1407 O O . ILE A 1 184 ? -19.953 5.619 -0.346 1.00 15.08 227 ILE A O 1
ATOM 1412 N N . ASP A 1 185 ? -20.566 3.865 0.934 1.00 16.20 228 ASP A N 1
ATOM 1413 C CA . ASP A 1 185 ? -21.789 4.490 1.456 1.00 17.29 228 ASP A CA 1
ATOM 1414 C C . ASP A 1 185 ? -21.477 5.841 2.105 1.00 17.65 228 ASP A C 1
ATOM 1415 O O . ASP A 1 185 ? -20.643 5.919 3.007 1.00 17.24 228 ASP A O 1
ATOM 1420 N N . ALA A 1 186 ? -22.142 6.894 1.630 1.00 18.57 229 ALA A N 1
ATOM 1421 C CA . ALA A 1 186 ? -21.822 8.269 2.032 1.00 19.64 229 ALA A CA 1
ATOM 1422 C C . ALA A 1 186 ? -22.943 8.997 2.783 1.00 20.51 229 ALA A C 1
ATOM 1423 O O . ALA A 1 186 ? -22.869 10.216 2.987 1.00 20.90 229 ALA A O 1
ATOM 1425 N N . GLU A 1 187 ? -23.972 8.263 3.199 1.00 21.52 230 GLU A N 1
ATOM 1426 C CA . GLU A 1 187 ? -25.093 8.876 3.916 1.00 22.41 230 GLU A CA 1
ATOM 1427 C C . GLU A 1 187 ? -24.717 9.266 5.354 1.00 22.34 230 GLU A C 1
ATOM 1428 O O . GLU A 1 187 ? -25.127 10.320 5.838 1.00 22.49 230 GLU A O 1
ATOM 1434 N N . GLU A 1 188 ? -23.935 8.419 6.021 1.00 22.41 231 GLU A N 1
ATOM 1435 C CA . GLU A 1 188 ? -23.455 8.710 7.370 1.00 22.46 231 GLU A CA 1
ATOM 1436 C C . GLU A 1 188 ? -22.087 9.388 7.248 1.00 22.20 231 GLU A C 1
ATOM 1437 O O . GLU A 1 188 ? -21.071 8.730 7.002 1.00 21.75 231 GLU A O 1
ATOM 1443 N N . GLU A 1 189 ? -22.094 10.709 7.411 1.00 21.88 232 GLU A N 1
ATOM 1444 C CA . GLU A 1 189 ? -20.925 11.559 7.194 1.00 21.85 232 GLU A CA 1
ATOM 1445 C C . GLU A 1 189 ? -19.756 11.209 8.109 1.00 21.17 232 GLU A C 1
ATOM 1446 O O . GLU A 1 189 ? -18.614 11.136 7.656 1.00 20.85 232 GLU A O 1
ATOM 1452 N N . ASP A 1 190 ? -20.046 10.999 9.392 1.00 20.49 233 ASP A N 1
ATOM 1453 C CA . ASP A 1 190 ? -19.020 10.618 10.360 1.00 20.18 233 ASP A CA 1
ATOM 1454 C C . ASP A 1 190 ? -18.358 9.287 10.001 1.00 19.40 233 ASP A C 1
ATOM 1455 O O . ASP A 1 190 ? -17.141 9.147 10.120 1.00 19.53 233 ASP A O 1
ATOM 1460 N N . LYS A 1 191 ? -19.163 8.322 9.560 1.00 18.52 234 LYS A N 1
ATOM 1461 C CA . LYS A 1 191 ? -18.666 7.010 9.131 1.00 17.72 234 LYS A CA 1
ATOM 1462 C C . LYS A 1 191 ? -17.763 7.101 7.899 1.00 17.18 234 LYS A C 1
ATOM 1463 O O . LYS A 1 191 ? -16.704 6.469 7.864 1.00 17.08 234 LYS A O 1
ATOM 1469 N N . LEU A 1 192 ? -18.184 7.873 6.896 1.00 16.38 235 LEU A N 1
ATOM 1470 C CA . LEU A 1 192 ? -17.361 8.076 5.696 1.00 15.63 235 LEU A CA 1
ATOM 1471 C C . LEU A 1 192 ? -15.988 8.660 6.045 1.00 15.33 235 LEU A C 1
ATOM 1472 O O . LEU A 1 192 ? -14.975 8.210 5.511 1.00 15.24 235 LEU A O 1
ATOM 1477 N N . GLU A 1 193 ? -15.955 9.641 6.950 1.00 15.04 236 GLU A N 1
ATOM 1478 C CA . GLU A 1 193 ? -14.685 10.205 7.427 1.00 15.05 236 GLU A CA 1
ATOM 1479 C C . GLU A 1 193 ? -13.790 9.128 8.050 1.00 14.85 236 GLU A C 1
ATOM 1480 O O . GLU A 1 193 ? -12.594 9.060 7.756 1.00 14.49 236 GLU A O 1
ATOM 1486 N N . GLU A 1 194 ? -14.377 8.288 8.903 1.00 14.83 237 GLU A N 1
ATOM 1487 C CA . GLU A 1 194 ? -13.648 7.190 9.544 1.00 15.04 237 GLU A CA 1
ATOM 1488 C C . GLU A 1 194 ? -13.073 6.213 8.518 1.00 14.65 237 GLU A C 1
ATOM 1489 O O . GLU A 1 194 ? -11.910 5.824 8.609 1.00 14.57 237 GLU A O 1
ATOM 1495 N N . ILE A 1 195 ? -13.903 5.813 7.557 1.00 14.39 238 ILE A N 1
ATOM 1496 C CA . ILE A 1 195 ? -13.475 4.923 6.478 1.00 14.07 238 ILE A CA 1
ATOM 1497 C C . ILE A 1 195 ? -12.306 5.535 5.699 1.00 14.27 238 ILE A C 1
ATOM 1498 O O . ILE A 1 195 ? -11.328 4.848 5.403 1.00 14.56 238 ILE A O 1
ATOM 1503 N N . LEU A 1 196 ? -12.402 6.827 5.387 1.00 14.23 239 LEU A N 1
ATOM 1504 C CA . LEU A 1 196 ? -11.325 7.511 4.668 1.00 14.35 239 LEU A CA 1
ATOM 1505 C C . LEU A 1 196 ? -10.040 7.585 5.496 1.00 14.42 239 LEU A C 1
ATOM 1506 O O . LEU A 1 196 ? -8.967 7.223 5.016 1.00 14.46 239 LEU A O 1
ATOM 1511 N N . ARG A 1 197 ? -10.162 8.029 6.742 1.00 14.46 240 ARG A N 1
ATOM 1512 C CA . ARG A 1 197 ? -9.011 8.205 7.622 1.00 14.63 240 ARG A CA 1
ATOM 1513 C C . ARG A 1 197 ? -8.316 6.877 7.955 1.00 14.47 240 ARG A C 1
ATOM 1514 O O . ARG A 1 197 ? -7.100 6.759 7.824 1.00 14.42 240 ARG A O 1
ATOM 1522 N N . ASP A 1 198 ? -9.094 5.883 8.369 1.00 14.54 241 ASP A N 1
ATOM 1523 C CA . ASP A 1 198 ? -8.538 4.647 8.925 1.00 14.58 241 ASP A CA 1
ATOM 1524 C C . ASP A 1 198 ? -8.328 3.500 7.934 1.00 14.54 241 ASP A C 1
ATOM 1525 O O . ASP A 1 198 ? -7.641 2.535 8.262 1.00 14.76 241 ASP A O 1
ATOM 1530 N N . HIS A 1 199 ? -8.923 3.578 6.744 1.00 14.24 242 HIS A N 1
ATOM 1531 C CA . HIS A 1 199 ? -8.846 2.451 5.804 1.00 14.10 242 HIS A CA 1
ATOM 1532 C C . HIS A 1 199 ? -8.406 2.837 4.392 1.00 13.80 242 HIS A C 1
ATOM 1533 O O . HIS A 1 199 ? -7.439 2.282 3.881 1.00 14.12 242 HIS A O 1
ATOM 1540 N N . VAL A 1 200 ? -9.108 3.784 3.776 1.00 13.38 243 VAL A N 1
ATOM 1541 C CA . VAL A 1 200 ? -8.764 4.250 2.433 1.00 12.63 243 VAL A CA 1
ATOM 1542 C C . VAL A 1 200 ? -7.386 4.929 2.435 1.00 12.49 243 VAL A C 1
ATOM 1543 O O . VAL A 1 200 ? -6.554 4.625 1.584 1.00 11.81 243 VAL A O 1
ATOM 1547 N N . SER A 1 201 ? -7.144 5.823 3.400 1.00 12.15 244 SER A N 1
ATOM 1548 C CA . SER A 1 201 ? -5.838 6.503 3.495 1.00 12.33 244 SER A CA 1
ATOM 1549 C C . SER A 1 201 ? -4.620 5.549 3.586 1.00 12.28 244 SER A C 1
ATOM 1550 O O . SER A 1 201 ? -3.701 5.678 2.776 1.00 12.27 244 SER A O 1
ATOM 1555 N N . PRO A 1 202 ? -4.601 4.601 4.555 1.00 12.37 245 PRO A N 1
ATOM 1556 C CA . PRO A 1 202 ? -3.484 3.641 4.605 1.00 12.38 245 PRO A CA 1
ATOM 1557 C C . PRO A 1 202 ? -3.329 2.814 3.323 1.00 12.20 245 PRO A C 1
ATOM 1558 O O . PRO A 1 202 ? -2.205 2.581 2.872 1.00 12.52 245 PRO A O 1
ATOM 1562 N N . ALA A 1 203 ? -4.448 2.383 2.750 1.00 11.61 246 ALA A N 1
ATOM 1563 C CA . ALA A 1 203 ? -4.431 1.599 1.519 1.00 11.27 246 ALA A CA 1
ATOM 1564 C C . ALA A 1 203 ? -3.824 2.383 0.352 1.00 11.05 246 ALA A C 1
ATOM 1565 O O . ALA A 1 203 ? -2.939 1.875 -0.352 1.00 10.88 246 ALA A O 1
ATOM 1567 N N . ALA A 1 204 ? -4.297 3.612 0.152 1.00 10.50 247 ALA A N 1
ATOM 1568 C CA . ALA A 1 204 ? -3.783 4.464 -0.918 1.00 10.25 247 ALA A CA 1
ATOM 1569 C C . ALA A 1 204 ? -2.293 4.775 -0.748 1.00 10.46 247 ALA A C 1
ATOM 1570 O O . ALA A 1 204 ? -1.546 4.788 -1.729 1.00 10.27 247 ALA A O 1
ATOM 1572 N N . LYS A 1 205 ? -1.867 5.023 0.493 1.00 10.60 248 LYS A N 1
ATOM 1573 C CA . LYS A 1 205 ? -0.464 5.311 0.778 1.00 10.80 248 LYS A CA 1
ATOM 1574 C C . LYS A 1 205 ? 0.410 4.079 0.543 1.00 11.37 248 LYS A C 1
ATOM 1575 O O . LYS A 1 205 ? 1.539 4.195 0.058 1.00 11.40 248 LYS A O 1
ATOM 1581 N N . GLU A 1 206 ? -0.119 2.904 0.887 1.00 11.74 249 GLU A N 1
ATOM 1582 C CA . GLU A 1 206 ? 0.596 1.645 0.687 1.00 12.36 249 GLU A CA 1
ATOM 1583 C C . GLU A 1 206 ? 0.695 1.262 -0.789 1.00 11.70 249 GLU A C 1
ATOM 1584 O O . GLU A 1 206 ? 1.732 0.775 -1.230 1.00 11.61 249 GLU A O 1
ATOM 1590 N N . VAL A 1 207 ? -0.376 1.502 -1.544 1.00 11.24 250 VAL A N 1
ATOM 1591 C CA . VAL A 1 207 ? -0.354 1.350 -3.000 1.00 10.70 250 VAL A CA 1
ATOM 1592 C C . VAL A 1 207 ? 0.641 2.326 -3.638 1.00 10.73 250 VAL A C 1
ATOM 1593 O O . VAL A 1 207 ? 1.419 1.935 -4.507 1.00 11.03 250 VAL A O 1
ATOM 1597 N N . LEU A 1 208 ? 0.643 3.584 -3.193 1.00 10.68 251 LEU A N 1
ATOM 1598 C CA . LEU A 1 208 ? 1.652 4.547 -3.671 1.00 10.62 251 LEU A CA 1
ATOM 1599 C C . LEU A 1 208 ? 3.084 4.072 -3.387 1.00 11.14 251 LEU A C 1
ATOM 1600 O O . LEU A 1 208 ? 3.969 4.206 -4.241 1.00 10.81 251 LEU A O 1
ATOM 1605 N N . GLU A 1 209 ? 3.296 3.510 -2.199 1.00 11.77 252 GLU A N 1
ATOM 1606 C CA . GLU A 1 209 ? 4.603 2.987 -1.801 1.00 12.72 252 GLU A CA 1
ATOM 1607 C C . GLU A 1 209 ? 5.128 1.916 -2.761 1.00 12.65 252 GLU A C 1
ATOM 1608 O O . GLU A 1 209 ? 6.298 1.946 -3.149 1.00 12.65 252 GLU A O 1
ATOM 1614 N N . VAL A 1 210 ? 4.259 0.978 -3.136 1.00 12.47 253 VAL A N 1
ATOM 1615 C CA . VAL A 1 210 ? 4.587 -0.038 -4.144 1.00 12.20 253 VAL A CA 1
ATOM 1616 C C . VAL A 1 210 ? 4.988 0.616 -5.469 1.00 12.33 253 VAL A C 1
ATOM 1617 O O . VAL A 1 210 ? 5.997 0.228 -6.064 1.00 12.12 253 VAL A O 1
ATOM 1621 N N . TRP A 1 211 ? 4.215 1.608 -5.916 1.00 11.86 254 TRP A N 1
ATOM 1622 C CA . TRP A 1 211 ? 4.547 2.335 -7.143 1.00 12.09 254 TRP A CA 1
ATOM 1623 C C . TRP A 1 211 ? 5.930 2.978 -7.042 1.00 12.67 254 TRP A C 1
ATOM 1624 O O . TRP A 1 211 ? 6.773 2.805 -7.931 1.00 12.30 254 TRP A O 1
ATOM 1635 N N . LEU A 1 212 ? 6.156 3.712 -5.956 1.00 13.06 255 LEU A N 1
ATOM 1636 C CA . LEU A 1 212 ? 7.408 4.438 -5.761 1.00 14.12 255 LEU A CA 1
ATOM 1637 C C . LEU A 1 212 ? 8.616 3.505 -5.714 1.00 14.82 255 LEU A C 1
ATOM 1638 O O . LEU A 1 212 ? 9.633 3.766 -6.355 1.00 14.87 255 LEU A O 1
ATOM 1643 N N . GLU A 1 213 ? 8.490 2.406 -4.982 1.00 15.71 256 GLU A N 1
ATOM 1644 C CA . GLU A 1 213 ? 9.638 1.539 -4.729 1.00 16.75 256 GLU A CA 1
ATOM 1645 C C . GLU A 1 213 ? 9.811 0.411 -5.751 1.00 16.82 256 GLU A C 1
ATOM 1646 O O . GLU A 1 213 ? 10.925 -0.086 -5.947 1.00 16.81 256 GLU A O 1
ATOM 1652 N N . ARG A 1 214 ? 8.718 0.006 -6.393 1.00 16.32 257 ARG A N 1
ATOM 1653 C CA . ARG A 1 214 ? 8.755 -1.148 -7.288 1.00 16.66 257 ARG A CA 1
ATOM 1654 C C . ARG A 1 214 ? 8.595 -0.769 -8.758 1.00 16.11 257 ARG A C 1
ATOM 1655 O O . ARG A 1 214 ? 9.044 -1.504 -9.639 1.00 16.06 257 ARG A O 1
ATOM 1663 N N . CYS A 1 215 ? 7.956 0.371 -9.021 1.00 15.41 258 CYS A N 1
ATOM 1664 C CA . CYS A 1 215 ? 7.685 0.793 -10.397 1.00 15.13 258 CYS A CA 1
ATOM 1665 C C . CYS A 1 215 ? 8.619 1.891 -10.872 1.00 15.40 258 CYS A C 1
ATOM 1666 O O . CYS A 1 215 ? 9.216 1.777 -11.940 1.00 15.08 258 CYS A O 1
ATOM 1669 N N . VAL A 1 216 ? 8.733 2.957 -10.085 1.00 15.74 259 VAL A N 1
ATOM 1670 C CA . VAL A 1 216 ? 9.688 4.027 -10.370 1.00 16.60 259 VAL A CA 1
ATOM 1671 C C . VAL A 1 216 ? 11.111 3.530 -10.069 1.00 17.70 259 VAL A C 1
ATOM 1672 O O . VAL A 1 216 ? 12.032 3.770 -10.848 1.00 17.35 259 VAL A O 1
ATOM 1676 N N . LYS A 1 217 ? 11.258 2.809 -8.957 1.00 19.14 260 LYS A N 1
ATOM 1677 C CA . LYS A 1 217 ? 12.507 2.125 -8.568 1.00 21.10 260 LYS A CA 1
ATOM 1678 C C . LYS A 1 217 ? 13.803 2.854 -8.923 1.00 22.32 260 LYS A C 1
ATOM 1679 O O . LYS A 1 217 ? 14.511 2.496 -9.866 1.00 22.37 260 LYS A O 1
ATOM 1685 N N . GLU A 1 218 ? 14.104 3.881 -8.140 1.00 24.01 261 GLU A N 1
ATOM 1686 C CA . GLU A 1 218 ? 15.371 4.601 -8.225 1.00 25.76 261 GLU A CA 1
ATOM 1687 C C . GLU A 1 218 ? 16.608 3.683 -8.019 1.00 26.44 261 GLU A C 1
ATOM 1688 O O . GLU A 1 218 ? 17.494 3.983 -7.213 1.00 26.79 261 GLU A O 1
ATOM 1694 N N . GLU A 1 219 ? 16.634 2.567 -8.769 1.00 27.37 262 GLU A N 1
ATOM 1695 C CA . GLU A 1 219 ? 17.707 1.545 -8.785 1.00 27.80 262 GLU A CA 1
ATOM 1696 C C . GLU A 1 219 ? 18.468 1.593 -10.128 1.00 28.08 262 GLU A C 1
ATOM 1697 O O . GLU A 1 219 ? 18.457 2.632 -10.796 1.00 28.33 262 GLU A O 1
ATOM 1703 N N . GLU A 1 220 ? 19.127 0.491 -10.521 1.00 28.07 263 GLU A N 1
ATOM 1704 C CA . GLU A 1 220 ? 19.727 0.394 -11.864 1.00 28.05 263 GLU A CA 1
ATOM 1705 C C . GLU A 1 220 ? 18.692 0.922 -12.860 1.00 28.67 263 GLU A C 1
ATOM 1706 O O . GLU A 1 220 ? 17.747 0.204 -13.195 1.00 28.54 263 GLU A O 1
ATOM 1712 N N . GLU A 1 221 ? 18.858 2.177 -13.303 1.00 29.29 264 GLU A N 1
ATOM 1713 C CA . GLU A 1 221 ? 17.828 2.897 -14.097 1.00 29.82 264 GLU A CA 1
ATOM 1714 C C . GLU A 1 221 ? 17.512 2.218 -15.431 1.00 29.54 264 GLU A C 1
ATOM 1715 O O . GLU A 1 221 ? 16.550 2.574 -16.117 1.00 29.86 264 GLU A O 1
ATOM 1721 N N . LYS A 1 222 ? 18.339 1.242 -15.784 1.00 29.23 265 LYS A N 1
ATOM 1722 C CA . LYS A 1 222 ? 17.985 0.235 -16.765 1.00 28.74 265 LYS A CA 1
ATOM 1723 C C . LYS A 1 222 ? 16.911 -0.664 -16.115 1.00 28.48 265 LYS A C 1
ATOM 1724 O O . LYS A 1 222 ? 16.538 -0.414 -14.972 1.00 28.89 265 LYS A O 1
ATOM 1730 N N . ILE A 1 223 ? 16.371 -1.687 -16.778 1.00 28.03 266 ILE A N 1
ATOM 1731 C CA . ILE A 1 223 ? 16.661 -2.144 -18.132 1.00 27.37 266 ILE A CA 1
ATOM 1732 C C . ILE A 1 223 ? 16.531 -1.031 -19.162 1.00 26.78 266 ILE A C 1
ATOM 1733 O O . ILE A 1 223 ? 15.664 -0.161 -19.042 1.00 26.59 266 ILE A O 1
ATOM 1738 N N . VAL A 1 224 ? 17.423 -1.034 -20.150 1.00 25.91 267 VAL A N 1
ATOM 1739 C CA . VAL A 1 224 ? 17.157 -0.287 -21.369 1.00 25.26 267 VAL A CA 1
ATOM 1740 C C . VAL A 1 224 ? 16.117 -1.122 -22.103 1.00 24.66 267 VAL A C 1
ATOM 1741 O O . VAL A 1 224 ? 16.407 -2.221 -22.569 1.00 24.63 267 VAL A O 1
ATOM 1745 N N . VAL A 1 225 ? 14.895 -0.607 -22.156 1.00 24.07 268 VAL A N 1
ATOM 1746 C CA . VAL A 1 225 ? 13.786 -1.304 -22.788 1.00 23.39 268 VAL A CA 1
ATOM 1747 C C . VAL A 1 225 ? 14.162 -1.654 -24.235 1.00 23.09 268 VAL A C 1
ATOM 1748 O O . VAL A 1 225 ? 14.682 -0.810 -24.971 1.00 22.82 268 VAL A O 1
ATOM 1752 N N . GLY A 1 226 ? 13.937 -2.913 -24.614 1.00 22.62 269 GLY A N 1
ATOM 1753 C CA . GLY A 1 226 ? 14.209 -3.384 -25.972 1.00 21.97 269 GLY A CA 1
ATOM 1754 C C . GLY A 1 226 ? 13.397 -2.615 -26.994 1.00 21.48 269 GLY A C 1
ATOM 1755 O O . GLY A 1 226 ? 12.362 -2.046 -26.658 1.00 21.25 269 GLY A O 1
ATOM 1756 N N . GLU A 1 227 ? 13.874 -2.604 -28.238 1.00 21.20 270 GLU A N 1
ATOM 1757 C CA . GLU A 1 227 ? 13.217 -1.903 -29.349 1.00 20.94 270 GLU A CA 1
ATOM 1758 C C . GLU A 1 227 ? 11.722 -2.189 -29.478 1.00 20.22 270 GLU A C 1
ATOM 1759 O O . GLU A 1 227 ? 10.902 -1.272 -29.438 1.00 19.77 270 GLU A O 1
ATOM 1765 N N . GLU A 1 228 ? 11.386 -3.465 -29.650 1.00 19.61 271 GLU A N 1
ATOM 1766 C CA . GLU A 1 228 ? 9.997 -3.901 -29.844 1.00 19.20 271 GLU A CA 1
ATOM 1767 C C . GLU A 1 228 ? 9.110 -3.601 -28.627 1.00 18.44 271 GLU A C 1
ATOM 1768 O O . GLU A 1 228 ? 7.976 -3.141 -28.772 1.00 17.88 271 GLU A O 1
ATOM 1774 N N . GLU A 1 229 ? 9.653 -3.852 -27.437 1.00 17.67 272 GLU A N 1
ATOM 1775 C CA . GLU A 1 229 ? 8.962 -3.610 -26.171 1.00 17.28 272 GLU A CA 1
ATOM 1776 C C . GLU A 1 229 ? 8.650 -2.118 -26.003 1.00 16.76 272 GLU A C 1
ATOM 1777 O O . GLU A 1 229 ? 7.525 -1.750 -25.665 1.00 16.02 272 GLU A O 1
ATOM 1783 N N . ARG A 1 230 ? 9.643 -1.271 -26.276 1.00 16.16 273 ARG A N 1
ATOM 1784 C CA . ARG A 1 230 ? 9.495 0.177 -26.154 1.00 15.98 273 ARG A CA 1
ATOM 1785 C C . ARG A 1 230 ? 8.441 0.708 -27.117 1.00 15.93 273 ARG A C 1
ATOM 1786 O O . ARG A 1 230 ? 7.632 1.563 -26.752 1.00 16.23 273 ARG A O 1
ATOM 1794 N N . MET A 1 231 ? 8.449 0.195 -28.342 1.00 15.44 274 MET A N 1
ATOM 1795 C CA . MET A 1 231 ? 7.501 0.651 -29.352 1.00 15.61 274 MET A CA 1
ATOM 1796 C C . MET A 1 231 ? 6.068 0.236 -29.023 1.00 14.91 274 MET A C 1
ATOM 1797 O O . MET A 1 231 ? 5.137 0.995 -29.270 1.00 14.80 274 MET A O 1
ATOM 1802 N N . GLU A 1 232 ? 5.901 -0.953 -28.445 1.00 14.23 275 GLU A N 1
ATOM 1803 C CA . GLU A 1 232 ? 4.573 -1.403 -28.012 1.00 14.09 275 GLU A CA 1
ATOM 1804 C C . GLU A 1 232 ? 4.064 -0.597 -26.813 1.00 13.46 275 GLU A C 1
ATOM 1805 O O . GLU A 1 232 ? 2.891 -0.236 -26.763 1.00 13.23 275 GLU A O 1
ATOM 1811 N N . LEU A 1 233 ? 4.948 -0.307 -25.860 1.00 13.19 276 LEU A N 1
ATOM 1812 C CA . LEU A 1 233 ? 4.607 0.577 -24.739 1.00 12.85 276 LEU A CA 1
ATOM 1813 C C . LEU A 1 233 ? 4.134 1.936 -25.231 1.00 13.22 276 LEU A C 1
ATOM 1814 O O . LEU A 1 233 ? 3.121 2.449 -24.763 1.00 13.24 276 LEU A O 1
ATOM 1819 N N . GLU A 1 234 ? 4.864 2.509 -26.188 1.00 13.53 277 GLU A N 1
ATOM 1820 C CA . GLU A 1 234 ? 4.542 3.836 -26.718 1.00 13.95 277 GLU A CA 1
ATOM 1821 C C . GLU A 1 234 ? 3.174 3.854 -27.412 1.00 13.37 277 GLU A C 1
ATOM 1822 O O . GLU A 1 234 ? 2.380 4.783 -27.213 1.00 13.46 277 GLU A O 1
ATOM 1828 N N . ARG A 1 235 ? 2.891 2.819 -28.201 1.00 12.84 278 ARG A N 1
ATOM 1829 C CA . ARG A 1 235 ? 1.620 2.717 -28.921 1.00 13.04 278 ARG A CA 1
ATOM 1830 C C . ARG A 1 235 ? 0.436 2.512 -27.982 1.00 12.22 278 ARG A C 1
ATOM 1831 O O . ARG A 1 235 ? -0.626 3.100 -28.175 1.00 11.78 278 ARG A O 1
ATOM 1839 N N . ARG A 1 236 ? 0.625 1.664 -26.974 1.00 11.53 279 ARG A N 1
ATOM 1840 C CA . ARG A 1 236 ? -0.444 1.349 -26.030 1.00 11.00 279 ARG A CA 1
ATOM 1841 C C . ARG A 1 236 ? -0.700 2.523 -25.085 1.00 11.04 279 ARG A C 1
ATOM 1842 O O . ARG A 1 236 ? -1.855 2.859 -24.810 1.00 10.79 279 ARG A O 1
ATOM 1850 N N . ASP A 1 237 ? 0.380 3.143 -24.601 1.00 11.56 280 ASP A N 1
ATOM 1851 C CA . ASP A 1 237 ? 0.283 4.370 -23.804 1.00 12.23 280 ASP A CA 1
ATOM 1852 C C . ASP A 1 237 ? -0.490 5.447 -24.561 1.00 12.69 280 ASP A C 1
ATOM 1853 O O . ASP A 1 237 ? -1.385 6.064 -24.011 1.00 12.47 280 ASP A O 1
ATOM 1858 N N . LYS A 1 238 ? -0.140 5.651 -25.830 1.00 13.90 281 LYS A N 1
ATOM 1859 C CA . LYS A 1 238 ? -0.767 6.682 -26.656 1.00 14.70 281 LYS A CA 1
ATOM 1860 C C . LYS A 1 238 ? -2.250 6.396 -26.859 1.00 14.49 281 LYS A C 1
ATOM 1861 O O . LYS A 1 238 ? -3.078 7.309 -26.804 1.00 14.98 281 LYS A O 1
ATOM 1867 N N . SER A 1 239 ? -2.582 5.128 -27.089 1.00 14.25 282 SER A N 1
ATOM 1868 C CA . SER A 1 239 ? -3.967 4.713 -27.273 1.00 13.90 282 SER A CA 1
ATOM 1869 C C . SER A 1 239 ? -4.795 4.997 -26.018 1.00 13.61 282 SER A C 1
ATOM 1870 O O . SER A 1 239 ? -5.864 5.609 -26.099 1.00 13.04 282 SER A O 1
ATOM 1873 N N . PHE A 1 240 ? -4.291 4.560 -24.864 1.00 13.30 283 PHE A N 1
ATOM 1874 C CA . PHE A 1 240 ? -4.975 4.791 -23.587 1.00 13.29 283 PHE A CA 1
ATOM 1875 C C . PHE A 1 240 ? -5.290 6.264 -23.355 1.00 13.28 283 PHE A C 1
ATOM 1876 O O . PHE A 1 240 ? -6.420 6.621 -23.019 1.00 13.42 283 PHE A O 1
ATOM 1884 N N . ARG A 1 241 ? -4.271 7.101 -23.533 1.00 13.79 284 ARG A N 1
ATOM 1885 C CA . ARG A 1 241 ? -4.346 8.533 -23.270 1.00 14.21 284 ARG A CA 1
ATOM 1886 C C . ARG A 1 241 ? -5.339 9.260 -24.173 1.00 15.21 284 ARG A C 1
ATOM 1887 O O . ARG A 1 241 ? -6.172 10.033 -23.691 1.00 14.99 284 ARG A O 1
ATOM 1895 N N . ARG A 1 242 ? -5.224 9.023 -25.476 1.00 15.87 285 ARG A N 1
ATOM 1896 C CA . ARG A 1 242 ? -6.145 9.580 -26.468 1.00 17.59 285 ARG A CA 1
ATOM 1897 C C . ARG A 1 242 ? -7.596 9.217 -26.156 1.00 17.95 285 ARG A C 1
ATOM 1898 O O . ARG A 1 242 ? -8.473 10.083 -26.171 1.00 17.88 285 ARG A O 1
ATOM 1906 N N . LYS A 1 243 ? -7.829 7.940 -25.849 1.00 18.33 286 LYS A N 1
ATOM 1907 C CA . LYS A 1 243 ? -9.161 7.429 -25.539 1.00 18.98 286 LYS A CA 1
ATOM 1908 C C . LYS A 1 243 ? -9.719 8.026 -24.234 1.00 19.51 286 LYS A C 1
ATOM 1909 O O . LYS A 1 243 ? -10.887 8.430 -24.169 1.00 19.09 286 LYS A O 1
ATOM 1915 N N . SER A 1 244 ? -8.883 8.077 -23.199 1.00 20.04 287 SER A N 1
ATOM 1916 C CA . SER A 1 244 ? -9.283 8.630 -21.902 1.00 21.00 287 SER A CA 1
ATOM 1917 C C . SER A 1 244 ? -9.714 10.087 -22.005 1.00 21.36 287 SER A C 1
ATOM 1918 O O . SER A 1 244 ? -10.737 10.482 -21.439 1.00 21.25 287 SER A O 1
ATOM 1921 N N . ILE A 1 245 ? -8.923 10.871 -22.732 1.00 21.85 288 ILE A N 1
ATOM 1922 C CA . ILE A 1 245 ? -9.199 12.287 -22.946 1.00 22.57 288 ILE A CA 1
ATOM 1923 C C . ILE A 1 245 ? -10.527 12.494 -23.684 1.00 23.05 288 ILE A C 1
ATOM 1924 O O . ILE A 1 245 ? -11.365 13.289 -23.248 1.00 23.10 288 ILE A O 1
ATOM 1929 N N . GLU A 1 246 ? -10.742 11.764 -24.776 1.00 23.76 289 GLU A N 1
ATOM 1930 C CA . GLU A 1 246 ? -11.999 11.909 -25.517 1.00 24.57 289 GLU A CA 1
ATOM 1931 C C . GLU A 1 246 ? -13.227 11.468 -24.717 1.00 24.55 289 GLU A C 1
ATOM 1932 O O . GLU A 1 246 ? -14.301 12.045 -24.866 1.00 24.68 289 GLU A O 1
ATOM 1938 N N . ASP A 1 247 ? -13.056 10.473 -23.851 1.00 24.64 290 ASP A N 1
ATOM 1939 C CA . ASP A 1 247 ? -14.158 9.963 -23.040 1.00 24.74 290 ASP A CA 1
ATOM 1940 C C . ASP A 1 247 ? -14.514 10.863 -21.858 1.00 24.96 290 ASP A C 1
ATOM 1941 O O . ASP A 1 247 ? -15.698 11.063 -21.563 1.00 24.78 290 ASP A O 1
ATOM 1946 N N . ASP A 1 248 ? -13.498 11.419 -21.200 1.00 25.16 291 ASP A N 1
ATOM 1947 C CA . ASP A 1 248 ? -13.710 12.158 -19.953 1.00 25.53 291 ASP A CA 1
ATOM 1948 C C . ASP A 1 248 ? -13.483 13.671 -20.041 1.00 25.61 291 ASP A C 1
ATOM 1949 O O . ASP A 1 248 ? -13.985 14.422 -19.194 1.00 25.58 291 ASP A O 1
ATOM 1954 N N . LEU A 1 249 ? -12.742 14.115 -21.055 1.00 25.70 292 LEU A N 1
ATOM 1955 C CA . LEU A 1 249 ? -12.393 15.534 -21.193 1.00 26.04 292 LEU A CA 1
ATOM 1956 C C . LEU A 1 249 ? -13.069 16.254 -22.360 1.00 26.38 292 LEU A C 1
ATOM 1957 O O . LEU A 1 249 ? -13.646 17.322 -22.167 1.00 26.27 292 LEU A O 1
ATOM 1962 N N . ASP A 1 250 ? -12.989 15.681 -23.561 1.00 26.98 293 ASP A N 1
ATOM 1963 C CA . ASP A 1 250 ? -13.574 16.303 -24.760 1.00 27.73 293 ASP A CA 1
ATOM 1964 C C . ASP A 1 250 ? -15.080 16.470 -24.638 1.00 27.93 293 ASP A C 1
ATOM 1965 O O . ASP A 1 250 ? -15.646 17.457 -25.106 1.00 28.23 293 ASP A O 1
ATOM 1970 N N . LEU A 1 251 ? -15.714 15.496 -23.993 1.00 28.24 294 LEU A N 1
ATOM 1971 C CA . LEU A 1 251 ? -17.166 15.400 -23.936 1.00 28.33 294 LEU A CA 1
ATOM 1972 C C . LEU A 1 251 ? -17.760 16.023 -22.668 1.00 27.94 294 LEU A C 1
ATOM 1973 O O . LEU A 1 251 ? -18.984 16.058 -22.517 1.00 28.25 294 LEU A O 1
ATOM 1978 N N . GLN A 1 252 ? -16.898 16.508 -21.769 1.00 27.04 295 GLN A N 1
ATOM 1979 C CA . GLN A 1 252 ? -17.334 17.067 -20.478 1.00 26.19 295 GLN A CA 1
ATOM 1980 C C . GLN A 1 252 ? -16.830 18.488 -20.200 1.00 25.34 295 GLN A C 1
ATOM 1981 O O . GLN A 1 252 ? -17.587 19.327 -19.716 1.00 25.50 295 GLN A O 1
ATOM 1987 N N . PHE A 1 253 ? -15.558 18.746 -20.498 1.00 24.27 296 PHE A N 1
ATOM 1988 C CA . PHE A 1 253 ? -14.915 20.028 -20.179 1.00 23.26 296 PHE A CA 1
ATOM 1989 C C . PHE A 1 253 ? -15.536 21.263 -20.851 1.00 22.95 296 PHE A C 1
ATOM 1990 O O . PHE A 1 253 ? -15.690 22.295 -20.191 1.00 22.84 296 PHE A O 1
ATOM 1998 N N . PRO A 1 254 ? -15.885 21.176 -22.156 1.00 22.59 297 PRO A N 1
ATOM 1999 C CA . PRO A 1 254 ? -16.607 22.300 -22.766 1.00 22.23 297 PRO A CA 1
ATOM 2000 C C . PRO A 1 254 ? -17.946 22.587 -22.084 1.00 21.87 297 PRO A C 1
ATOM 2001 O O . PRO A 1 254 ? -18.316 23.746 -21.935 1.00 21.89 297 PRO A O 1
ATOM 2005 N N . ARG A 1 255 ? -18.644 21.535 -21.663 1.00 21.57 298 ARG A N 1
ATOM 2006 C CA . ARG A 1 255 ? -19.921 21.661 -20.961 1.00 21.32 298 ARG A CA 1
ATOM 2007 C C . ARG A 1 255 ? -19.753 22.294 -19.579 1.00 20.86 298 ARG A C 1
ATOM 2008 O O . ARG A 1 255 ? -20.540 23.158 -19.185 1.00 20.51 298 ARG A O 1
ATOM 2016 N N . MET A 1 256 ? -18.729 21.852 -18.849 1.00 20.28 299 MET A N 1
ATOM 2017 C CA . MET A 1 256 ? -18.484 22.321 -17.485 1.00 19.90 299 MET A CA 1
ATOM 2018 C C . MET A 1 256 ? -17.924 23.734 -17.417 1.00 19.33 299 MET A C 1
ATOM 2019 O O . MET A 1 256 ? -18.329 24.518 -16.562 1.00 18.90 299 MET A O 1
ATOM 2024 N N . PHE A 1 257 ? -17.001 24.057 -18.319 1.00 18.84 300 PHE A N 1
ATOM 2025 C CA . PHE A 1 257 ? -16.245 25.303 -18.213 1.00 18.65 300 PHE A CA 1
ATOM 2026 C C . PHE A 1 257 ? -16.489 26.304 -19.342 1.00 18.73 300 PHE A C 1
ATOM 2027 O O . PHE A 1 257 ? -16.077 27.459 -19.238 1.00 18.65 300 PHE A O 1
ATOM 2035 N N . GLY A 1 258 ? -17.168 25.865 -20.401 1.00 19.19 301 GLY A N 1
ATOM 2036 C CA . GLY A 1 258 ? -17.352 26.677 -21.607 1.00 19.59 301 GLY A CA 1
ATOM 2037 C C . GLY A 1 258 ? -16.198 26.457 -22.568 1.00 19.97 301 GLY A C 1
ATOM 2038 O O . GLY A 1 258 ? -15.104 26.072 -22.150 1.00 19.96 301 GLY A O 1
ATOM 2039 N N . GLU A 1 259 ? -16.429 26.717 -23.852 1.00 20.29 302 GLU A N 1
ATOM 2040 C CA . GLU A 1 259 ? -15.435 26.425 -24.893 1.00 20.63 302 GLU A CA 1
ATOM 2041 C C . GLU A 1 259 ? -14.121 27.191 -24.734 1.00 20.43 302 GLU A C 1
ATOM 2042 O O . GLU A 1 259 ? -13.059 26.656 -25.031 1.00 20.62 302 GLU A O 1
ATOM 2048 N N . GLU A 1 260 ? -14.198 28.436 -24.268 1.00 20.40 303 GLU A N 1
ATOM 2049 C CA . GLU A 1 260 ? -13.016 29.283 -24.104 1.00 20.55 303 GLU A CA 1
ATOM 2050 C C . GLU A 1 260 ? -12.027 28.661 -23.112 1.00 20.16 303 GLU A C 1
ATOM 2051 O O . GLU A 1 260 ? -10.887 28.351 -23.466 1.00 19.96 303 GLU A O 1
ATOM 2057 N N . VAL A 1 261 ? -12.478 28.467 -21.877 1.00 19.69 304 VAL A N 1
ATOM 2058 C CA . VAL A 1 261 ? -11.658 27.849 -20.832 1.00 19.26 304 VAL A CA 1
ATOM 2059 C C . VAL A 1 261 ? -11.248 26.425 -21.204 1.00 19.40 304 VAL A C 1
ATOM 2060 O O . VAL A 1 261 ? -10.083 26.050 -21.046 1.00 19.53 304 VAL A O 1
ATOM 2064 N N . SER A 1 262 ? -12.205 25.645 -21.708 1.00 19.47 305 SER A N 1
ATOM 2065 C CA . SER A 1 262 ? -11.966 24.249 -22.070 1.00 19.75 305 SER A CA 1
ATOM 2066 C C . SER A 1 262 ? -10.869 24.061 -23.122 1.00 19.86 305 SER A C 1
ATOM 2067 O O . SER A 1 262 ? -9.974 23.241 -22.934 1.00 19.95 305 SER A O 1
ATOM 2070 N N . SER A 1 263 ? -10.932 24.820 -24.216 1.00 19.93 306 SER A N 1
ATOM 2071 C CA . SER A 1 263 ? -9.947 24.686 -25.293 1.00 19.92 306 SER A CA 1
ATOM 2072 C C . SER A 1 263 ? -8.535 24.941 -24.769 1.00 19.46 306 SER A C 1
ATOM 2073 O O . SER A 1 263 ? -7.587 24.269 -25.162 1.00 19.17 306 SER A O 1
ATOM 2076 N N . ARG A 1 264 ? -8.424 25.906 -23.862 1.00 19.15 307 ARG A N 1
ATOM 2077 C CA . ARG A 1 264 ? -7.165 26.281 -23.229 1.00 18.75 307 ARG A CA 1
ATOM 2078 C C . ARG A 1 264 ? -6.628 25.170 -22.313 1.00 18.28 307 ARG A C 1
ATOM 2079 O O . ARG A 1 264 ? -5.453 24.796 -22.385 1.00 17.73 307 ARG A O 1
ATOM 2087 N N . VAL A 1 265 ? -7.502 24.655 -21.453 1.00 17.62 308 VAL A N 1
ATOM 2088 C CA . VAL A 1 265 ? -7.138 23.624 -20.484 1.00 16.86 308 VAL A CA 1
ATOM 2089 C C . VAL A 1 265 ? -6.905 22.266 -21.156 1.00 16.77 308 VAL A C 1
ATOM 2090 O O . VAL A 1 265 ? -5.908 21.595 -20.880 1.00 16.45 308 VAL A O 1
ATOM 2094 N N . VAL A 1 266 ? -7.804 21.874 -22.053 1.00 16.58 309 VAL A N 1
ATOM 2095 C CA . VAL A 1 266 ? -7.651 20.607 -22.774 1.00 16.45 309 VAL A CA 1
ATOM 2096 C C . VAL A 1 266 ? -6.340 20.568 -23.563 1.00 16.34 309 VAL A C 1
ATOM 2097 O O . VAL A 1 266 ? -5.662 19.535 -23.592 1.00 15.92 309 VAL A O 1
ATOM 2101 N N . HIS A 1 267 ? -5.987 21.697 -24.180 1.00 16.41 310 HIS A N 1
ATOM 2102 C CA . HIS A 1 267 ? -4.729 21.820 -24.918 1.00 16.44 310 HIS A CA 1
ATOM 2103 C C . HIS A 1 267 ? -3.536 21.506 -24.024 1.00 15.88 310 HIS A C 1
ATOM 2104 O O . HIS A 1 267 ? -2.648 20.737 -24.403 1.00 16.47 310 HIS A O 1
ATOM 2111 N N . ALA A 1 268 ? -3.525 22.106 -22.837 1.00 15.04 311 ALA A N 1
ATOM 2112 C CA . ALA A 1 268 ? -2.432 21.940 -21.894 1.00 14.29 311 ALA A CA 1
ATOM 2113 C C . ALA A 1 268 ? -2.322 20.490 -21.430 1.00 13.78 311 ALA A C 1
ATOM 2114 O O . ALA A 1 268 ? -1.217 19.951 -21.318 1.00 13.41 311 ALA A O 1
ATOM 2116 N N . ILE A 1 269 ? -3.473 19.859 -21.187 1.00 13.08 312 ILE A N 1
ATOM 2117 C CA . ILE A 1 269 ? -3.520 18.444 -20.805 1.00 12.71 312 ILE A CA 1
ATOM 2118 C C . ILE A 1 269 ? -3.005 17.566 -21.954 1.00 12.91 312 ILE A C 1
ATOM 2119 O O . ILE A 1 269 ? -2.127 16.723 -21.755 1.00 12.13 312 ILE A O 1
ATOM 2124 N N . LYS A 1 270 ? -3.525 17.802 -23.161 1.00 13.40 313 LYS A N 1
ATOM 2125 C CA . LYS A 1 270 ? -3.064 17.095 -24.356 1.00 14.21 313 LYS A CA 1
ATOM 2126 C C . LYS A 1 270 ? -1.553 17.219 -24.567 1.00 14.24 313 LYS A C 1
ATOM 2127 O O . LYS A 1 270 ? -0.898 16.238 -24.912 1.00 14.60 313 LYS A O 1
ATOM 2133 N N . GLU A 1 271 ? -1.005 18.413 -24.333 1.00 15.02 314 GLU A N 1
ATOM 2134 C CA . GLU A 1 271 ? 0.440 18.656 -24.420 1.00 15.53 314 GLU A CA 1
ATOM 2135 C C . GLU A 1 271 ? 1.234 17.790 -23.436 1.00 15.45 314 GLU A C 1
ATOM 2136 O O . GLU A 1 271 ? 2.209 17.134 -23.820 1.00 15.34 314 GLU A O 1
ATOM 2142 N N . ALA A 1 272 ? 0.811 17.787 -22.172 1.00 15.15 315 ALA A N 1
ATOM 2143 C CA . ALA A 1 272 ? 1.449 16.969 -21.139 1.00 15.22 315 ALA A CA 1
ATOM 2144 C C . ALA A 1 272 ? 1.384 15.482 -21.475 1.00 15.22 315 ALA A C 1
ATOM 2145 O O . ALA A 1 272 ? 2.361 14.763 -21.293 1.00 14.94 315 ALA A O 1
ATOM 2147 N N . PHE A 1 273 ? 0.235 15.035 -21.978 1.00 15.64 316 PHE A N 1
ATOM 2148 C CA . PHE A 1 273 ? 0.017 13.627 -22.318 1.00 16.53 316 PHE A CA 1
ATOM 2149 C C . PHE A 1 273 ? 0.707 13.203 -23.617 1.00 17.51 316 PHE A C 1
ATOM 2150 O O . PHE A 1 273 ? 0.779 12.016 -23.924 1.00 17.15 316 PHE A O 1
ATOM 2158 N N . GLY A 1 274 ? 1.217 14.179 -24.368 1.00 18.63 317 GLY A N 1
ATOM 2159 C CA . GLY A 1 274 ? 1.944 13.911 -25.606 1.00 20.53 317 GLY A CA 1
ATOM 2160 C C . GLY A 1 274 ? 1.049 13.452 -26.741 1.00 21.92 317 GLY A C 1
ATOM 2161 O O . GLY A 1 274 ? 1.503 12.759 -27.654 1.00 22.08 317 GLY A O 1
ATOM 2162 N N . VAL A 1 275 ? -0.229 13.820 -26.666 1.00 23.09 318 VAL A N 1
ATOM 2163 C CA . VAL A 1 275 ? -1.164 13.633 -27.775 1.00 24.56 318 VAL A CA 1
ATOM 2164 C C . VAL A 1 275 ? -1.324 14.994 -28.453 1.00 25.67 318 VAL A C 1
ATOM 2165 O O . VAL A 1 275 ? -2.367 15.326 -29.028 1.00 26.29 318 VAL A O 1
ATOM 2169 N N . LEU A 1 276 ? -0.234 15.756 -28.361 1.00 26.70 319 LEU A N 1
ATOM 2170 C CA . LEU A 1 276 ? -0.087 17.109 -28.863 1.00 27.44 319 LEU A CA 1
ATOM 2171 C C . LEU A 1 276 ? 1.398 17.448 -28.741 1.00 27.76 319 LEU A C 1
ATOM 2172 O O . LEU A 1 276 ? 2.156 16.727 -28.077 1.00 27.67 319 LEU A O 1
ATOM 2177 N N . LYS B 1 8 ? -20.421 -41.941 -21.966 1.00 31.04 51 LYS B N 1
ATOM 2178 C CA . LYS B 1 8 ? -20.837 -40.925 -22.977 1.00 30.88 51 LYS B CA 1
ATOM 2179 C C . LYS B 1 8 ? -20.731 -39.507 -22.407 1.00 30.82 51 LYS B C 1
ATOM 2180 O O . LYS B 1 8 ? -21.048 -39.261 -21.239 1.00 30.69 51 LYS B O 1
ATOM 2186 N N . PHE B 1 9 ? -20.271 -38.588 -23.249 1.00 30.66 52 PHE B N 1
ATOM 2187 C CA . PHE B 1 9 ? -20.141 -37.184 -22.883 1.00 30.52 52 PHE B CA 1
ATOM 2188 C C . PHE B 1 9 ? -21.501 -36.531 -22.607 1.00 30.51 52 PHE B C 1
ATOM 2189 O O . PHE B 1 9 ? -21.715 -35.963 -21.534 1.00 30.50 52 PHE B O 1
ATOM 2197 N N . MET B 1 10 ? -22.417 -36.650 -23.567 1.00 30.56 53 MET B N 1
ATOM 2198 C CA . MET B 1 10 ? -23.720 -35.971 -23.537 1.00 30.58 53 MET B CA 1
ATOM 2199 C C . MET B 1 10 ? -24.675 -36.423 -22.426 1.00 30.53 53 MET B C 1
ATOM 2200 O O . MET B 1 10 ? -25.742 -35.834 -22.249 1.00 30.55 53 MET B O 1
ATOM 2205 N N . GLU B 1 11 ? -24.295 -37.456 -21.679 1.00 30.61 54 GLU B N 1
ATOM 2206 C CA . GLU B 1 11 ? -25.164 -37.998 -20.636 1.00 30.64 54 GLU B CA 1
ATOM 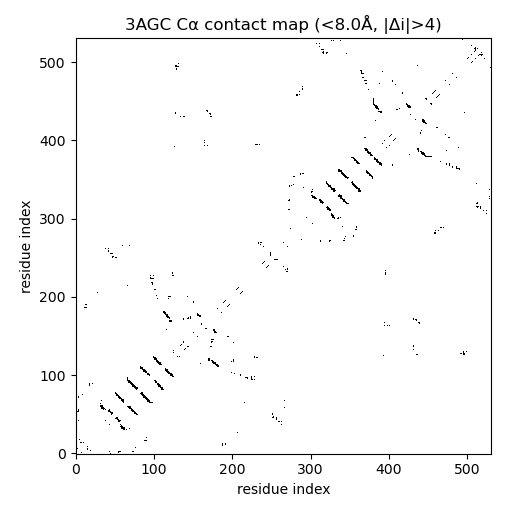2207 C C . GLU B 1 11 ? -25.042 -37.242 -19.314 1.00 30.36 54 GLU B C 1
ATOM 2208 O O . GLU B 1 11 ? -25.902 -37.384 -18.440 1.00 30.40 54 GLU B O 1
ATOM 2214 N N . PHE B 1 12 ? -23.977 -36.446 -19.180 1.00 29.95 55 PHE B N 1
ATOM 2215 C CA . PHE B 1 12 ? -23.711 -35.629 -17.983 1.00 29.56 55 PHE B CA 1
ATOM 2216 C C . PHE B 1 12 ? -24.295 -36.237 -16.701 1.00 29.62 55 PHE B C 1
ATOM 2217 O O . PHE B 1 12 ? -25.177 -35.641 -16.078 1.00 29.67 55 PHE B O 1
ATOM 2225 N N . PRO B 1 13 ? -23.788 -37.418 -16.293 1.00 29.72 56 PRO B N 1
ATOM 2226 C CA . PRO B 1 13 ? -24.491 -38.267 -15.326 1.00 29.82 56 PRO B CA 1
ATOM 2227 C C . PRO B 1 13 ? -24.342 -37.873 -13.851 1.00 29.96 56 PRO B C 1
ATOM 2228 O O . PRO B 1 13 ? -24.990 -38.473 -12.990 1.00 30.02 56 PRO B O 1
ATOM 2232 N N . TYR B 1 14 ? -23.509 -36.876 -13.564 1.00 29.88 57 TYR B N 1
ATOM 2233 C CA . TYR B 1 14 ? -23.250 -36.476 -12.181 1.00 29.85 57 TYR B CA 1
ATOM 2234 C C . TYR B 1 14 ? -23.833 -35.111 -11.810 1.00 29.55 57 TYR B C 1
ATOM 2235 O O . TYR B 1 14 ? -23.566 -34.589 -10.725 1.00 29.77 57 TYR B O 1
ATOM 2244 N N . VAL B 1 15 ? -24.631 -34.539 -12.708 1.00 29.21 58 VAL B N 1
ATOM 2245 C CA . VAL B 1 15 ? -25.240 -33.228 -12.479 1.00 28.85 58 VAL B CA 1
ATOM 2246 C C . VAL B 1 15 ? -26.767 -33.288 -12.568 1.00 28.78 58 VAL B C 1
ATOM 2247 O O . VAL B 1 15 ? -27.330 -34.283 -13.026 1.00 28.68 58 VAL B O 1
ATOM 2251 N N . SER B 1 16 ? -27.420 -32.212 -12.132 1.00 28.63 59 SER B N 1
ATOM 2252 C CA . SER B 1 16 ? -28.878 -32.106 -12.156 1.00 28.63 59 SER B CA 1
ATOM 2253 C C . SER B 1 16 ? -29.435 -32.117 -13.582 1.00 28.65 59 SER B C 1
ATOM 2254 O O . SER B 1 16 ? -28.731 -31.728 -14.520 1.00 28.79 59 SER B O 1
ATOM 2257 N N . PRO B 1 17 ? -30.698 -32.565 -13.749 1.00 28.50 60 PRO B N 1
ATOM 2258 C CA . PRO B 1 17 ? -31.393 -32.529 -15.044 1.00 28.43 60 PRO B CA 1
ATOM 2259 C C . PRO B 1 17 ? -31.398 -31.150 -15.717 1.00 28.35 60 PRO B C 1
ATOM 2260 O O . PRO B 1 17 ? -31.266 -31.066 -16.941 1.00 28.43 60 PRO B O 1
ATOM 2264 N N . THR B 1 18 ? -31.544 -30.090 -14.921 1.00 28.11 61 THR B N 1
ATOM 2265 C CA . THR B 1 18 ? -31.534 -28.713 -15.425 1.00 27.85 61 THR B CA 1
ATOM 2266 C C . THR B 1 18 ? -30.162 -28.320 -15.978 1.00 27.61 61 THR B C 1
ATOM 2267 O O . THR B 1 18 ? -30.064 -27.747 -17.067 1.00 27.56 61 THR B O 1
ATOM 2271 N N . ARG B 1 19 ? -29.116 -28.632 -15.216 1.00 27.26 62 ARG B N 1
ATOM 2272 C CA . ARG B 1 19 ? -27.741 -28.366 -15.622 1.00 27.04 62 ARG B CA 1
ATOM 2273 C C . ARG B 1 19 ? -27.356 -29.198 -16.845 1.00 26.91 62 ARG B C 1
ATOM 2274 O O . ARG B 1 19 ? -26.770 -28.669 -17.791 1.00 26.88 62 ARG B O 1
ATOM 2282 N N . LYS B 1 20 ? -27.702 -30.488 -16.831 1.00 26.83 63 LYS B N 1
ATOM 2283 C CA . LYS B 1 20 ? -27.401 -31.371 -17.961 1.00 26.76 63 LYS B CA 1
ATOM 2284 C C . LYS B 1 20 ? -28.108 -30.897 -19.234 1.00 26.44 63 LYS B C 1
ATOM 2285 O O . LYS B 1 20 ? -27.513 -30.911 -20.311 1.00 26.65 63 LYS B O 1
ATOM 2291 N N . GLN B 1 21 ? -29.360 -30.460 -19.097 1.00 25.96 64 GLN B N 1
ATOM 2292 C CA . GLN B 1 21 ? -30.143 -29.967 -20.230 1.00 25.64 64 GLN B CA 1
ATOM 2293 C C . GLN B 1 21 ? -29.523 -28.708 -20.831 1.00 25.07 64 GLN B C 1
ATOM 2294 O O . GLN B 1 21 ? -29.505 -28.542 -22.051 1.00 25.00 64 GLN B O 1
ATOM 2300 N N . LEU B 1 22 ? -29.015 -27.827 -19.972 1.00 24.51 65 LEU B N 1
ATOM 2301 C CA . LEU B 1 22 ? -28.323 -26.625 -20.428 1.00 23.71 65 LEU B CA 1
ATOM 2302 C C . LEU B 1 22 ? -27.077 -26.988 -21.233 1.00 23.16 65 LEU B C 1
ATOM 2303 O O . LEU B 1 22 ? -26.847 -26.436 -22.311 1.00 22.86 65 LEU B O 1
ATOM 2308 N N . MET B 1 23 ? -26.289 -27.927 -20.715 1.00 22.70 66 MET B N 1
ATOM 2309 C CA . MET B 1 23 ? -25.062 -28.356 -21.390 1.00 22.28 66 MET B CA 1
ATOM 2310 C C . MET B 1 23 ? -25.339 -29.038 -22.729 1.00 22.13 66 MET B C 1
ATOM 2311 O O . MET B 1 23 ? -24.611 -28.811 -23.701 1.00 21.48 66 MET B O 1
ATOM 2316 N N . VAL B 1 24 ? -26.389 -29.863 -22.783 1.00 22.27 67 VAL B N 1
ATOM 2317 C CA . VAL B 1 24 ? -26.747 -30.539 -24.035 1.00 22.30 67 VAL B CA 1
ATOM 2318 C C . VAL B 1 24 ? -27.267 -29.541 -25.068 1.00 22.28 67 VAL B C 1
ATOM 2319 O O . VAL B 1 24 ? -26.873 -29.606 -26.230 1.00 22.32 67 VAL B O 1
ATOM 2323 N N . ASP B 1 25 ? -28.121 -28.611 -24.634 1.00 22.33 68 ASP B N 1
ATOM 2324 C CA . ASP B 1 25 ? -28.650 -27.556 -25.508 1.00 22.36 68 ASP B CA 1
ATOM 2325 C C . ASP B 1 25 ? -27.520 -26.734 -26.119 1.00 22.15 68 ASP B C 1
ATOM 2326 O O . ASP B 1 25 ? -27.532 -26.433 -27.314 1.00 22.24 68 ASP B O 1
ATOM 2331 N N . LEU B 1 26 ? -26.548 -26.380 -25.282 1.00 22.03 69 LEU B N 1
ATOM 2332 C CA . LEU B 1 26 ? -25.399 -25.584 -25.693 1.00 21.95 69 LEU B CA 1
ATOM 2333 C C . LEU B 1 26 ? -24.502 -26.337 -26.682 1.00 22.16 69 LEU B C 1
ATOM 2334 O O . LEU B 1 26 ? -24.227 -25.839 -27.774 1.00 22.11 69 LEU B O 1
ATOM 2339 N N . MET B 1 27 ? -24.067 -27.539 -26.304 1.00 22.36 70 MET B N 1
ATOM 2340 C CA . MET B 1 27 ? -23.226 -28.368 -27.171 1.00 22.78 70 MET B CA 1
ATOM 2341 C C . MET B 1 27 ? -23.921 -28.708 -28.495 1.00 22.63 70 MET B C 1
ATOM 2342 O O . MET B 1 27 ? -23.285 -28.695 -29.550 1.00 22.57 70 MET B O 1
ATOM 2347 N N . SER B 1 28 ? -25.218 -29.006 -28.432 1.00 22.63 71 SER B N 1
ATOM 2348 C CA . SER B 1 28 ? -26.007 -29.291 -29.635 1.00 22.91 71 SER B CA 1
ATOM 2349 C C . SER B 1 28 ? -26.029 -28.102 -30.584 1.00 22.75 71 SER B C 1
ATOM 2350 O O . SER B 1 28 ? -25.842 -28.269 -31.786 1.00 22.82 71 SER B O 1
ATOM 2353 N N . THR B 1 29 ? -26.239 -26.906 -30.034 1.00 22.72 72 THR B N 1
ATOM 2354 C CA . THR B 1 29 ? -26.245 -25.675 -30.822 1.00 22.79 72 THR B CA 1
ATOM 2355 C C . THR B 1 29 ? -24.881 -25.453 -31.478 1.00 22.89 72 THR B C 1
ATOM 2356 O O . THR B 1 29 ? -24.805 -25.155 -32.669 1.00 22.93 72 THR B O 1
ATOM 2360 N N . VAL B 1 30 ? -23.813 -25.619 -30.699 1.00 22.75 73 VAL B N 1
ATOM 2361 C CA . VAL B 1 30 ? -22.448 -25.467 -31.201 1.00 22.96 73 VAL B CA 1
ATOM 2362 C C . VAL B 1 30 ? -22.196 -26.409 -32.386 1.00 23.03 73 VAL B C 1
ATOM 2363 O O . VAL B 1 30 ? -21.747 -25.980 -33.455 1.00 22.92 73 VAL B O 1
ATOM 2367 N N . GLU B 1 31 ? -22.513 -27.684 -32.190 1.00 23.21 74 GLU B N 1
ATOM 2368 C CA . GLU B 1 31 ? -22.240 -28.705 -33.195 1.00 23.50 74 GLU B CA 1
ATOM 2369 C C . GLU B 1 31 ? -23.133 -28.580 -34.422 1.00 23.66 74 GLU B C 1
ATOM 2370 O O . GLU B 1 31 ? -22.680 -28.837 -35.532 1.00 23.77 74 GLU B O 1
ATOM 2376 N N . ASN B 1 32 ? -24.382 -28.161 -34.225 1.00 24.04 75 ASN B N 1
ATOM 2377 C CA . ASN B 1 32 ? -25.322 -27.989 -35.335 1.00 24.35 75 ASN B CA 1
ATOM 2378 C C . ASN B 1 32 ? -25.011 -26.789 -36.219 1.00 24.61 75 ASN B C 1
ATOM 2379 O O . ASN B 1 32 ? -25.080 -26.883 -37.446 1.00 24.53 75 ASN B O 1
ATOM 2384 N N . ARG B 1 33 ? -24.662 -25.667 -35.593 1.00 24.59 76 ARG B N 1
ATOM 2385 C CA . ARG B 1 33 ? -24.405 -24.425 -36.319 1.00 24.92 76 ARG B CA 1
ATOM 2386 C C . ARG B 1 33 ? -23.045 -24.438 -37.004 1.00 25.23 76 ARG B C 1
ATOM 2387 O O . ARG B 1 33 ? -22.845 -23.757 -38.015 1.00 25.18 76 ARG B O 1
ATOM 2395 N N . LEU B 1 34 ? -22.117 -25.220 -36.456 1.00 25.46 77 LEU B N 1
ATOM 2396 C CA . LEU B 1 34 ? -20.761 -25.305 -37.001 1.00 25.94 77 LEU B CA 1
ATOM 2397 C C . LEU B 1 34 ? -20.466 -26.663 -37.650 1.00 26.14 77 LEU B C 1
ATOM 2398 O O . LEU B 1 34 ? -19.302 -27.011 -37.863 1.00 26.18 77 LEU B O 1
ATOM 2403 N N . GLN B 1 35 ? -21.524 -27.415 -37.971 1.00 26.58 78 GLN B N 1
ATOM 2404 C CA . GLN B 1 35 ? -21.399 -28.748 -38.585 1.00 26.99 78 GLN B CA 1
ATOM 2405 C C . GLN B 1 35 ? -20.382 -28.798 -39.727 1.00 26.82 78 GLN B C 1
ATOM 2406 O O . GLN B 1 35 ? -19.495 -29.649 -39.733 1.00 27.02 78 GLN B O 1
ATOM 2412 N N . SER B 1 36 ? -20.514 -27.874 -40.677 1.00 26.86 79 SER B N 1
ATOM 2413 C CA . SER B 1 36 ? -19.713 -27.884 -41.904 1.00 26.91 79 SER B CA 1
ATOM 2414 C C . SER B 1 36 ? -18.249 -27.495 -41.693 1.00 26.69 79 SER B C 1
ATOM 2415 O O . SER B 1 36 ? -17.393 -27.828 -42.515 1.00 26.97 79 SER B O 1
ATOM 2418 N N . GLN B 1 37 ? -17.965 -26.805 -40.588 1.00 26.25 80 GLN B N 1
ATOM 2419 C CA . GLN B 1 37 ? -16.602 -26.361 -40.279 1.00 25.74 80 GLN B CA 1
ATOM 2420 C C . GLN B 1 37 ? -15.923 -27.127 -39.130 1.00 25.09 80 GLN B C 1
ATOM 2421 O O . GLN B 1 37 ? -14.773 -26.848 -38.782 1.00 25.17 80 GLN B O 1
ATOM 2427 N N . LEU B 1 38 ? -16.630 -28.108 -38.574 1.00 24.34 81 LEU B N 1
ATOM 2428 C CA . LEU B 1 38 ? -16.095 -28.977 -37.528 1.00 23.76 81 LEU B CA 1
ATOM 2429 C C . LEU B 1 38 ? -15.733 -30.366 -38.047 1.00 23.27 81 LEU B C 1
ATOM 2430 O O . LEU B 1 38 ? -16.549 -31.028 -38.687 1.00 23.30 81 LEU B O 1
ATOM 2435 N N . LEU B 1 39 ? -14.503 -30.790 -37.752 1.00 22.76 82 LEU B N 1
ATOM 2436 C CA . LEU B 1 39 ? -14.023 -32.151 -37.996 1.00 22.30 82 LEU B CA 1
ATOM 2437 C C . LEU B 1 39 ? -14.595 -33.104 -36.945 1.00 21.92 82 LEU B C 1
ATOM 2438 O O . LEU B 1 39 ? -15.022 -32.660 -35.878 1.00 21.94 82 LEU B O 1
ATOM 2443 N N . PRO B 1 40 ? -14.608 -34.421 -37.231 1.00 21.70 83 PRO B N 1
ATOM 2444 C CA . PRO B 1 40 ? -15.039 -35.354 -36.191 1.00 21.37 83 PRO B CA 1
ATOM 2445 C C . PRO B 1 40 ? -14.014 -35.399 -35.063 1.00 21.20 83 PRO B C 1
ATOM 2446 O O . PRO B 1 40 ? -12.831 -35.113 -35.296 1.00 21.04 83 PRO B O 1
ATOM 2450 N N . CYS B 1 41 ? -14.464 -35.742 -33.857 1.00 20.85 84 CYS B N 1
ATOM 2451 C CA . CYS B 1 41 ? -13.568 -35.886 -32.716 1.00 20.77 84 CYS B CA 1
ATOM 2452 C C . CYS B 1 41 ? -12.531 -36.977 -32.993 1.00 20.83 84 CYS B C 1
ATOM 2453 O O . CYS B 1 41 ? -12.880 -38.104 -33.349 1.00 20.71 84 CYS B O 1
ATOM 2456 N N . ASN B 1 42 ? -11.260 -36.618 -32.845 1.00 20.90 85 ASN B N 1
ATOM 2457 C CA . ASN B 1 42 ? -10.156 -37.520 -33.156 1.00 21.37 85 ASN B CA 1
ATOM 2458 C C . ASN B 1 42 ? -9.374 -37.948 -31.923 1.00 21.59 85 ASN B C 1
ATOM 2459 O O . ASN B 1 42 ? -8.233 -38.416 -32.020 1.00 21.67 85 ASN B O 1
ATOM 2464 N N . LEU B 1 43 ? -9.992 -37.782 -30.760 1.00 21.61 86 LEU B N 1
ATOM 2465 C CA . LEU B 1 43 ? -9.373 -38.193 -29.512 1.00 21.82 86 LEU B CA 1
ATOM 2466 C C . LEU B 1 43 ? -9.434 -39.709 -29.373 1.00 22.08 86 LEU B C 1
ATOM 2467 O O . LEU B 1 43 ? -10.443 -40.317 -29.733 1.00 22.16 86 LEU B O 1
ATOM 2472 N N . PRO B 1 44 ? -8.346 -40.328 -28.868 1.00 22.62 87 PRO B N 1
ATOM 2473 C CA . PRO B 1 44 ? -8.374 -41.752 -28.547 1.00 23.04 87 PRO B CA 1
ATOM 2474 C C . PRO B 1 44 ? -9.510 -42.067 -27.570 1.00 23.31 87 PRO B C 1
ATOM 2475 O O . PRO B 1 44 ? -9.864 -41.209 -26.756 1.00 23.37 87 PRO B O 1
ATOM 2479 N N . PRO B 1 45 ? -10.096 -43.276 -27.659 1.00 23.63 88 PRO B N 1
ATOM 2480 C CA . PRO B 1 45 ? -11.166 -43.685 -26.740 1.00 23.88 88 PRO B CA 1
ATOM 2481 C C . PRO B 1 45 ? -10.833 -43.5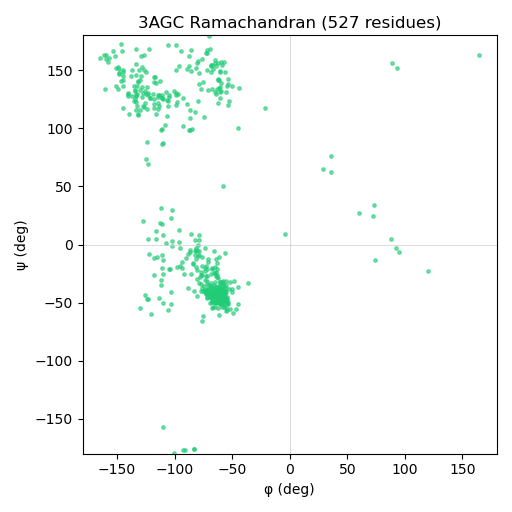16 -25.251 1.00 24.09 88 PRO B C 1
ATOM 2482 O O . PRO B 1 45 ? -11.731 -43.228 -24.454 1.00 24.34 88 PRO B O 1
ATOM 2486 N N . ASP B 1 46 ? -9.564 -43.677 -24.884 1.00 24.17 89 ASP B N 1
ATOM 2487 C CA . ASP B 1 46 ? -9.155 -43.580 -23.481 1.00 24.52 89 ASP B CA 1
ATOM 2488 C C . ASP B 1 46 ? -8.850 -42.148 -23.023 1.00 24.30 89 ASP B C 1
ATOM 2489 O O . ASP B 1 46 ? -8.336 -41.933 -21.922 1.00 24.41 89 ASP B O 1
ATOM 2494 N N . VAL B 1 47 ? -9.172 -41.179 -23.878 1.00 24.01 90 VAL B N 1
ATOM 2495 C CA . VAL B 1 47 ? -9.020 -39.759 -23.560 1.00 24.02 90 VAL B CA 1
ATOM 2496 C C . VAL B 1 47 ? -10.394 -39.083 -23.589 1.00 23.88 90 VAL B C 1
ATOM 2497 O O . VAL B 1 47 ? -10.613 -38.075 -22.918 1.00 23.76 90 VAL B O 1
ATOM 2501 N N . ARG B 1 48 ? -11.313 -39.658 -24.363 1.00 23.71 91 ARG B N 1
ATOM 2502 C CA . ARG B 1 48 ? -12.694 -39.185 -24.445 1.00 23.83 91 ARG B CA 1
ATOM 2503 C C . ARG B 1 48 ? -13.478 -39.496 -23.175 1.00 23.66 91 ARG B C 1
ATOM 2504 O O . ARG B 1 48 ? -14.370 -38.743 -22.795 1.00 23.26 91 ARG B O 1
ATOM 2512 N N . ASN B 1 49 ? -13.156 -40.629 -22.552 1.00 23.53 92 ASN B N 1
ATOM 2513 C CA . ASN B 1 49 ? -13.792 -41.066 -21.309 1.00 23.46 92 ASN B CA 1
ATOM 2514 C C . ASN B 1 49 ? -12.781 -41.778 -20.424 1.00 23.30 92 ASN B C 1
ATOM 2515 O O . ASN B 1 49 ? -12.237 -42.815 -20.803 1.00 22.93 92 ASN B O 1
ATOM 2520 N N . PHE B 1 50 ? -12.524 -41.211 -19.250 1.00 23.30 93 PHE B N 1
ATOM 2521 C CA . PHE B 1 50 ? -11.469 -41.719 -18.374 1.00 23.47 93 PHE B CA 1
ATOM 2522 C C . PHE B 1 50 ? -11.802 -41.575 -16.890 1.00 23.84 93 PHE B C 1
ATOM 2523 O O . PHE B 1 50 ? -12.743 -40.871 -16.513 1.00 23.79 93 PHE B O 1
ATOM 2531 N N . ASN B 1 51 ? -11.025 -42.263 -16.058 1.00 24.23 94 ASN B N 1
ATOM 2532 C CA . ASN B 1 51 ? -11.230 -42.252 -14.614 1.00 24.79 94 ASN B CA 1
ATOM 2533 C C . ASN B 1 51 ? -9.955 -42.612 -13.859 1.00 24.86 94 ASN B C 1
ATOM 2534 O O . ASN B 1 51 ? -9.029 -43.190 -14.433 1.00 24.87 94 ASN B O 1
ATOM 2539 N N . ASN B 1 52 ? -9.908 -42.250 -12.578 1.00 25.08 95 ASN B N 1
ATOM 2540 C CA . ASN B 1 52 ? -8.835 -42.684 -11.690 1.00 25.28 95 ASN B CA 1
ATOM 2541 C C . ASN B 1 52 ? -9.017 -44.180 -11.416 1.00 25.30 95 ASN B C 1
ATOM 2542 O O . ASN B 1 52 ? -10.141 -44.620 -11.152 1.00 25.12 95 ASN B O 1
ATOM 2547 N N . PRO B 1 53 ? -7.925 -44.969 -11.518 1.00 25.48 96 PRO B N 1
ATOM 2548 C CA . PRO B 1 53 ? -7.945 -46.392 -11.151 1.00 25.64 96 PRO B CA 1
ATOM 2549 C C . PRO B 1 53 ? -8.647 -46.701 -9.817 1.00 25.77 96 PRO B C 1
ATOM 2550 O O . PRO B 1 53 ? -9.322 -47.729 -9.707 1.00 25.93 96 PRO B O 1
ATOM 2554 N N . ASN B 1 54 ? -8.499 -45.821 -8.824 1.00 25.80 97 ASN B N 1
ATOM 2555 C CA . ASN B 1 54 ? -9.135 -46.019 -7.511 1.00 25.70 97 ASN B CA 1
ATOM 2556 C C . ASN B 1 54 ? -10.631 -45.664 -7.444 1.00 25.44 97 ASN B C 1
ATOM 2557 O O . ASN B 1 54 ? -11.294 -45.943 -6.443 1.00 25.46 97 ASN B O 1
ATOM 2562 N N . GLY B 1 55 ? -11.152 -45.052 -8.506 1.00 25.19 98 GLY B N 1
ATOM 2563 C CA . GLY B 1 55 ? -12.579 -44.741 -8.609 1.00 24.91 98 GLY B CA 1
ATOM 2564 C C . GLY B 1 55 ? -13.031 -43.409 -8.022 1.00 24.76 98 GLY B C 1
ATOM 2565 O O . GLY B 1 55 ? -14.231 -43.113 -8.008 1.00 24.57 98 GLY B O 1
ATOM 2566 N N . SER B 1 56 ? -12.082 -42.603 -7.547 1.00 24.55 99 SER B N 1
ATOM 2567 C CA . SER B 1 56 ? -12.404 -41.328 -6.894 1.00 24.55 99 SER B CA 1
ATOM 2568 C C . SER B 1 56 ? -12.793 -40.200 -7.859 1.00 24.35 99 SER B C 1
ATOM 2569 O O . SER B 1 56 ? -13.410 -39.218 -7.443 1.00 24.30 99 SER B O 1
ATOM 2572 N N . ALA B 1 57 ? -12.438 -40.342 -9.138 1.00 23.90 100 ALA B N 1
ATOM 2573 C CA . ALA B 1 57 ? -12.742 -39.319 -10.143 1.00 23.36 100 ALA B CA 1
ATOM 2574 C C . ALA B 1 57 ? -13.070 -39.903 -11.515 1.00 23.07 100 ALA B C 1
ATOM 2575 O O . ALA B 1 57 ? -12.572 -40.968 -11.881 1.00 22.93 100 ALA B O 1
ATOM 2577 N N . GLU B 1 58 ? -13.909 -39.186 -12.262 1.00 22.56 101 GLU B N 1
ATOM 2578 C CA . GLU B 1 58 ? -14.391 -39.613 -13.573 1.00 22.21 101 GLU B CA 1
ATOM 2579 C C . GLU B 1 58 ? -14.583 -38.384 -14.458 1.00 21.73 101 GLU B C 1
ATOM 2580 O O . GLU B 1 58 ? -15.051 -37.347 -13.987 1.00 21.46 101 GLU B O 1
ATOM 2586 N N . ALA B 1 59 ? -14.229 -38.502 -15.737 1.00 21.16 102 ALA B N 1
ATOM 2587 C CA . ALA B 1 59 ? -14.340 -37.377 -16.662 1.00 20.70 102 ALA B CA 1
ATOM 2588 C C . ALA B 1 59 ? -14.577 -37.798 -18.106 1.00 20.64 102 ALA B C 1
ATOM 2589 O O . ALA B 1 59 ? -14.171 -38.886 -18.526 1.00 20.43 102 ALA B O 1
ATOM 2591 N N . SER B 1 60 ? -15.239 -36.917 -18.853 1.00 20.26 103 SER B N 1
ATOM 2592 C CA . SER B 1 60 ? -15.390 -37.065 -20.291 1.00 20.23 103 SER B CA 1
ATOM 2593 C C . SER B 1 60 ? -14.932 -35.801 -21.016 1.00 20.02 103 SER B C 1
ATOM 2594 O O . SER B 1 60 ? -15.038 -34.690 -20.491 1.00 19.79 103 SER B O 1
ATOM 2597 N N . LEU B 1 61 ? -14.438 -35.994 -22.233 1.00 19.95 104 LEU B N 1
ATOM 2598 C CA . LEU B 1 61 ? -13.784 -34.947 -22.999 1.00 19.76 104 LEU B CA 1
ATOM 2599 C C . LEU B 1 61 ? -14.190 -35.074 -24.457 1.00 19.86 104 LEU B C 1
ATOM 2600 O O . LEU B 1 61 ? -14.080 -36.149 -25.049 1.00 19.59 104 LEU B O 1
ATOM 2605 N N . HIS B 1 62 ? -14.657 -33.968 -25.029 1.00 19.73 105 HIS B N 1
ATOM 2606 C CA . HIS B 1 62 ? -15.142 -33.943 -26.406 1.00 19.69 105 HIS B CA 1
ATOM 2607 C C . HIS B 1 62 ? -14.506 -32.756 -27.130 1.00 19.60 105 HIS B C 1
ATOM 2608 O O . HIS B 1 62 ? -14.790 -31.602 -26.805 1.00 19.58 105 HIS B O 1
ATOM 2615 N N . ILE B 1 63 ? -13.620 -33.053 -28.083 1.00 19.59 106 ILE B N 1
ATOM 2616 C CA . ILE B 1 63 ? -12.878 -32.029 -28.832 1.00 19.55 106 ILE B CA 1
ATOM 2617 C C . ILE B 1 63 ? -13.006 -32.220 -30.346 1.00 19.79 106 ILE B C 1
ATOM 2618 O O . ILE B 1 63 ? -12.610 -33.259 -30.889 1.00 19.54 106 ILE B O 1
ATOM 2623 N N . ARG B 1 64 ? -13.560 -31.210 -31.015 1.00 19.72 107 ARG B N 1
ATOM 2624 C CA . ARG B 1 64 ? -13.668 -31.201 -32.473 1.00 20.02 107 ARG B CA 1
ATOM 2625 C C . ARG B 1 64 ? -12.781 -30.078 -33.008 1.00 20.13 107 ARG B C 1
ATOM 2626 O O . ARG B 1 64 ? -12.984 -28.910 -32.671 1.00 19.94 107 ARG B O 1
ATOM 2634 N N . SER B 1 65 ? -11.794 -30.432 -33.827 1.00 20.24 108 SER B N 1
ATOM 2635 C CA . SER B 1 65 ? -10.958 -29.434 -34.480 1.00 20.58 108 SER B CA 1
ATOM 2636 C C . SER B 1 65 ? -11.780 -28.742 -35.565 1.00 20.69 108 SER B C 1
ATOM 2637 O O . SER B 1 65 ? -12.714 -29.327 -36.124 1.00 20.73 108 SER B O 1
ATOM 2640 N N . GLY B 1 66 ? -11.464 -27.482 -35.829 1.00 20.88 109 GLY B N 1
ATOM 2641 C CA . GLY B 1 66 ? -12.100 -26.756 -36.921 1.00 20.88 109 GLY B CA 1
ATOM 2642 C C . GLY B 1 66 ? -11.332 -26.985 -38.208 1.00 21.13 109 GLY B C 1
ATOM 2643 O O . GLY B 1 66 ? -10.132 -27.268 -38.182 1.00 20.95 109 GLY B O 1
ATOM 2644 N N . ASP B 1 67 ? -12.025 -26.871 -39.336 1.00 21.50 110 ASP B N 1
ATOM 2645 C CA . ASP B 1 67 ? -11.378 -26.905 -40.647 1.00 21.78 110 ASP B CA 1
ATOM 2646 C C . ASP B 1 67 ? -10.418 -25.719 -40.773 1.00 21.72 110 ASP B C 1
ATOM 2647 O O . ASP B 1 67 ? -10.710 -24.621 -40.294 1.00 21.67 110 ASP B O 1
ATOM 2652 N N . LYS B 1 68 ? -9.274 -25.953 -41.407 1.00 21.72 111 LYS B N 1
ATOM 2653 C CA . LYS B 1 68 ? -8.220 -24.942 -41.526 1.00 21.73 111 LYS B CA 1
ATOM 2654 C C . LYS B 1 68 ? -8.628 -23.697 -42.319 1.00 21.94 111 LYS B C 1
ATOM 2655 O O . LYS B 1 68 ? -8.008 -22.642 -42.170 1.00 22.30 111 LYS B O 1
ATOM 2661 N N . SER B 1 69 ? -9.663 -23.827 -43.150 1.00 21.83 112 SER B N 1
ATOM 2662 C CA . SER B 1 69 ? -10.158 -22.714 -43.961 1.00 21.87 112 SER B CA 1
ATOM 2663 C C . SER B 1 69 ? -11.340 -22.008 -43.292 1.00 21.93 112 SER B C 1
ATOM 2664 O O . SER B 1 69 ? -11.914 -21.057 -43.847 1.00 22.09 112 SER B O 1
ATOM 2669 N N . SER B 1 70 ? -11.696 -22.479 -42.096 1.00 21.54 113 SER B N 1
ATOM 2670 C CA . SER B 1 70 ? -12.732 -21.850 -41.280 1.00 21.06 113 SER B CA 1
ATOM 2671 C C . SER B 1 70 ? -12.075 -20.951 -40.218 1.00 20.66 113 SER B C 1
ATOM 2672 O O . SER B 1 70 ? -10.846 -20.956 -40.078 1.00 20.40 113 SER B O 1
ATOM 2675 N N . PRO B 1 71 ? -12.881 -20.154 -39.485 1.00 20.19 114 PRO B N 1
ATOM 2676 C CA . PRO B 1 71 ? -12.301 -19.348 -38.404 1.00 19.75 114 PRO B CA 1
ATOM 2677 C C . PRO B 1 71 ? -12.021 -20.134 -37.113 1.00 19.35 114 PRO B C 1
ATOM 2678 O O . PRO B 1 71 ? -11.437 -19.584 -36.176 1.00 19.12 114 PRO B O 1
ATOM 2682 N N . ILE B 1 72 ? -12.426 -21.403 -37.073 1.00 18.77 115 ILE B N 1
ATOM 2683 C CA . ILE B 1 72 ? -12.418 -22.185 -35.831 1.00 18.38 115 ILE B CA 1
ATOM 2684 C C . ILE B 1 72 ? -11.125 -22.978 -35.642 1.00 18.11 115 ILE B C 1
ATOM 2685 O O . ILE B 1 72 ? -10.706 -23.729 -36.532 1.00 17.75 115 ILE B O 1
ATOM 2690 N N . ASP B 1 73 ? -10.488 -22.790 -34.483 1.00 17.58 116 ASP B N 1
ATOM 2691 C CA . ASP B 1 73 ? -9.369 -23.632 -34.076 1.00 17.34 116 ASP B CA 1
ATOM 2692 C C . ASP B 1 73 ? -9.944 -24.966 -33.597 1.00 17.04 116 ASP B C 1
ATOM 2693 O O . ASP B 1 73 ? -9.726 -26.007 -34.225 1.00 16.62 116 ASP B O 1
ATOM 2698 N N . PHE B 1 74 ? -10.696 -24.920 -32.498 1.00 16.36 117 PHE B N 1
ATOM 2699 C CA . PHE B 1 74 ? -11.402 -26.092 -31.981 1.00 16.08 117 PHE B CA 1
ATOM 2700 C C . PHE B 1 74 ? -12.519 -25.712 -31.013 1.00 15.79 117 PHE B C 1
ATOM 2701 O O . PHE B 1 74 ? -12.569 -24.585 -30.510 1.00 15.10 117 PHE B O 1
ATOM 2709 N N . VAL B 1 75 ? -13.420 -26.663 -30.776 1.00 15.34 118 VAL B N 1
ATOM 2710 C CA . VAL B 1 75 ? -14.377 -26.562 -29.687 1.00 15.32 118 VAL B CA 1
ATOM 2711 C C . VAL B 1 75 ? -14.108 -27.688 -28.697 1.00 15.46 118 VAL B C 1
ATOM 2712 O O . VAL B 1 75 ? -13.788 -28.819 -29.091 1.00 15.03 118 VAL B O 1
ATOM 2716 N N . ILE B 1 76 ? -14.194 -27.365 -27.413 1.00 15.31 119 ILE B N 1
ATOM 2717 C CA . ILE B 1 76 ? -13.958 -28.358 -26.367 1.00 15.88 119 ILE B CA 1
ATOM 2718 C C . ILE B 1 76 ? -15.104 -28.378 -25.356 1.00 16.13 119 ILE B C 1
ATOM 2719 O O . ILE B 1 76 ? -15.498 -27.342 -24.815 1.00 16.36 119 ILE B O 1
ATOM 2724 N N . GLY B 1 77 ? -15.653 -29.566 -25.142 1.00 16.41 120 GLY B N 1
ATOM 2725 C CA . GLY B 1 77 ? -16.661 -29.788 -24.120 1.00 16.92 120 GLY B CA 1
ATOM 2726 C C . GLY B 1 77 ? -16.124 -30.785 -23.119 1.00 17.48 120 GLY B C 1
ATOM 2727 O O . GLY B 1 77 ? -15.440 -31.747 -23.488 1.00 17.33 120 GLY B O 1
ATOM 2728 N N . SER B 1 78 ? -16.403 -30.546 -21.843 1.00 17.74 121 SER B N 1
ATOM 2729 C CA . SER B 1 78 ? -15.986 -31.478 -20.813 1.00 18.52 121 SER B CA 1
ATOM 2730 C C . SER B 1 78 ? -16.940 -31.513 -19.626 1.00 18.92 121 SER B C 1
ATOM 2731 O O . SER B 1 78 ? -17.662 -30.543 -19.353 1.00 18.61 121 SER B O 1
ATOM 2734 N N . TRP B 1 79 ? -16.967 -32.665 -18.962 1.00 19.60 122 TRP B N 1
ATOM 2735 C CA . TRP B 1 79 ? -17.472 -32.756 -17.598 1.00 20.34 122 TRP B CA 1
ATOM 2736 C C . TRP B 1 79 ? -16.489 -33.539 -16.742 1.00 20.88 122 TRP B C 1
ATOM 2737 O O . TRP B 1 79 ? -15.888 -34.514 -17.204 1.00 20.68 122 TRP B O 1
ATOM 2748 N N . ILE B 1 80 ? -16.297 -33.067 -15.514 1.00 21.59 123 ILE B N 1
ATOM 2749 C CA . ILE B 1 80 ? -15.403 -33.691 -14.551 1.00 22.55 123 ILE B CA 1
ATOM 2750 C C . ILE B 1 80 ? -16.204 -33.954 -13.288 1.00 23.28 123 ILE B C 1
ATOM 2751 O O . ILE B 1 80 ? -16.932 -33.084 -12.810 1.00 23.16 123 ILE B O 1
ATOM 2756 N N . HIS B 1 81 ? -16.091 -35.170 -12.772 1.00 24.25 124 HIS B N 1
ATOM 2757 C CA . HIS B 1 81 ? -16.642 -35.507 -11.466 1.00 25.40 124 HIS B CA 1
ATOM 2758 C C . HIS B 1 81 ? -15.507 -36.034 -10.608 1.00 26.13 124 HIS B C 1
ATOM 2759 O O . HIS B 1 81 ? -14.759 -36.924 -11.028 1.00 26.01 124 HIS B O 1
ATOM 2766 N N . CYS B 1 82 ? -15.370 -35.461 -9.418 1.00 26.93 125 CYS B N 1
ATOM 2767 C CA . CYS B 1 82 ? -14.363 -35.898 -8.470 1.00 28.06 125 CYS B CA 1
ATOM 2768 C C . CYS B 1 82 ? -14.981 -36.039 -7.084 1.00 28.57 125 CYS B C 1
ATOM 2769 O O . CYS B 1 82 ? -15.558 -35.088 -6.551 1.00 28.58 125 CYS B O 1
ATOM 2772 N N . LYS B 1 83 ? -14.876 -37.240 -6.522 1.00 29.33 126 LYS B N 1
ATOM 2773 C CA . LYS B 1 83 ? -15.287 -37.487 -5.148 1.00 30.01 126 LYS B CA 1
ATOM 2774 C C . LYS B 1 83 ? -14.122 -37.165 -4.221 1.00 30.45 126 LYS B C 1
ATOM 2775 O O . LYS B 1 83 ? -13.201 -37.966 -4.057 1.00 30.57 126 LYS B O 1
ATOM 2777 N N . ILE B 1 84 ? -14.162 -35.966 -3.646 1.00 31.17 127 ILE B N 1
ATOM 2778 C CA . ILE B 1 84 ? -13.184 -35.524 -2.654 1.00 31.77 127 ILE B CA 1
ATOM 2779 C C . ILE B 1 84 ? -13.283 -36.438 -1.415 1.00 32.04 127 ILE B C 1
ATOM 2780 O O . ILE B 1 84 ? -14.394 -36.744 -0.972 1.00 32.23 127 ILE B O 1
ATOM 2785 N N . PRO B 1 85 ? -12.129 -36.907 -0.884 1.00 32.26 128 PRO B N 1
ATOM 2786 C CA . PRO B 1 85 ? -12.059 -37.779 0.298 1.00 32.36 128 PRO B CA 1
ATOM 2787 C C . PRO B 1 85 ? -13.095 -37.471 1.381 1.00 32.43 128 PRO B C 1
ATOM 2788 O O . PRO B 1 85 ? -13.572 -38.387 2.058 1.00 32.55 128 PRO B O 1
ATOM 2792 N N . THR B 1 86 ? -13.440 -36.191 1.523 1.00 32.36 129 THR B N 1
ATOM 2793 C CA . THR B 1 86 ? -14.395 -35.722 2.530 1.00 32.25 129 THR B CA 1
ATOM 2794 C C . THR B 1 86 ? -15.809 -36.289 2.344 1.00 31.95 129 THR B C 1
ATOM 2795 O O . THR B 1 86 ? -16.561 -36.408 3.310 1.00 32.02 129 THR B O 1
ATOM 2799 N N . GLY B 1 87 ? -16.155 -36.647 1.108 1.00 31.61 130 GLY B N 1
ATOM 2800 C CA . GLY B 1 87 ? -17.459 -37.239 0.803 1.00 30.79 130 GLY B CA 1
ATOM 2801 C C . GLY B 1 87 ? -18.271 -36.430 -0.195 1.00 30.37 130 GLY B C 1
ATOM 2802 O O . GLY B 1 87 ? -19.164 -36.963 -0.859 1.00 30.32 130 GLY B O 1
ATOM 2803 N N . VAL B 1 88 ? -17.958 -35.142 -0.301 1.00 29.69 131 VAL B N 1
ATOM 2804 C CA . VAL B 1 88 ? -18.674 -34.247 -1.203 1.00 29.21 131 VAL B CA 1
ATOM 2805 C C . VAL B 1 88 ? -18.060 -34.322 -2.602 1.00 28.72 131 VAL B C 1
ATOM 2806 O O . VAL B 1 88 ? -16.861 -34.567 -2.748 1.00 28.66 131 VAL B O 1
ATOM 2810 N N . SER B 1 89 ? -18.884 -34.123 -3.625 1.00 28.14 132 SER B N 1
ATOM 2811 C CA . SER B 1 89 ? -18.423 -34.249 -5.005 1.00 27.69 132 SER B CA 1
ATOM 2812 C C . SER B 1 89 ? -18.291 -32.910 -5.728 1.00 27.15 132 SER B C 1
ATOM 2813 O O . SER B 1 89 ? -19.199 -32.074 -5.688 1.00 27.11 132 SER B O 1
ATOM 2816 N N . LEU B 1 90 ? -17.138 -32.722 -6.369 1.00 26.26 133 LEU B N 1
ATOM 2817 C CA . LEU B 1 90 ? -16.899 -31.593 -7.257 1.00 25.46 133 LEU B CA 1
ATOM 2818 C C . LEU B 1 90 ? -17.334 -31.964 -8.667 1.00 24.79 133 LEU B C 1
ATOM 2819 O O . LEU B 1 90 ? -16.840 -32.940 -9.244 1.00 24.82 133 LEU B O 1
ATOM 2824 N N . ASN B 1 91 ? -18.269 -31.186 -9.206 1.00 23.77 134 ASN B N 1
ATOM 2825 C CA . ASN B 1 91 ? -18.731 -31.359 -10.578 1.00 22.92 134 ASN B CA 1
ATOM 2826 C C . ASN B 1 91 ? -18.443 -30.119 -11.418 1.00 22.30 134 ASN B C 1
ATOM 2827 O O . ASN B 1 91 ? -18.949 -29.032 -11.125 1.00 22.22 134 ASN B O 1
ATOM 2832 N N . ILE B 1 92 ? -17.613 -30.283 -12.445 1.00 21.16 135 ILE B N 1
ATOM 2833 C CA . ILE B 1 92 ? -17.351 -29.206 -13.397 1.00 20.21 135 ILE B CA 1
ATOM 2834 C C . ILE B 1 92 ? -17.890 -29.584 -14.768 1.00 19.59 135 ILE B C 1
ATOM 2835 O O . ILE B 1 92 ? -17.609 -30.673 -15.274 1.00 19.60 135 ILE B O 1
ATOM 2840 N N . THR B 1 93 ? -18.684 -28.689 -15.350 1.00 18.57 136 THR B N 1
ATOM 2841 C CA . THR B 1 93 ? -19.143 -28.834 -16.728 1.00 17.87 136 THR B CA 1
ATOM 2842 C C . THR B 1 93 ? -18.740 -27.590 -17.518 1.00 17.43 136 THR B C 1
ATOM 2843 O O . THR B 1 93 ? -18.890 -26.459 -17.036 1.00 16.72 136 THR B O 1
ATOM 2847 N N . SER B 1 94 ? -18.212 -27.797 -18.722 1.00 16.95 137 SER B N 1
ATOM 2848 C CA . SER B 1 94 ? -17.690 -26.688 -19.518 1.00 16.90 137 SER B CA 1
ATOM 2849 C C . SER B 1 94 ? -17.823 -26.884 -21.023 1.00 16.52 137 SER B C 1
ATOM 2850 O O . SER B 1 94 ? -17.744 -28.008 -21.519 1.00 16.56 137 SER B O 1
ATOM 2853 N N . ILE B 1 95 ? -18.041 -25.777 -21.732 1.00 16.15 138 ILE B N 1
ATOM 2854 C CA . ILE B 1 95 ? -17.931 -25.728 -23.188 1.00 16.08 138 ILE B CA 1
ATOM 2855 C C . ILE B 1 95 ? -17.135 -24.480 -23.576 1.00 15.86 138 ILE B C 1
ATOM 2856 O O . ILE B 1 95 ? -17.479 -23.366 -23.168 1.00 15.29 138 ILE B O 1
ATOM 2861 N N . SER B 1 96 ? -16.065 -24.675 -24.345 1.00 15.90 139 SER B N 1
ATOM 2862 C CA . SER B 1 96 ? -15.269 -23.557 -24.856 1.00 16.34 139 SER B CA 1
ATOM 2863 C C . SER B 1 96 ? -15.141 -23.607 -26.371 1.00 16.44 139 SER B C 1
ATOM 2864 O O . SER B 1 96 ? -15.126 -24.684 -26.969 1.00 16.77 139 SER B O 1
ATOM 2867 N N . GLY B 1 97 ? -15.053 -22.433 -26.983 1.00 16.33 140 GLY B N 1
ATOM 2868 C CA . GLY B 1 97 ? -14.782 -22.323 -28.412 1.00 15.89 140 GLY B CA 1
ATOM 2869 C C . GLY B 1 97 ? -13.525 -21.505 -28.633 1.00 15.68 140 GLY B C 1
ATOM 2870 O O . GLY B 1 97 ? -13.406 -20.389 -28.127 1.00 15.44 140 GLY B O 1
ATOM 2871 N N . PHE B 1 98 ? -12.581 -22.068 -29.379 1.00 15.51 141 PHE B N 1
ATOM 2872 C CA . PHE B 1 98 ? -11.326 -21.386 -29.684 1.00 15.55 141 PHE B CA 1
ATOM 2873 C C . PHE B 1 98 ? -11.244 -21.103 -31.182 1.00 15.94 141 PHE B C 1
ATOM 2874 O O . PHE B 1 98 ? -11.444 -22.004 -31.999 1.00 15.49 141 PHE B O 1
ATOM 2882 N N . LEU B 1 99 ? -10.990 -19.844 -31.526 1.00 16.05 142 LEU B N 1
ATOM 2883 C CA . LEU B 1 99 ? -10.833 -19.431 -32.919 1.00 16.35 142 LEU B CA 1
ATOM 2884 C C . LEU B 1 99 ? -9.359 -19.399 -33.286 1.00 16.39 142 LEU B C 1
ATOM 2885 O O . LEU B 1 99 ? -8.511 -19.224 -32.416 1.00 16.39 142 LEU B O 1
ATOM 2890 N N . ASN B 1 100 ? -9.052 -19.579 -34.567 1.00 16.58 143 ASN B N 1
ATOM 2891 C CA . ASN B 1 100 ? -7.662 -19.562 -35.016 1.00 17.03 143 ASN B CA 1
ATOM 2892 C C . ASN B 1 100 ? -7.218 -18.154 -35.429 1.00 17.59 143 ASN B C 1
ATOM 2893 O O . ASN B 1 100 ? -7.992 -17.199 -35.329 1.00 17.69 143 ASN B O 1
ATOM 2898 N N . SER B 1 101 ? -5.987 -18.032 -35.917 1.00 18.56 144 SER B N 1
ATOM 2899 C CA . SER B 1 101 ? -5.392 -16.717 -36.203 1.00 19.21 144 SER B CA 1
ATOM 2900 C C . SER B 1 101 ? -5.857 -16.064 -37.515 1.00 19.59 144 SER B C 1
ATOM 2901 O O . SER B 1 101 ? -5.383 -14.980 -37.877 1.00 19.84 144 SER B O 1
ATOM 2904 N N . SER B 1 102 ? -6.799 -16.707 -38.206 1.00 19.90 145 SER B N 1
ATOM 2905 C CA . SER B 1 102 ? -7.356 -16.175 -39.451 1.00 19.77 145 SER B CA 1
ATOM 2906 C C . SER B 1 102 ? -8.445 -15.148 -39.168 1.00 19.73 145 SER B C 1
ATOM 2907 O O . SER B 1 102 ? -8.940 -14.483 -40.084 1.00 19.68 145 SER B O 1
ATOM 2910 N N . THR B 1 103 ? -8.829 -15.052 -37.896 1.00 19.35 146 THR B N 1
ATOM 2911 C CA . THR B 1 103 ? -9.779 -14.053 -37.422 1.00 18.86 146 THR B CA 1
ATOM 2912 C C . THR B 1 103 ? -9.297 -13.456 -36.102 1.00 18.78 146 THR B C 1
ATOM 2913 O O . THR B 1 103 ? -8.628 -14.125 -35.319 1.00 18.27 146 THR B O 1
ATOM 2917 N N . LYS B 1 104 ? -9.648 -12.197 -35.862 1.00 18.57 147 LYS B N 1
ATOM 2918 C CA . LYS B 1 104 ? -9.286 -11.525 -34.619 1.00 18.24 147 LYS B CA 1
ATOM 2919 C C . LYS B 1 104 ? -10.355 -11.705 -33.531 1.00 18.00 147 LYS B C 1
ATOM 2920 O O . LYS B 1 104 ? -10.112 -11.387 -32.363 1.00 18.29 147 LYS B O 1
ATOM 2926 N N . ALA B 1 105 ? -11.522 -12.219 -33.923 1.00 17.39 148 ALA B N 1
ATOM 2927 C CA . ALA B 1 105 ? -12.723 -12.256 -33.073 1.00 17.06 148 ALA B CA 1
ATOM 2928 C C . ALA B 1 105 ? -12.565 -13.016 -31.743 1.00 16.42 148 ALA B C 1
ATOM 2929 O O . ALA B 1 105 ? -11.712 -13.902 -31.632 1.00 16.46 148 ALA B O 1
ATOM 2931 N N . PRO B 1 106 ? -13.382 -12.662 -30.726 1.00 16.09 149 PRO B N 1
ATOM 2932 C CA . PRO B 1 106 ? -13.281 -13.287 -29.398 1.00 15.40 149 PRO B CA 1
ATOM 2933 C C . PRO B 1 106 ? -13.605 -14.782 -29.337 1.00 15.09 149 PRO B C 1
ATOM 2934 O O . PRO B 1 106 ? -14.279 -15.331 -30.222 1.00 14.31 149 PRO B O 1
ATOM 2938 N N . ASN B 1 107 ? -13.112 -15.433 -28.285 1.00 14.55 150 ASN B N 1
ATOM 2939 C CA . ASN B 1 107 ? -13.457 -16.823 -28.010 1.00 13.90 150 ASN B CA 1
ATOM 2940 C C . ASN B 1 107 ? -14.790 -16.939 -27.270 1.00 13.69 150 ASN B C 1
ATOM 2941 O O . ASN B 1 107 ? -15.478 -15.938 -27.084 1.00 13.41 150 ASN B O 1
ATOM 2946 N N . PHE B 1 108 ? -15.164 -18.164 -26.895 1.00 13.02 151 PHE B N 1
ATOM 2947 C CA . PHE B 1 108 ? -16.373 -18.428 -26.107 1.00 13.13 151 PHE B CA 1
ATOM 2948 C C . PHE B 1 108 ? -16.019 -19.357 -24.958 1.00 12.94 151 PHE B C 1
ATOM 2949 O O . PHE B 1 108 ? -15.223 -20.279 -25.121 1.00 12.71 151 PHE B O 1
ATOM 2957 N N . VAL B 1 109 ? -16.597 -19.102 -23.791 1.00 13.38 152 VAL B N 1
ATOM 2958 C CA . VAL B 1 109 ? -16.451 -20.007 -22.653 1.00 13.71 152 VAL B CA 1
ATOM 2959 C C . VAL B 1 109 ? -17.687 -19.960 -21.762 1.00 14.22 152 VAL B C 1
ATOM 2960 O O . VAL B 1 109 ? -18.205 -18.884 -21.445 1.00 13.75 152 VAL B O 1
ATOM 2964 N N . VAL B 1 110 ? -18.161 -21.143 -21.390 1.00 14.78 153 VAL B N 1
ATOM 2965 C CA . VAL B 1 110 ? -19.144 -21.290 -20.324 1.00 15.54 153 VAL B CA 1
ATOM 2966 C C . VAL B 1 110 ? -18.649 -22.413 -19.427 1.00 16.05 153 VAL B C 1
ATOM 2967 O O . VAL B 1 110 ? -18.304 -23.496 -19.909 1.00 16.07 153 VAL B O 1
ATOM 2971 N N . GLU B 1 111 ? -18.594 -22.135 -18.129 1.00 16.91 154 GLU B N 1
ATOM 2972 C CA . GLU B 1 111 ? -18.107 -23.090 -17.148 1.00 17.97 154 GLU B CA 1
ATOM 2973 C C . GLU B 1 111 ? -18.959 -23.010 -15.887 1.00 18.24 154 GLU B C 1
ATOM 2974 O O . GLU B 1 111 ? -19.210 -21.920 -15.362 1.00 17.71 154 GLU B O 1
ATOM 2980 N N . LEU B 1 112 ? -19.408 -24.173 -15.421 1.00 18.66 155 LEU B N 1
ATOM 2981 C CA . LEU B 1 112 ? -20.124 -24.290 -14.154 1.00 19.64 155 LEU B CA 1
ATOM 2982 C C . LEU B 1 112 ? -19.334 -25.174 -13.192 1.00 20.25 155 LEU B C 1
ATOM 2983 O O . LEU B 1 112 ? -18.976 -26.307 -13.526 1.00 20.05 155 LEU B O 1
ATOM 2988 N N . ILE B 1 113 ? -19.053 -24.635 -12.010 1.00 21.01 156 ILE B N 1
ATOM 2989 C CA . ILE B 1 113 ? -18.240 -25.313 -11.002 1.00 22.02 156 ILE B CA 1
ATOM 2990 C C . ILE B 1 113 ? -19.046 -25.413 -9.706 1.00 22.74 156 ILE B C 1
ATOM 2991 O O . ILE B 1 113 ? -19.389 -24.394 -9.108 1.00 22.56 156 ILE B O 1
ATOM 2996 N N . GLN B 1 114 ? -19.352 -26.638 -9.277 1.00 23.61 157 GLN B N 1
ATOM 2997 C CA . GLN B 1 114 ? -20.281 -26.839 -8.154 1.00 24.49 157 GLN B CA 1
ATOM 2998 C C . GLN B 1 114 ? -19.847 -27.902 -7.141 1.00 24.95 157 GLN B C 1
ATOM 2999 O O . GLN B 1 114 ? -19.537 -29.040 -7.512 1.00 25.15 157 GLN B O 1
ATOM 3005 N N . SER B 1 115 ? -19.832 -27.511 -5.865 1.00 25.36 158 SER B N 1
ATOM 3006 C CA . SER B 1 115 ? -19.584 -28.427 -4.747 1.00 25.83 158 SER B CA 1
ATOM 3007 C C . SER B 1 115 ? -20.865 -28.633 -3.938 1.00 26.01 158 SER B C 1
ATOM 3008 O O . SER B 1 115 ? -20.927 -29.491 -3.054 1.00 26.34 158 SER B O 1
ATOM 3011 N N . LYS B 1 118 ? -26.530 -26.185 -3.286 1.00 22.63 161 LYS B N 1
ATOM 3012 C CA . LYS B 1 118 ? -27.105 -24.845 -3.402 1.00 22.78 161 LYS B CA 1
ATOM 3013 C C . LYS B 1 118 ? -26.066 -23.738 -3.672 1.00 22.62 161 LYS B C 1
ATOM 3014 O O . LYS B 1 118 ? -26.395 -22.547 -3.639 1.00 22.79 161 LYS B O 1
ATOM 3020 N N . SER B 1 119 ? -24.823 -24.137 -3.943 1.00 22.32 162 SER B N 1
ATOM 3021 C CA . SER B 1 119 ? -23.738 -23.194 -4.248 1.00 22.01 162 SER B CA 1
ATOM 3022 C C . SER B 1 119 ? -23.025 -23.574 -5.548 1.00 21.54 162 SER B C 1
ATOM 3023 O O . SER B 1 119 ? -22.707 -24.750 -5.765 1.00 21.57 162 SER B O 1
ATOM 3026 N N . LEU B 1 120 ? -22.755 -22.575 -6.391 1.00 20.52 163 LEU B N 1
ATOM 3027 C CA . LEU B 1 120 ? -22.268 -22.817 -7.747 1.00 19.58 163 LEU B CA 1
ATOM 3028 C C . LEU B 1 120 ? -21.577 -21.589 -8.356 1.00 18.95 163 LEU B C 1
ATOM 3029 O O . LEU B 1 120 ? -22.096 -20.474 -8.281 1.00 19.09 163 LEU B O 1
ATOM 3034 N N . VAL B 1 121 ? -20.413 -21.807 -8.963 1.00 17.62 164 VAL B N 1
ATOM 3035 C CA . VAL B 1 121 ? -19.698 -20.744 -9.657 1.00 16.36 164 VAL B CA 1
ATOM 3036 C C . VAL B 1 121 ? -19.971 -20.822 -11.154 1.00 15.74 164 VAL B C 1
ATOM 3037 O O . VAL B 1 121 ? -19.879 -21.898 -11.762 1.00 15.20 164 VAL B O 1
ATOM 3041 N N . LEU B 1 122 ? -20.331 -19.678 -11.730 1.00 14.76 165 LEU B N 1
ATOM 3042 C CA . LEU B 1 122 ? -20.514 -19.546 -13.165 1.00 14.19 165 LEU B CA 1
ATOM 3043 C C . LEU B 1 122 ? -19.430 -18.665 -13.779 1.00 14.01 165 LEU B C 1
ATOM 3044 O O . LEU B 1 122 ? -19.184 -17.549 -13.308 1.00 13.30 165 LEU B O 1
ATOM 3049 N N . ILE B 1 123 ? -18.785 -19.187 -14.823 1.00 13.79 166 ILE B N 1
ATOM 3050 C CA . ILE B 1 123 ? -17.937 -18.390 -15.696 1.00 13.70 166 ILE B CA 1
ATOM 3051 C C . ILE B 1 123 ? -18.569 -18.393 -17.092 1.00 13.45 166 ILE B C 1
ATOM 3052 O O . ILE B 1 123 ? -18.632 -19.430 -17.746 1.00 13.68 166 ILE B O 1
ATOM 3057 N N . LEU B 1 124 ? -19.054 -17.233 -17.531 1.00 12.79 167 LEU B N 1
ATOM 3058 C CA . LEU B 1 124 ? -19.678 -17.095 -18.846 1.00 12.25 167 LEU B CA 1
ATOM 3059 C C . LEU B 1 124 ? -19.139 -15.853 -19.547 1.00 12.10 167 LEU B C 1
ATOM 3060 O O . LEU B 1 124 ? -19.352 -14.726 -19.084 1.00 11.33 167 LEU B O 1
ATOM 3065 N N . ASP B 1 125 ? -18.436 -16.054 -20.662 1.00 11.86 168 ASP B N 1
ATOM 3066 C CA . ASP B 1 125 ? -17.745 -14.940 -21.309 1.00 11.92 168 ASP B CA 1
ATOM 3067 C C . ASP B 1 125 ? -17.405 -15.185 -22.778 1.00 12.17 168 ASP B C 1
ATOM 3068 O O . ASP B 1 125 ? -17.363 -16.328 -23.241 1.00 11.82 168 ASP B O 1
ATOM 3073 N N . LEU B 1 126 ? -17.176 -14.089 -23.498 1.00 12.23 169 LEU B N 1
ATOM 3074 C CA . LEU B 1 126 ? -16.498 -14.109 -24.785 1.00 12.37 169 LEU B CA 1
ATOM 3075 C C . LEU B 1 126 ? -15.112 -13.461 -24.614 1.00 12.23 169 LEU B C 1
ATOM 3076 O O . LEU B 1 126 ? -14.965 -12.252 -24.798 1.00 12.40 169 LEU B O 1
ATOM 3081 N N . PRO B 1 127 ? -14.099 -14.262 -24.226 1.00 12.05 170 PRO B N 1
ATOM 3082 C CA . PRO B 1 127 ? -12.766 -13.711 -23.971 1.00 12.21 170 PRO B CA 1
ATOM 3083 C C . PRO B 1 127 ? -12.142 -13.034 -25.193 1.00 12.54 170 PRO B C 1
ATOM 3084 O O . PRO B 1 127 ? -12.143 -13.595 -26.299 1.00 12.29 170 PRO B O 1
ATOM 3088 N N . HIS B 1 128 ? -11.630 -11.826 -24.965 1.00 12.52 171 HIS B N 1
ATOM 3089 C CA . HIS B 1 128 ? -10.978 -11.011 -25.991 1.00 12.62 171 HIS B CA 1
ATOM 3090 C C . HIS B 1 128 ? -9.667 -11.621 -26.479 1.00 12.89 171 HIS B C 1
ATOM 3091 O O . HIS B 1 128 ? -9.002 -12.345 -25.737 1.00 12.42 171 HIS B O 1
ATOM 3098 N N . ARG B 1 129 ? -9.317 -11.339 -27.736 1.00 13.12 172 ARG B N 1
ATOM 3099 C CA . ARG B 1 129 ? -8.095 -11.888 -28.336 1.00 13.63 172 ARG B CA 1
ATOM 3100 C C . ARG B 1 129 ? -7.153 -10.787 -28.850 1.00 14.09 172 ARG B C 1
ATOM 3101 O O . ARG B 1 129 ? -6.110 -11.064 -29.456 1.00 14.30 172 ARG B O 1
ATOM 3109 N N . LYS B 1 130 ? -7.530 -9.539 -28.591 1.00 14.25 173 LYS B N 1
ATOM 3110 C CA . LYS B 1 130 ? -6.668 -8.392 -28.831 1.00 14.66 173 LYS B CA 1
ATOM 3111 C C . LYS B 1 130 ? -6.631 -7.582 -27.542 1.00 14.55 173 LYS B C 1
ATOM 3112 O O . LYS B 1 130 ? -7.589 -7.609 -26.766 1.00 14.41 173 LYS B O 1
ATOM 3118 N N . ASP B 1 131 ? -5.539 -6.858 -27.320 1.00 14.43 174 ASP B N 1
ATOM 3119 C CA . ASP B 1 131 ? -5.475 -5.919 -26.203 1.00 14.70 174 ASP B CA 1
ATOM 3120 C C . ASP B 1 131 ? -6.527 -4.812 -26.356 1.00 14.53 174 ASP B C 1
ATOM 3121 O O . ASP B 1 131 ? -6.549 -4.078 -27.351 1.00 14.00 174 ASP B O 1
ATOM 3126 N N . LEU B 1 132 ? -7.393 -4.708 -25.350 1.00 14.41 175 LEU B N 1
ATOM 3127 C CA . LEU B 1 132 ? -8.535 -3.783 -25.361 1.00 14.49 175 LEU B CA 1
ATOM 3128 C C . LEU B 1 132 ? -8.161 -2.316 -25.172 1.00 14.61 175 LEU B C 1
ATOM 3129 O O . LEU B 1 132 ? -8.924 -1.431 -25.544 1.00 14.43 175 LEU B O 1
ATOM 3134 N N . VAL B 1 133 ? -6.998 -2.068 -24.575 1.00 14.73 176 VAL B N 1
ATOM 3135 C CA . VAL B 1 133 ? -6.500 -0.708 -24.370 1.00 14.83 176 VAL B CA 1
ATOM 3136 C C . VAL B 1 133 ? -5.804 -0.189 -25.636 1.00 15.16 176 VAL B C 1
ATOM 3137 O O . VAL B 1 133 ? -5.956 0.976 -26.007 1.00 14.73 176 VAL B O 1
ATOM 3141 N N . LEU B 1 134 ? -5.044 -1.064 -26.287 1.00 15.33 177 LEU B N 1
ATOM 3142 C CA . LEU B 1 134 ? -4.404 -0.742 -27.562 1.00 16.08 177 LEU B CA 1
ATOM 3143 C C . LEU B 1 134 ? -5.447 -0.676 -28.688 1.00 16.15 177 LEU B C 1
ATOM 3144 O O . LEU B 1 134 ? -5.303 0.095 -29.644 1.00 15.81 177 LEU B O 1
ATOM 3149 N N . ASN B 1 135 ? -6.502 -1.475 -28.557 1.00 16.30 178 ASN B N 1
ATOM 3150 C CA . ASN B 1 135 ? -7.527 -1.601 -29.593 1.00 16.49 178 ASN B CA 1
ATOM 3151 C C . ASN B 1 135 ? -8.943 -1.312 -29.081 1.00 16.78 178 ASN B C 1
ATOM 3152 O O . ASN B 1 135 ? -9.745 -2.234 -28.930 1.00 16.74 178 ASN B O 1
ATOM 3157 N N . PRO B 1 136 ? -9.265 -0.031 -28.823 1.00 17.12 179 PRO B N 1
ATOM 3158 C CA . PRO B 1 136 ? -10.604 0.303 -28.339 1.00 17.74 179 PRO B CA 1
ATOM 3159 C C . PRO B 1 136 ? -11.726 0.077 -29.366 1.00 18.18 179 PRO B C 1
ATOM 3160 O O . PRO B 1 136 ? -12.879 -0.057 -28.972 1.00 18.22 179 PRO B O 1
ATOM 3164 N N . ASP B 1 137 ? -11.390 0.033 -30.659 1.00 18.66 180 ASP B N 1
ATOM 3165 C CA . ASP B 1 137 ? -12.371 -0.275 -31.708 1.00 19.11 180 ASP B CA 1
ATOM 3166 C C . ASP B 1 137 ? -12.891 -1.710 -31.575 1.00 18.56 180 ASP B C 1
ATOM 3167 O O . ASP B 1 137 ? -14.079 -1.966 -31.774 1.00 18.86 180 ASP B O 1
ATOM 3172 N N . TYR B 1 138 ? -11.988 -2.634 -31.250 1.00 17.90 181 TYR B N 1
ATOM 3173 C CA . TYR B 1 138 ? -12.320 -4.029 -30.925 1.00 17.10 181 TYR B CA 1
ATOM 3174 C C . TYR B 1 138 ? -13.303 -4.079 -29.754 1.00 17.10 181 TYR B C 1
ATOM 3175 O O . TYR B 1 138 ? -14.330 -4.767 -29.801 1.00 16.30 181 TYR B O 1
ATOM 3184 N N . LEU B 1 139 ? -12.987 -3.329 -28.704 1.00 17.43 182 LEU B N 1
ATOM 3185 C CA . LEU B 1 139 ? -13.852 -3.242 -27.538 1.00 17.91 182 LEU B CA 1
ATOM 3186 C C . LEU B 1 139 ? -15.250 -2.780 -27.949 1.00 18.19 182 LEU B C 1
ATOM 3187 O O . LEU B 1 139 ? -16.251 -3.360 -27.527 1.00 17.78 182 LEU B O 1
ATOM 3192 N N . LYS B 1 140 ? -15.312 -1.758 -28.803 1.00 18.83 183 LYS B N 1
ATOM 3193 C CA . LYS B 1 140 ? -16.590 -1.255 -29.288 1.00 19.59 183 LYS B CA 1
ATOM 3194 C C . LYS B 1 140 ? -17.321 -2.280 -30.157 1.00 19.62 183 LYS B C 1
ATOM 3195 O O . LYS B 1 140 ? -18.511 -2.513 -29.960 1.00 19.51 183 LYS B O 1
ATOM 3201 N N . GLU B 1 141 ? -16.608 -2.888 -31.105 1.00 19.74 184 GLU B N 1
ATOM 3202 C CA . GLU B 1 141 ? -17.228 -3.827 -32.045 1.00 20.36 184 GLU B CA 1
ATOM 3203 C C . GLU B 1 141 ? -17.841 -5.034 -31.338 1.00 20.11 184 GLU B C 1
ATOM 3204 O O . GLU B 1 141 ? -19.004 -5.380 -31.574 1.00 19.96 184 GLU B O 1
ATOM 3210 N N . TYR B 1 142 ? -17.066 -5.659 -30.457 1.00 19.51 185 TYR B N 1
ATOM 3211 C CA . TYR B 1 142 ? -17.468 -6.948 -29.910 1.00 19.50 185 TYR B CA 1
ATOM 3212 C C . TYR B 1 142 ? -18.198 -6.939 -28.569 1.00 19.57 185 TYR B C 1
ATOM 3213 O O . TYR B 1 142 ? -18.856 -7.916 -28.226 1.00 19.64 185 TYR B O 1
ATOM 3222 N N . TYR B 1 143 ? -18.097 -5.841 -27.821 1.00 19.83 186 TYR B N 1
ATOM 3223 C CA . TYR B 1 143 ? -18.628 -5.804 -26.456 1.00 20.08 186 TYR B CA 1
ATOM 3224 C C . TYR B 1 143 ? -19.627 -4.676 -26.210 1.00 20.88 186 TYR B C 1
ATOM 3225 O O . TYR B 1 143 ? -20.682 -4.910 -25.636 1.00 20.56 186 TYR B O 1
ATOM 3234 N N . GLN B 1 144 ? -19.289 -3.461 -26.636 1.00 22.20 187 GLN B N 1
ATOM 3235 C CA . GLN B 1 144 ? -20.197 -2.318 -26.477 1.00 23.66 187 GLN B CA 1
ATOM 3236 C C . GLN B 1 144 ? -21.413 -2.426 -27.401 1.00 24.28 187 GLN B C 1
ATOM 3237 O O . GLN B 1 144 ? -22.540 -2.147 -26.988 1.00 24.90 187 GLN B O 1
ATOM 3243 N N . ASP B 1 145 ? -21.188 -2.838 -28.646 1.00 25.01 188 ASP B N 1
ATOM 3244 C CA . ASP B 1 145 ? -22.263 -2.903 -29.639 1.00 25.56 188 ASP B CA 1
ATOM 3245 C C . ASP B 1 145 ? -23.136 -4.168 -29.532 1.00 25.54 188 ASP B C 1
ATOM 3246 O O . ASP B 1 145 ? -24.126 -4.307 -30.261 1.00 25.86 188 ASP B O 1
ATOM 3251 N N . THR B 1 146 ? -22.786 -5.069 -28.615 1.00 25.33 189 THR B N 1
ATOM 3252 C CA . THR B 1 146 ? -23.416 -6.396 -28.533 1.00 25.02 189 THR B CA 1
ATOM 3253 C C . THR B 1 146 ? -24.297 -6.635 -27.303 1.00 24.44 189 THR B C 1
ATOM 3254 O O . THR B 1 146 ? -24.983 -7.659 -27.228 1.00 24.91 189 THR B O 1
ATOM 3258 N N . ALA B 1 147 ? -24.266 -5.711 -26.343 1.00 23.60 190 ALA B N 1
ATOM 3259 C CA . ALA B 1 147 ? -25.039 -5.826 -25.092 1.00 22.51 190 ALA B CA 1
ATOM 3260 C C . ALA B 1 147 ? -24.722 -7.058 -24.222 1.00 21.58 190 ALA B C 1
ATOM 3261 O O . ALA B 1 147 ? -25.572 -7.528 -23.457 1.00 21.75 190 ALA B O 1
ATOM 3263 N N . LEU B 1 148 ? -23.496 -7.567 -24.326 1.00 20.13 191 LEU B N 1
ATOM 3264 C CA . LEU B 1 148 ? -23.048 -8.693 -23.501 1.00 18.49 191 LEU B CA 1
ATOM 3265 C C . LEU B 1 148 ? -23.084 -8.397 -22.008 1.00 17.54 191 LEU B C 1
ATOM 3266 O O . LEU B 1 148 ? -23.321 -9.294 -21.201 1.00 16.94 191 LEU B O 1
ATOM 3271 N N . ASP B 1 149 ? -22.846 -7.140 -21.643 1.00 16.51 192 ASP B N 1
ATOM 3272 C CA . ASP B 1 149 ? -22.788 -6.763 -20.227 1.00 15.85 192 ASP B CA 1
ATOM 3273 C C . ASP B 1 149 ? -24.123 -6.960 -19.519 1.00 15.59 192 ASP B C 1
ATOM 3274 O O . ASP B 1 149 ? -24.155 -7.196 -18.314 1.00 15.14 192 ASP B O 1
ATOM 3279 N N . SER B 1 150 ? -25.217 -6.877 -20.276 1.00 15.66 193 SER B N 1
ATOM 3280 C CA . SER B 1 150 ? -26.569 -6.977 -19.713 1.00 15.70 193 SER B CA 1
ATOM 3281 C C . SER B 1 150 ? -26.836 -8.290 -18.972 1.00 15.61 193 SER B C 1
ATOM 3282 O O . SER B 1 150 ? -27.586 -8.315 -17.992 1.00 15.45 193 SER B O 1
ATOM 3285 N N . HIS B 1 151 ? -26.211 -9.370 -19.433 1.00 15.36 194 HIS B N 1
ATOM 3286 C CA . HIS B 1 151 ? -26.385 -10.691 -18.827 1.00 15.38 194 HIS B CA 1
ATOM 3287 C C . HIS B 1 151 ? -25.756 -10.733 -17.441 1.00 15.10 194 HIS B C 1
ATOM 3288 O O . HIS B 1 151 ? -26.378 -11.204 -16.480 1.00 14.97 194 HIS B O 1
ATOM 3295 N N . ARG B 1 152 ? -24.535 -10.210 -17.336 1.00 14.79 195 ARG B N 1
ATOM 3296 C CA . ARG B 1 152 ? -23.859 -10.064 -16.050 1.00 14.79 195 ARG B CA 1
ATOM 3297 C C . ARG B 1 152 ? -24.746 -9.310 -15.059 1.00 14.96 195 ARG B C 1
ATOM 3298 O O . ARG B 1 152 ? -24.971 -9.774 -13.940 1.00 14.55 195 ARG B O 1
ATOM 3306 N N . GLN B 1 153 ? -25.257 -8.157 -15.491 1.00 15.30 196 GLN B N 1
ATOM 3307 C CA . GLN B 1 153 ? -26.040 -7.260 -14.627 1.00 15.61 196 GLN B CA 1
ATOM 3308 C C . GLN B 1 153 ? -27.377 -7.852 -14.216 1.00 15.86 196 GLN B C 1
ATOM 3309 O O . GLN B 1 153 ? -27.798 -7.718 -13.062 1.00 15.76 196 GLN B O 1
ATOM 3315 N N . SER B 1 154 ? -28.045 -8.499 -15.168 1.00 16.00 197 SER B N 1
ATOM 3316 C CA . SER B 1 154 ? -29.341 -9.118 -14.913 1.00 16.80 197 SER B CA 1
ATOM 3317 C C . SER B 1 154 ? -29.214 -10.223 -13.862 1.00 16.88 197 SER B C 1
ATOM 3318 O O . SER B 1 154 ? -30.042 -10.322 -12.954 1.00 17.20 197 SER B O 1
ATOM 3321 N N . LEU B 1 155 ? -28.160 -11.029 -13.983 1.00 16.81 198 LEU B N 1
ATOM 3322 C CA . LEU B 1 155 ? -27.846 -12.090 -13.026 1.00 16.77 198 LEU B CA 1
ATOM 3323 C C . LEU B 1 155 ? -27.528 -11.563 -11.629 1.00 16.84 198 LEU B C 1
ATOM 3324 O O . LEU B 1 155 ? -27.986 -12.123 -10.638 1.00 16.55 198 LEU B O 1
ATOM 3329 N N . LEU B 1 156 ? -26.760 -10.476 -11.555 1.00 16.98 199 LEU B N 1
ATOM 3330 C CA . LEU B 1 156 ? -26.357 -9.892 -10.271 1.00 17.04 199 LEU B CA 1
ATOM 3331 C C . LEU B 1 156 ? -27.501 -9.306 -9.443 1.00 17.27 199 LEU B C 1
ATOM 3332 O O . LEU B 1 156 ? -27.392 -9.202 -8.217 1.00 17.10 199 LEU B O 1
ATOM 3337 N N . LYS B 1 157 ? -28.586 -8.928 -10.110 1.00 17.81 200 LYS B N 1
ATOM 3338 C CA . LYS B 1 157 ? -29.780 -8.405 -9.441 1.00 18.43 200 LYS B CA 1
ATOM 3339 C C . LYS B 1 157 ? -30.353 -9.394 -8.433 1.00 18.43 200 LYS B C 1
ATOM 3340 O O . LYS B 1 157 ? -30.919 -8.991 -7.412 1.00 18.70 200 LYS B O 1
ATOM 3346 N N . LEU B 1 158 ? -30.196 -10.686 -8.720 1.00 18.38 201 LEU B N 1
ATOM 3347 C CA . LEU B 1 158 ? -30.698 -11.741 -7.844 1.00 18.30 201 LEU B CA 1
ATOM 3348 C C . LEU B 1 158 ? -29.930 -11.775 -6.528 1.00 18.08 201 LEU B C 1
ATOM 3349 O O . LEU B 1 158 ? -28.694 -11.708 -6.531 1.00 18.33 201 LEU B O 1
ATOM 3354 N N . PRO B 1 159 ? -30.656 -11.872 -5.397 1.00 17.83 202 PRO B N 1
ATOM 3355 C CA . PRO B 1 159 ? -30.050 -11.823 -4.061 1.00 17.71 202 PRO B CA 1
ATOM 3356 C C . PRO B 1 159 ? -28.988 -12.892 -3.821 1.00 17.45 202 PRO B C 1
ATOM 3357 O O . PRO B 1 159 ? -28.012 -12.642 -3.114 1.00 17.68 202 PRO B O 1
ATOM 3361 N N . GLU B 1 160 ? -29.171 -14.066 -4.413 1.00 17.54 203 GLU B N 1
ATOM 3362 C CA . GLU B 1 160 ? -28.241 -15.181 -4.213 1.00 17.56 203 GLU B CA 1
ATOM 3363 C C . GLU B 1 160 ? -27.042 -15.175 -5.170 1.00 17.31 203 GLU B C 1
ATOM 3364 O O . GLU B 1 160 ? -26.127 -15.989 -5.025 1.00 17.44 203 GLU B O 1
ATOM 3370 N N . VAL B 1 161 ? -27.048 -14.257 -6.134 1.00 16.83 204 VAL B N 1
ATOM 3371 C CA . VAL B 1 161 ? -25.933 -14.104 -7.072 1.00 16.41 204 VAL B CA 1
ATOM 3372 C C . VAL B 1 161 ? -25.015 -12.964 -6.628 1.00 16.17 204 VAL B C 1
ATOM 3373 O O . VAL B 1 161 ? -25.460 -11.825 -6.463 1.00 16.02 204 VAL B O 1
ATOM 3377 N N . ASN B 1 162 ? -23.739 -13.282 -6.426 1.00 15.68 205 ASN B N 1
ATOM 3378 C CA . ASN B 1 162 ? -22.733 -12.288 -6.061 1.00 15.47 205 ASN B CA 1
ATOM 3379 C C . ASN B 1 162 ? -21.543 -12.362 -7.022 1.00 15.17 205 ASN B C 1
ATOM 3380 O O . ASN B 1 162 ? -21.407 -13.350 -7.741 1.00 14.63 205 ASN B O 1
ATOM 3385 N N . PRO B 1 163 ? -20.690 -11.315 -7.058 1.00 15.28 206 PRO B N 1
ATOM 3386 C CA . PRO B 1 163 ? -19.476 -11.398 -7.878 1.00 15.01 206 PRO B CA 1
ATOM 3387 C C . PRO B 1 163 ? -18.551 -12.537 -7.445 1.00 14.95 206 PRO B C 1
ATOM 3388 O O . PRO B 1 163 ? -18.341 -12.737 -6.245 1.00 14.58 206 PRO B O 1
ATOM 3392 N N . TYR B 1 164 ? -18.029 -13.288 -8.415 1.00 14.53 207 TYR B N 1
ATOM 3393 C CA . TYR B 1 164 ? -16.955 -14.240 -8.148 1.00 14.76 207 TYR B CA 1
ATOM 3394 C C . TYR B 1 164 ? -15.616 -13.622 -8.539 1.00 14.76 207 TYR B C 1
ATOM 3395 O O . TYR B 1 164 ? -15.404 -13.263 -9.698 1.00 14.79 207 TYR B O 1
ATOM 3404 N N . VAL B 1 165 ? -14.718 -13.504 -7.569 1.00 14.74 208 VAL B N 1
ATOM 3405 C CA . VAL B 1 165 ? -13.401 -12.942 -7.824 1.00 14.82 208 VAL B CA 1
ATOM 3406 C C . VAL B 1 165 ? -12.374 -14.069 -7.768 1.00 14.49 208 VAL B C 1
ATOM 3407 O O . VAL B 1 165 ? -12.014 -14.547 -6.698 1.00 14.43 208 VAL B O 1
ATOM 3411 N N . SER B 1 166 ? -11.926 -14.503 -8.943 1.00 14.29 209 SER B N 1
ATOM 3412 C CA . SER B 1 166 ? -10.994 -15.617 -9.048 1.00 14.21 209 SER B CA 1
ATOM 3413 C C . SER B 1 166 ? -9.753 -15.405 -8.177 1.00 14.26 209 SER B C 1
ATOM 3414 O O . SER B 1 166 ? -9.224 -14.288 -8.114 1.00 13.89 209 SER B O 1
ATOM 3417 N N . PRO B 1 167 ? -9.296 -16.468 -7.484 1.00 14.29 210 PRO B N 1
ATOM 3418 C CA . PRO B 1 167 ? -7.991 -16.379 -6.823 1.00 14.54 210 PRO B CA 1
ATOM 3419 C C . PRO B 1 167 ? -6.856 -16.201 -7.840 1.00 14.44 210 PRO B C 1
ATOM 3420 O O . PRO B 1 167 ? -5.800 -15.675 -7.491 1.00 14.64 210 PRO B O 1
ATOM 3424 N N . SER B 1 168 ? -7.082 -16.629 -9.081 1.00 14.22 211 SER B N 1
ATOM 3425 C CA . SER B 1 168 ? -6.113 -16.444 -10.166 1.00 14.07 211 SER B CA 1
ATOM 3426 C C . SER B 1 168 ? -6.209 -15.058 -10.798 1.00 13.88 211 SER B C 1
ATOM 3427 O O . SER B 1 168 ? -7.205 -14.713 -11.439 1.00 13.74 211 SER B O 1
ATOM 3430 N N . LEU B 1 169 ? -5.153 -14.270 -10.620 1.00 13.81 212 LEU B N 1
ATOM 3431 C CA . LEU B 1 169 ? -5.043 -12.973 -11.271 1.00 13.62 212 LEU B CA 1
ATOM 3432 C C . LEU B 1 169 ? -5.017 -13.108 -12.796 1.00 13.61 212 LEU B C 1
ATOM 3433 O O . LEU B 1 169 ? -5.463 -12.213 -13.512 1.00 13.54 212 LEU B O 1
ATOM 3438 N N . PHE B 1 170 ? -4.517 -14.240 -13.280 1.00 13.84 213 PHE B N 1
ATOM 3439 C CA . PHE B 1 170 ? -4.484 -14.514 -14.715 1.00 14.43 213 PHE B CA 1
ATOM 3440 C C . PHE B 1 170 ? -5.886 -14.712 -15.285 1.00 14.35 213 PHE B C 1
ATOM 3441 O O . PHE B 1 170 ? -6.224 -14.144 -16.338 1.00 14.52 213 PHE B O 1
ATOM 3449 N N . VAL B 1 171 ? -6.709 -15.493 -14.584 1.00 14.31 214 VAL B N 1
ATOM 3450 C CA . VAL B 1 171 ? -8.120 -15.661 -14.966 1.00 14.61 214 VAL B CA 1
ATOM 3451 C C . VAL B 1 171 ? -8.858 -14.305 -15.025 1.00 14.44 214 VAL B C 1
ATOM 3452 O O . VAL B 1 171 ? -9.589 -14.028 -15.986 1.00 14.81 214 VAL B O 1
ATOM 3456 N N . ARG B 1 172 ? -8.645 -13.457 -14.018 1.00 14.19 215 ARG B N 1
ATOM 3457 C CA . ARG B 1 172 ? -9.221 -12.108 -13.989 1.00 13.74 215 ARG B CA 1
ATOM 3458 C C . ARG B 1 172 ? -8.829 -11.293 -15.233 1.00 14.17 215 ARG B C 1
ATOM 3459 O O . ARG B 1 172 ? -9.658 -10.566 -15.800 1.00 13.88 215 ARG B O 1
ATOM 3467 N N . SER B 1 173 ? -7.568 -11.431 -15.657 1.00 14.17 216 SER B N 1
ATOM 3468 C CA . SER B 1 173 ? -7.047 -10.672 -16.803 1.00 14.61 216 SER B CA 1
ATOM 3469 C C . SER B 1 173 ? -7.495 -11.244 -18.152 1.00 14.81 216 SER B C 1
ATOM 3470 O O . SER B 1 173 ? -7.599 -10.503 -19.137 1.00 15.51 216 SER B O 1
ATOM 3475 N N . ALA B 1 174 ? -7.752 -12.550 -18.178 1.00 14.40 217 ALA B N 1
ATOM 3476 C CA . ALA B 1 174 ? -8.059 -13.289 -19.399 1.00 14.50 217 ALA B CA 1
ATOM 3477 C C . ALA B 1 174 ? -9.485 -13.066 -19.893 1.00 14.36 217 ALA B C 1
ATOM 3478 O O . ALA B 1 174 ? -9.733 -13.064 -21.101 1.00 14.90 217 ALA B O 1
ATOM 3480 N N . VAL B 1 175 ? -10.420 -12.885 -18.964 1.00 13.78 218 VAL B N 1
ATOM 3481 C CA . VAL B 1 175 ? -11.823 -12.671 -19.332 1.00 13.16 218 VAL B CA 1
ATOM 3482 C C . VAL B 1 175 ? -12.078 -11.219 -19.738 1.00 12.76 218 VAL B C 1
ATOM 3483 O O . VAL B 1 175 ? -11.346 -10.312 -19.335 1.00 12.13 218 VAL B O 1
ATOM 3487 N N . SER B 1 176 ? -13.128 -11.010 -20.527 1.00 12.58 219 SER B N 1
ATOM 3488 C CA . SER B 1 176 ? -13.493 -9.682 -21.018 1.00 12.52 219 SER B CA 1
ATOM 3489 C C . SER B 1 176 ? -14.095 -8.802 -19.914 1.00 12.38 219 SER B C 1
ATOM 3490 O O . SER B 1 176 ? -14.491 -9.308 -18.866 1.00 12.10 219 SER B O 1
ATOM 3493 N N . PRO B 1 177 ? -14.171 -7.480 -20.152 1.00 12.60 220 PRO B N 1
ATOM 3494 C CA . PRO B 1 177 ? -14.789 -6.577 -19.172 1.00 12.89 220 PRO B CA 1
ATOM 3495 C C . PRO B 1 177 ? -16.287 -6.826 -18.944 1.00 12.99 220 PRO B C 1
ATOM 3496 O O . PRO B 1 177 ? -16.854 -6.303 -17.987 1.00 12.94 220 PRO B O 1
ATOM 3500 N N . THR B 1 178 ? -16.912 -7.625 -19.809 1.00 13.27 221 THR B N 1
ATOM 3501 C CA . THR B 1 178 ? -18.342 -7.934 -19.679 1.00 13.35 221 THR B CA 1
ATOM 3502 C C . THR B 1 178 ? -18.591 -9.324 -19.080 1.00 13.50 221 THR B C 1
ATOM 3503 O O . THR B 1 178 ? -19.739 -9.718 -18.874 1.00 13.56 221 THR B O 1
ATOM 3507 N N . ALA B 1 179 ? -17.510 -10.051 -18.788 1.00 13.28 222 ALA B N 1
ATOM 3508 C CA . ALA B 1 179 ? -17.593 -11.439 -18.306 1.00 13.19 222 ALA B CA 1
ATOM 3509 C C . ALA B 1 179 ? -18.560 -11.609 -17.141 1.00 13.13 222 ALA B C 1
ATOM 3510 O O . ALA B 1 179 ? -18.576 -10.799 -16.223 1.00 13.09 222 ALA B O 1
ATOM 3512 N N . SER B 1 180 ? -19.370 -12.661 -17.190 1.00 13.30 223 SER B N 1
ATOM 3513 C CA . SER B 1 180 ? -20.156 -13.046 -16.028 1.00 13.69 223 SER B CA 1
ATOM 3514 C C . SER B 1 180 ? -19.309 -13.972 -15.166 1.00 14.14 223 SER B C 1
ATOM 3515 O O . SER B 1 180 ? -19.184 -15.169 -15.459 1.00 14.04 223 SER B O 1
ATOM 3518 N N . MET B 1 181 ? -18.696 -13.403 -14.130 1.00 14.18 224 MET B N 1
ATOM 3519 C CA . MET B 1 181 ? -17.942 -14.184 -13.157 1.00 14.63 224 MET B CA 1
ATOM 3520 C C . MET B 1 181 ? -18.731 -14.130 -11.863 1.00 14.83 224 MET B C 1
ATOM 3521 O O . MET B 1 181 ? -18.671 -13.143 -11.125 1.00 14.94 224 MET B O 1
ATOM 3526 N N . LEU B 1 182 ? -19.481 -15.194 -11.599 1.00 15.06 225 LEU B N 1
ATOM 3527 C CA . LEU B 1 182 ? -20.524 -15.149 -10.585 1.00 15.88 225 LEU B CA 1
ATOM 3528 C C . LEU B 1 182 ? -20.518 -16.342 -9.646 1.00 16.58 225 LEU B C 1
ATOM 3529 O O . LEU B 1 182 ? -20.167 -17.458 -10.030 1.00 16.16 225 LEU B O 1
ATOM 3534 N N . LYS B 1 183 ? -20.884 -16.067 -8.401 1.00 17.66 226 LYS B N 1
ATOM 3535 C CA . LYS B 1 183 ? -21.068 -17.073 -7.373 1.00 19.09 226 LYS B CA 1
ATOM 3536 C C . LYS B 1 183 ? -22.551 -17.075 -7.021 1.00 19.95 226 LYS B C 1
ATOM 3537 O O . LYS B 1 183 ? -23.112 -16.043 -6.635 1.00 19.88 226 LYS B O 1
ATOM 3543 N N . ILE B 1 184 ? -23.190 -18.228 -7.186 1.00 21.02 227 ILE B N 1
ATOM 3544 C CA . ILE B 1 184 ? -24.606 -18.367 -6.866 1.00 22.25 227 ILE B CA 1
ATOM 3545 C C . ILE B 1 184 ? -24.774 -19.153 -5.561 1.00 23.31 227 ILE B C 1
ATOM 3546 O O . ILE B 1 184 ? -24.333 -20.299 -5.450 1.00 23.08 227 ILE B O 1
ATOM 3551 N N . ASP B 1 185 ? -25.392 -18.499 -4.578 1.00 24.67 228 ASP B N 1
ATOM 3552 C CA . ASP B 1 185 ? -25.567 -19.033 -3.229 1.00 26.39 228 ASP B CA 1
ATOM 3553 C C . ASP B 1 185 ? -27.040 -19.055 -2.826 1.00 27.05 228 ASP B C 1
ATOM 3554 O O . ASP B 1 185 ? -27.536 -18.097 -2.230 1.00 27.01 228 ASP B O 1
ATOM 3559 N N . ALA B 1 186 ? -27.731 -20.146 -3.149 1.00 28.02 229 ALA B N 1
ATOM 3560 C CA . ALA B 1 186 ? -29.151 -20.289 -2.816 1.00 28.93 229 ALA B CA 1
ATOM 3561 C C . ALA B 1 186 ? -29.355 -20.869 -1.416 1.00 29.61 229 ALA B C 1
ATOM 3562 O O . ALA B 1 186 ? -28.432 -21.448 -0.837 1.00 29.93 229 ALA B O 1
ATOM 3564 N N . GLU B 1 187 ? -30.565 -20.703 -0.881 1.00 30.39 230 GLU B N 1
ATOM 3565 C CA . GLU B 1 187 ? -30.915 -21.212 0.456 1.00 31.19 230 GLU B CA 1
ATOM 3566 C C . GLU B 1 187 ? -31.262 -22.702 0.432 1.00 31.23 230 GLU B C 1
ATOM 3567 O O . G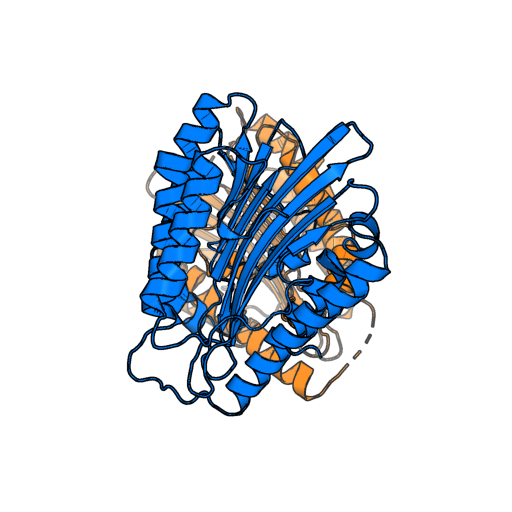LU B 1 187 ? -31.180 -23.383 1.459 1.00 31.33 230 GLU B O 1
ATOM 3573 N N . GLU B 1 188 ? -31.648 -23.190 -0.746 1.00 31.47 231 GLU B N 1
ATOM 3574 C CA . GLU B 1 188 ? -31.947 -24.606 -0.973 1.00 31.70 231 GLU B CA 1
ATOM 3575 C C . GLU B 1 188 ? -31.565 -25.039 -2.395 1.00 31.62 231 GLU B C 1
ATOM 3576 O O . GLU B 1 188 ? -31.195 -24.205 -3.226 1.00 31.68 231 GLU B O 1
ATOM 3582 N N . GLU B 1 189 ? -31.655 -26.342 -2.661 1.00 31.45 232 GLU B N 1
ATOM 3583 C CA . GLU B 1 189 ? -31.280 -26.913 -3.959 1.00 31.25 232 GLU B CA 1
ATOM 3584 C C . GLU B 1 189 ? -32.219 -26.491 -5.090 1.00 31.11 232 GLU B C 1
ATOM 3585 O O . GLU B 1 189 ? -31.771 -26.232 -6.207 1.00 31.14 232 GLU B O 1
ATOM 3587 N N . ASP B 1 190 ? -33.515 -26.427 -4.792 1.00 30.78 233 ASP B N 1
ATOM 3588 C CA . ASP B 1 190 ? -34.537 -26.096 -5.787 1.00 30.51 233 ASP B CA 1
ATOM 3589 C C . ASP B 1 190 ? -34.505 -24.627 -6.210 1.00 30.09 233 ASP B C 1
ATOM 3590 O O . ASP B 1 190 ? -34.916 -24.286 -7.322 1.00 30.05 233 ASP B O 1
ATOM 3595 N N . LYS B 1 191 ? -34.028 -23.766 -5.312 1.00 29.62 234 LYS B N 1
ATOM 3596 C CA . LYS B 1 191 ? -33.871 -22.341 -5.597 1.00 29.12 234 LYS B CA 1
ATOM 3597 C C . LYS B 1 191 ? -32.762 -22.117 -6.626 1.00 28.72 234 LYS B C 1
ATOM 3598 O O . LYS B 1 191 ? -32.934 -21.346 -7.575 1.00 28.70 234 LYS B O 1
ATOM 3600 N N . LEU B 1 192 ? -31.635 -22.802 -6.433 1.00 28.13 235 LEU B N 1
ATOM 3601 C CA . LEU B 1 192 ? -30.527 -22.777 -7.388 1.00 27.67 235 LEU B CA 1
ATOM 3602 C C . LEU B 1 192 ? -30.948 -23.313 -8.758 1.00 27.37 235 LEU B C 1
ATOM 3603 O O . LEU B 1 192 ? -30.572 -22.753 -9.790 1.00 27.15 235 LEU B O 1
ATOM 3608 N N . GLU B 1 193 ? -31.731 -24.392 -8.753 1.00 26.94 236 GLU B N 1
ATOM 3609 C CA . GLU B 1 193 ? -32.228 -25.008 -9.984 1.00 26.59 236 GLU B CA 1
ATOM 3610 C C . GLU B 1 193 ? -33.104 -24.048 -10.784 1.00 26.09 236 GLU B C 1
ATOM 3611 O O . GLU B 1 193 ? -33.015 -23.999 -12.009 1.00 26.15 236 GLU B O 1
ATOM 3617 N N . GLU B 1 194 ? -33.941 -23.292 -10.076 1.00 25.58 237 GLU B N 1
ATOM 3618 C CA . GLU B 1 194 ? -34.800 -22.266 -10.671 1.00 24.99 237 GLU B CA 1
ATOM 3619 C C . GLU B 1 194 ? -33.969 -21.171 -11.348 1.00 24.32 237 GLU B C 1
ATOM 3620 O O . GLU B 1 194 ? -34.309 -20.703 -12.441 1.00 24.23 237 GLU B O 1
ATOM 3626 N N . ILE B 1 195 ? -32.879 -20.780 -10.692 1.00 23.64 238 ILE B N 1
ATOM 3627 C CA . ILE B 1 195 ? -31.937 -19.797 -11.237 1.00 23.06 238 ILE B CA 1
ATOM 3628 C C . ILE B 1 195 ? -31.270 -20.308 -12.516 1.00 22.71 238 ILE B C 1
ATOM 3629 O O . ILE B 1 195 ? -31.121 -19.558 -13.485 1.00 22.53 238 ILE B O 1
ATOM 3634 N N . LEU B 1 196 ? -30.890 -21.586 -12.520 1.00 22.49 239 LEU B N 1
ATOM 3635 C CA . LEU B 1 196 ? -30.276 -22.196 -13.702 1.00 22.08 239 LEU B CA 1
ATOM 3636 C C . LEU B 1 196 ? -31.183 -22.157 -14.932 1.00 21.88 239 LEU B C 1
ATOM 3637 O O . LEU B 1 196 ? -30.755 -21.702 -15.988 1.00 21.71 239 LEU B O 1
ATOM 3642 N N . ARG B 1 197 ? -32.429 -22.615 -14.792 1.00 21.82 240 ARG B N 1
ATOM 3643 C CA . ARG B 1 197 ? -33.353 -22.692 -15.936 1.00 21.78 240 ARG B CA 1
ATOM 3644 C C . ARG B 1 197 ? -33.891 -21.344 -16.419 1.00 21.37 240 ARG B C 1
ATOM 3645 O O . ARG B 1 197 ? -33.981 -21.107 -17.624 1.00 21.46 240 ARG B O 1
ATOM 3653 N N . ASP B 1 198 ? -34.234 -20.464 -15.486 1.00 20.92 241 ASP B N 1
ATOM 3654 C CA . ASP B 1 198 ? -34.881 -19.199 -15.837 1.00 20.62 241 ASP B CA 1
ATOM 3655 C C . ASP B 1 198 ? -33.919 -18.023 -16.025 1.00 20.19 241 ASP B C 1
ATOM 3656 O O . ASP B 1 198 ? -34.268 -17.038 -16.680 1.00 20.15 241 ASP B O 1
ATOM 3661 N N . HIS B 1 199 ? -32.711 -18.124 -15.474 1.00 19.78 242 HIS B N 1
ATOM 3662 C CA . HIS B 1 199 ? -31.743 -17.025 -15.581 1.00 19.33 242 HIS B CA 1
ATOM 3663 C C . HIS B 1 199 ? -30.425 -17.394 -16.268 1.00 18.86 242 HIS B C 1
ATOM 3664 O O . HIS B 1 199 ? -30.091 -16.817 -17.304 1.00 18.40 242 HIS B O 1
ATOM 3671 N N . VAL B 1 200 ? -29.698 -18.355 -15.707 1.00 18.47 243 VAL B N 1
ATOM 3672 C CA . VAL B 1 200 ? -28.409 -18.788 -16.271 1.00 18.50 243 VAL B CA 1
ATOM 3673 C C . VAL B 1 200 ? -28.566 -19.326 -17.699 1.00 18.46 243 VAL B C 1
ATOM 3674 O O . VAL B 1 200 ? -27.825 -18.924 -18.598 1.00 18.43 243 VAL B O 1
ATOM 3678 N N . SER B 1 201 ? -29.546 -20.209 -17.904 1.00 18.65 244 SER B N 1
ATOM 3679 C CA . SER B 1 201 ? -29.783 -20.823 -19.217 1.00 18.64 244 SER B CA 1
ATOM 3680 C C . SER B 1 201 ? -29.997 -19.817 -20.350 1.00 18.70 244 SER B C 1
ATOM 3681 O O . SER B 1 201 ? -29.253 -19.853 -21.331 1.00 18.71 244 SER B O 1
ATOM 3684 N N . PRO B 1 202 ? -31.002 -18.914 -20.223 1.00 18.86 245 PRO B N 1
ATOM 3685 C CA . PRO B 1 202 ? -31.205 -17.903 -21.266 1.00 18.84 245 PRO B CA 1
ATOM 3686 C C . PRO B 1 202 ? -29.953 -17.069 -21.518 1.00 18.69 245 PRO B C 1
ATOM 3687 O O . PRO B 1 202 ? -29.624 -16.776 -22.672 1.00 18.71 245 PRO B O 1
ATOM 3691 N N . ALA B 1 203 ? -29.262 -16.699 -20.440 1.00 18.80 246 ALA B N 1
ATOM 3692 C CA . ALA B 1 203 ? -28.030 -15.910 -20.528 1.00 18.44 246 ALA B CA 1
ATOM 3693 C C . ALA B 1 203 ? -26.954 -16.619 -21.354 1.00 18.15 246 ALA B C 1
ATOM 3694 O O . ALA B 1 203 ? -26.426 -16.047 -22.311 1.00 18.26 246 ALA B O 1
ATOM 3696 N N . ALA B 1 204 ? -26.645 -17.863 -20.991 1.00 18.03 247 ALA B N 1
ATOM 3697 C CA . ALA B 1 204 ? -25.648 -18.665 -21.720 1.00 17.90 247 ALA B CA 1
ATOM 3698 C C . ALA B 1 204 ? -26.005 -18.839 -23.198 1.00 18.02 247 ALA B C 1
ATOM 3699 O O . ALA B 1 204 ? -25.131 -18.759 -24.066 1.00 17.91 247 ALA B O 1
ATOM 3701 N N . LYS B 1 205 ? -27.293 -19.051 -23.477 1.00 18.17 248 LYS B N 1
ATOM 3702 C CA . LYS B 1 205 ? -27.769 -19.234 -24.850 1.00 18.40 248 LYS B CA 1
ATOM 3703 C C . LYS B 1 205 ? -27.619 -17.985 -25.716 1.00 18.51 248 LYS B C 1
ATOM 3704 O O . LYS B 1 205 ? -27.254 -18.086 -26.887 1.00 18.24 248 LYS B O 1
ATOM 3710 N N . GLU B 1 206 ? -27.876 -16.811 -25.140 1.00 18.88 249 GLU B N 1
ATOM 3711 C CA . GLU B 1 206 ? -27.719 -15.553 -25.882 1.00 19.10 249 GLU B CA 1
ATOM 3712 C C . GLU B 1 206 ? -26.266 -15.139 -26.098 1.00 18.80 249 GLU B C 1
ATOM 3713 O O . GLU B 1 206 ? -25.928 -14.582 -27.144 1.00 18.88 249 GLU B O 1
ATOM 3719 N N . VAL B 1 207 ? -25.419 -15.406 -25.108 1.00 18.41 250 VAL B N 1
ATOM 3720 C CA . VAL B 1 207 ? -23.972 -15.219 -25.247 1.00 18.00 250 VAL B CA 1
ATOM 3721 C C . VAL B 1 207 ? -23.431 -16.135 -26.355 1.00 17.83 250 VAL B C 1
ATOM 3722 O O . VAL B 1 207 ? -22.599 -15.711 -27.160 1.00 17.65 250 VAL B O 1
ATOM 3726 N N . LEU B 1 208 ? -23.921 -17.376 -26.404 1.00 18.01 251 LEU B N 1
ATOM 3727 C CA . LEU B 1 208 ? -23.544 -18.308 -27.475 1.00 17.99 251 LEU B CA 1
ATOM 3728 C C . LEU B 1 208 ? -23.963 -17.776 -28.849 1.00 18.09 251 LEU B C 1
ATOM 3729 O O . LEU B 1 208 ? -23.185 -17.841 -29.801 1.00 17.90 251 LEU B O 1
ATOM 3734 N N . GLU B 1 209 ? -25.176 -17.232 -28.939 1.00 18.48 252 GLU B N 1
ATOM 3735 C CA . GLU B 1 209 ? -25.672 -16.643 -30.189 1.00 19.00 252 GLU B CA 1
ATOM 3736 C C . GLU B 1 209 ? -24.797 -15.495 -30.670 1.00 18.89 252 GLU B C 1
ATOM 3737 O O . GLU B 1 209 ? -24.492 -15.400 -31.863 1.00 19.04 252 GLU B O 1
ATOM 3743 N N . VAL B 1 210 ? -24.387 -14.628 -29.744 1.00 18.99 253 VAL B N 1
ATOM 3744 C CA . VAL B 1 210 ? -23.488 -13.517 -30.069 1.00 18.86 253 VAL B CA 1
ATOM 3745 C C . VAL B 1 210 ? -22.185 -14.053 -30.681 1.00 19.00 253 VAL B C 1
ATOM 3746 O O . VAL B 1 210 ? -21.716 -13.547 -31.708 1.00 19.10 253 VAL B O 1
ATOM 3750 N N . TRP B 1 211 ? -21.624 -15.088 -30.058 1.00 18.70 254 TRP B N 1
ATOM 3751 C CA . TRP B 1 211 ? -20.377 -15.687 -30.518 1.00 18.81 254 TRP B CA 1
ATOM 3752 C C . TRP B 1 211 ? -20.494 -16.235 -31.945 1.00 19.39 254 TRP B C 1
ATOM 3753 O O . TRP B 1 211 ? -19.665 -15.930 -32.805 1.00 19.28 254 TRP B O 1
ATOM 3764 N N . LEU B 1 212 ? -21.534 -17.024 -32.188 1.00 20.20 255 LEU B N 1
ATOM 3765 C CA . LEU B 1 212 ? -21.770 -17.624 -33.500 1.00 21.43 255 LEU B CA 1
ATOM 3766 C C . LEU B 1 212 ? -21.999 -16.586 -34.606 1.00 22.15 255 LEU B C 1
ATOM 3767 O O . LEU B 1 212 ? -21.441 -16.704 -35.694 1.00 22.05 255 LEU B O 1
ATOM 3772 N N . GLU B 1 213 ? -22.791 -15.560 -34.314 1.00 23.27 256 GLU B N 1
ATOM 3773 C CA . GLU B 1 213 ? -23.193 -14.594 -35.338 1.00 24.50 256 GLU B CA 1
ATOM 3774 C C . GLU B 1 213 ? -22.239 -13.419 -35.526 1.00 25.06 256 GLU B C 1
ATOM 3775 O O . GLU B 1 213 ? -22.032 -12.958 -36.655 1.00 25.17 256 GLU B O 1
ATOM 3781 N N . ARG B 1 214 ? -21.663 -12.934 -34.428 1.00 25.50 257 ARG B N 1
ATOM 3782 C CA . ARG B 1 214 ? -20.843 -11.719 -34.465 1.00 26.10 257 ARG B CA 1
ATOM 3783 C C . ARG B 1 214 ? -19.342 -11.989 -34.400 1.00 26.20 257 ARG B C 1
ATOM 3784 O O . ARG B 1 214 ? -18.544 -11.144 -34.809 1.00 26.36 257 ARG B O 1
ATOM 3792 N N . CYS B 1 215 ? -18.963 -13.164 -33.898 1.00 26.49 258 CYS B N 1
ATOM 3793 C CA . CYS B 1 215 ? -17.549 -13.528 -33.771 1.00 26.59 258 CYS B CA 1
ATOM 3794 C C . CYS B 1 215 ? -17.098 -14.551 -34.824 1.00 27.12 258 CYS B C 1
ATOM 3795 O O . CYS B 1 215 ? -16.153 -14.295 -35.572 1.00 27.17 258 CYS B O 1
ATOM 3798 N N . VAL B 1 216 ? -17.769 -15.700 -34.879 1.00 27.79 259 VAL B N 1
ATOM 3799 C CA . VAL B 1 216 ? -17.438 -16.748 -35.854 1.00 28.41 259 VAL B CA 1
ATOM 3800 C C . VAL B 1 216 ? -17.768 -16.283 -37.280 1.00 29.20 259 VAL B C 1
ATOM 3801 O O . VAL B 1 216 ? -16.900 -16.286 -38.161 1.00 29.14 259 VAL B O 1
ATOM 3805 N N . LYS B 1 217 ? -19.013 -15.859 -37.488 1.00 30.25 260 LYS B N 1
ATOM 3806 C CA . LYS B 1 217 ? -19.483 -15.393 -38.799 1.00 31.42 260 LYS B CA 1
ATOM 3807 C C . LYS B 1 217 ? -18.734 -14.155 -39.306 1.00 31.95 260 LYS B C 1
ATOM 3808 O O . LYS B 1 217 ? -18.174 -13.389 -38.514 1.00 32.24 260 LYS B O 1
ATOM 3814 N N . GLU B 1 218 ? -18.736 -13.980 -40.629 1.00 32.73 261 GLU B N 1
ATOM 3815 C CA . GLU B 1 218 ? -18.047 -12.880 -41.323 1.00 33.21 261 GLU B CA 1
ATOM 3816 C C . GLU B 1 218 ? -18.241 -11.521 -40.642 1.00 33.35 261 GLU B C 1
ATOM 3817 O O . GLU B 1 218 ? -19.357 -11.148 -40.267 1.00 33.60 261 GLU B O 1
ATOM 3823 N N . VAL B 1 225 ? -5.955 -11.475 -42.947 1.00 39.89 268 VAL B N 1
ATOM 3824 C CA . VAL B 1 225 ? -5.875 -10.236 -42.173 1.00 39.81 268 VAL B CA 1
ATOM 3825 C C . VAL B 1 225 ? -4.432 -9.917 -41.778 1.00 39.72 268 VAL B C 1
ATOM 3826 O O . VAL B 1 225 ? -3.565 -10.791 -41.836 1.00 39.82 268 VAL B O 1
ATOM 3830 N N . GLY B 1 226 ? -4.197 -8.664 -41.382 1.00 39.47 269 GLY B N 1
ATOM 3831 C CA . GLY B 1 226 ? -2.864 -8.138 -41.058 1.00 39.16 269 GLY B CA 1
ATOM 3832 C C . GLY B 1 226 ? -1.795 -9.154 -40.703 1.00 38.91 269 GLY B C 1
ATOM 3833 O O . GLY B 1 226 ? -1.917 -9.871 -39.711 1.00 38.99 269 GLY B O 1
ATOM 3834 N N . GLU B 1 227 ? -0.744 -9.207 -41.519 1.00 38.61 270 GLU B N 1
ATOM 3835 C CA . GLU B 1 227 ? 0.359 -10.159 -41.343 1.00 38.29 270 GLU B CA 1
ATOM 3836 C C . GLU B 1 227 ? 0.867 -10.245 -39.899 1.00 37.98 270 GLU B C 1
ATOM 3837 O O . GLU B 1 227 ? 0.890 -11.328 -39.305 1.00 37.94 270 GLU B O 1
ATOM 3839 N N . GLU B 1 228 ? 1.257 -9.099 -39.339 1.00 37.42 271 GLU B N 1
ATOM 3840 C CA . GLU B 1 228 ? 1.767 -9.035 -37.969 1.00 36.87 271 GLU B CA 1
ATOM 3841 C C . GLU B 1 228 ? 0.656 -9.219 -36.935 1.00 36.40 271 GLU B C 1
ATOM 3842 O O . GLU B 1 228 ? 0.913 -9.678 -35.821 1.00 36.24 271 GLU B O 1
ATOM 3844 N N . GLU B 1 229 ? -0.570 -8.861 -37.315 1.00 35.83 272 GLU B N 1
ATOM 3845 C CA . GLU B 1 229 ? -1.743 -9.016 -36.455 1.00 35.41 272 GLU B CA 1
ATOM 3846 C C . GLU B 1 229 ? -1.981 -10.492 -36.121 1.00 35.02 272 GLU B C 1
ATOM 3847 O O . GLU B 1 229 ? -2.307 -10.824 -34.981 1.00 34.88 272 GLU B O 1
ATOM 3853 N N . ARG B 1 230 ? -1.790 -11.366 -37.111 1.00 34.42 273 ARG B N 1
ATOM 3854 C CA . ARG B 1 230 ? -2.006 -12.806 -36.939 1.00 33.85 273 ARG B CA 1
ATOM 3855 C C . ARG B 1 230 ? -0.895 -13.446 -36.120 1.00 33.21 273 ARG B C 1
ATOM 3856 O O . ARG B 1 230 ? -1.125 -14.433 -35.413 1.00 33.06 273 ARG B O 1
ATOM 3864 N N . MET B 1 231 ? 0.309 -12.886 -36.233 1.00 32.30 274 MET B N 1
ATOM 3865 C CA . MET B 1 231 ? 1.477 -13.394 -35.514 1.00 31.45 274 MET B CA 1
ATOM 3866 C C . MET B 1 231 ? 1.335 -13.155 -34.028 1.00 30.40 274 MET B C 1
ATOM 3867 O O . MET B 1 231 ? 1.706 -14.000 -33.215 1.00 30.14 274 MET B O 1
ATOM 3872 N N . GLU B 1 232 ? 0.792 -11.990 -33.693 1.00 29.51 275 GLU B N 1
ATOM 3873 C CA . GLU B 1 232 ? 0.516 -11.622 -32.320 1.00 28.57 275 GLU B CA 1
ATOM 3874 C C . GLU B 1 232 ? -0.651 -12.434 -31.770 1.00 27.44 275 GLU B C 1
ATOM 3875 O O . GLU B 1 232 ? -0.626 -12.844 -30.608 1.00 27.57 275 GLU B O 1
ATOM 3881 N N . LEU B 1 233 ? -1.663 -12.663 -32.609 1.00 26.04 276 LEU B N 1
ATOM 3882 C CA . LEU B 1 233 ? -2.814 -13.484 -32.237 1.00 24.47 276 LEU B CA 1
ATOM 3883 C C . LEU B 1 233 ? -2.380 -14.855 -31.741 1.00 23.61 276 LEU B C 1
ATOM 3884 O O . LEU B 1 233 ? -2.795 -15.275 -30.671 1.00 23.14 276 LEU B O 1
ATOM 3889 N N . GLU B 1 234 ? -1.537 -15.537 -32.517 1.00 22.54 277 GLU B N 1
ATOM 3890 C CA . GLU B 1 234 ? -1.061 -16.874 -32.161 1.00 21.81 277 GLU B CA 1
ATOM 3891 C C . GLU B 1 234 ? -0.195 -16.872 -30.913 1.00 20.89 277 GLU B C 1
ATOM 3892 O O . GLU B 1 234 ? -0.346 -17.733 -30.058 1.00 20.51 277 GLU B O 1
ATOM 3898 N N . ARG B 1 235 ? 0.708 -15.897 -30.824 1.00 20.25 278 ARG B N 1
ATOM 3899 C CA . ARG B 1 235 ? 1.575 -15.716 -29.660 1.00 19.58 278 ARG B CA 1
ATOM 3900 C C . ARG B 1 235 ? 0.732 -15.532 -28.385 1.00 18.50 278 ARG B C 1
ATOM 3901 O O . ARG B 1 235 ? 0.967 -16.186 -27.363 1.00 18.05 278 ARG B O 1
ATOM 3909 N N . ARG B 1 236 ? -0.252 -14.640 -28.464 1.00 17.38 279 ARG B N 1
ATOM 3910 C CA . ARG B 1 236 ? -1.153 -14.370 -27.343 1.00 16.33 279 ARG B CA 1
ATOM 3911 C C . ARG B 1 236 ? -2.077 -15.551 -27.046 1.00 16.13 279 ARG B C 1
ATOM 3912 O O . ARG B 1 236 ? -2.280 -15.901 -25.882 1.00 15.39 279 ARG B O 1
ATOM 3920 N N . ASP B 1 237 ? -2.629 -16.160 -28.100 1.00 16.09 280 ASP B N 1
ATOM 3921 C CA . ASP B 1 237 ? -3.471 -17.351 -27.962 1.00 16.33 280 ASP B CA 1
ATOM 3922 C C . ASP B 1 237 ? -2.719 -18.469 -27.256 1.00 16.21 280 ASP B C 1
ATOM 3923 O O . ASP B 1 237 ? -3.256 -19.097 -26.348 1.00 16.22 280 ASP B O 1
ATOM 3928 N N . LYS B 1 238 ? -1.483 -18.712 -27.695 1.00 16.62 281 LYS B N 1
ATOM 3929 C CA . LYS B 1 238 ? -0.625 -19.749 -27.127 1.00 17.03 281 LYS B CA 1
ATOM 3930 C C . LYS B 1 238 ? -0.262 -19.445 -25.674 1.00 16.82 281 LYS B C 1
ATOM 3931 O O . LYS B 1 238 ? -0.289 -20.338 -24.830 1.00 16.77 281 LYS B O 1
ATOM 3937 N N . SER B 1 239 ? 0.080 -18.190 -25.390 1.00 16.67 282 SER B N 1
ATOM 3938 C CA . SER B 1 239 ? 0.368 -17.770 -24.017 1.00 16.76 282 SER B CA 1
ATOM 3939 C C . SER B 1 239 ? -0.788 -18.101 -23.073 1.00 16.84 282 SER B C 1
ATOM 3940 O O . SER B 1 239 ? -0.564 -18.650 -22.001 1.00 16.69 282 SER B O 1
ATOM 3943 N N . PHE B 1 240 ? -2.020 -17.789 -23.474 1.00 17.39 283 PHE B N 1
ATOM 3944 C CA . PHE B 1 240 ? -3.185 -18.137 -22.653 1.00 18.20 283 PHE B CA 1
ATOM 3945 C C . PHE B 1 240 ? -3.337 -19.650 -22.430 1.00 18.45 283 PHE B C 1
ATOM 3946 O O . PHE B 1 240 ? -3.479 -20.106 -21.294 1.00 18.24 283 PHE B O 1
ATOM 3954 N N . ARG B 1 241 ? -3.312 -20.417 -23.518 1.00 19.08 284 ARG B N 1
ATOM 3955 C CA . ARG B 1 241 ? -3.494 -21.868 -23.449 1.00 19.50 284 ARG B CA 1
ATOM 3956 C C . ARG B 1 241 ? -2.402 -22.535 -22.614 1.00 20.26 284 ARG B C 1
ATOM 3957 O O . ARG B 1 241 ? -2.691 -23.384 -21.772 1.00 19.98 284 ARG B O 1
ATOM 3965 N N . ARG B 1 242 ? -1.154 -22.139 -22.851 1.00 21.40 285 ARG B N 1
ATOM 3966 C CA . ARG B 1 242 ? -0.012 -22.698 -22.132 1.00 22.82 285 ARG B CA 1
ATOM 3967 C C . ARG B 1 242 ? -0.105 -22.412 -20.634 1.00 23.26 285 ARG B C 1
ATOM 3968 O O . ARG B 1 242 ? 0.030 -23.325 -19.816 1.00 23.48 285 ARG B O 1
ATOM 3976 N N . LYS B 1 243 ? -0.362 -21.152 -20.283 1.00 23.68 286 LYS B N 1
ATOM 3977 C CA . LYS B 1 243 ? -0.433 -20.742 -18.879 1.00 24.13 286 LYS B CA 1
ATOM 3978 C C . LYS B 1 243 ? -1.615 -21.387 -18.151 1.00 24.32 286 LYS B C 1
ATOM 3979 O O . LYS B 1 243 ? -1.462 -21.876 -17.030 1.00 24.09 286 LYS B O 1
ATOM 3985 N N . SER B 1 244 ? -2.785 -21.402 -18.789 1.00 24.89 287 SER B N 1
ATOM 3986 C CA . SER B 1 244 ? -3.973 -21.999 -18.171 1.00 25.51 287 SER B CA 1
ATOM 3987 C C . SER B 1 244 ? -3.768 -23.497 -17.924 1.00 25.83 287 SER B C 1
ATOM 3988 O O . SER B 1 244 ? -4.112 -24.000 -16.854 1.00 25.83 287 SER B O 1
ATOM 3991 N N . ILE B 1 245 ? -3.182 -24.197 -18.895 1.00 26.32 288 ILE B N 1
ATOM 3992 C CA . ILE B 1 245 ? -2.849 -25.620 -18.722 1.00 26.71 288 ILE B CA 1
ATOM 3993 C C . ILE B 1 245 ? -1.882 -25.830 -17.547 1.00 27.18 288 ILE B C 1
ATOM 3994 O O . ILE B 1 245 ? -2.085 -26.729 -16.730 1.00 27.33 288 ILE B O 1
ATOM 3999 N N . GLU B 1 246 ? -0.856 -24.985 -17.454 1.00 27.82 289 GLU B N 1
ATOM 4000 C CA . GLU B 1 246 ? 0.083 -25.014 -16.329 1.00 28.59 289 GLU B CA 1
ATOM 4001 C C . GLU B 1 246 ? -0.618 -24.842 -14.980 1.00 28.82 289 GLU B C 1
ATOM 4002 O O . GLU B 1 246 ? -0.346 -25.588 -14.037 1.00 28.90 289 GLU B O 1
ATOM 4008 N N . ASP B 1 247 ? -1.525 -23.868 -14.907 1.00 29.05 290 ASP B N 1
ATOM 4009 C CA . ASP B 1 247 ? -2.219 -23.519 -13.666 1.00 29.60 290 ASP B CA 1
ATOM 4010 C C . ASP B 1 247 ? -3.332 -24.484 -13.268 1.00 30.00 290 ASP B C 1
ATOM 4011 O O . ASP B 1 247 ? -3.533 -24.748 -12.080 1.00 29.98 290 ASP B O 1
ATOM 4016 N N . ASP B 1 248 ? -4.066 -24.988 -14.254 1.00 30.53 291 ASP B N 1
ATOM 4017 C CA . ASP B 1 248 ? -5.292 -25.736 -13.988 1.00 31.38 291 ASP B CA 1
ATOM 4018 C C . ASP B 1 248 ? -5.171 -27.245 -14.167 1.00 31.78 291 ASP B C 1
ATOM 4019 O O . ASP B 1 248 ? -5.975 -27.997 -13.612 1.00 31.90 291 ASP B O 1
ATOM 4024 N N . LEU B 1 249 ? -4.172 -27.687 -14.927 1.00 32.33 292 LEU B N 1
ATOM 4025 C CA . LEU B 1 249 ? -4.060 -29.103 -15.293 1.00 32.94 292 LEU B CA 1
ATOM 4026 C C . LEU B 1 249 ? -2.849 -29.821 -14.708 1.00 33.21 292 LEU B C 1
ATOM 4027 O O . LEU B 1 249 ? -2.984 -30.927 -14.184 1.00 33.26 292 LEU B O 1
ATOM 4032 N N . ASP B 1 250 ? -1.677 -29.194 -14.799 1.00 33.54 293 ASP B N 1
ATOM 4033 C CA . ASP B 1 250 ? -0.408 -29.833 -14.428 1.00 33.92 293 ASP B CA 1
ATOM 4034 C C . ASP B 1 250 ? -0.354 -30.392 -13.007 1.00 34.05 293 ASP B C 1
ATOM 4035 O O . ASP B 1 250 ? 0.325 -31.390 -12.762 1.00 34.16 293 ASP B O 1
ATOM 4040 N N . LEU B 1 251 ? -1.066 -29.755 -12.080 1.00 34.12 294 LEU B N 1
ATOM 4041 C CA . LEU B 1 251 ? -1.079 -30.205 -10.685 1.00 34.17 294 LEU B CA 1
ATOM 4042 C C . LEU B 1 251 ? -2.362 -30.956 -10.329 1.00 33.97 294 LEU B C 1
ATOM 4043 O O . LEU B 1 251 ? -2.314 -31.979 -9.643 1.00 33.92 294 LEU B O 1
ATOM 4048 N N . GLN B 1 252 ? -3.495 -30.455 -10.821 1.00 33.62 295 GLN B N 1
ATOM 4049 C CA . GLN B 1 252 ? -4.819 -30.933 -10.419 1.00 33.33 295 GLN B CA 1
ATOM 4050 C C . GLN B 1 252 ? -5.258 -32.237 -11.082 1.00 33.09 295 GLN B C 1
ATOM 4051 O O . GLN B 1 252 ? -5.975 -33.032 -10.472 1.00 33.14 295 GLN B O 1
ATOM 4057 N N . PHE B 1 253 ? -4.849 -32.452 -12.329 1.00 32.80 296 PHE B N 1
ATOM 4058 C CA . PHE B 1 253 ? -5.194 -33.693 -13.029 1.00 32.52 296 PHE B CA 1
ATOM 4059 C C . PHE B 1 253 ? -4.448 -34.930 -12.501 1.00 32.23 296 PHE B C 1
ATOM 4060 O O . PHE B 1 253 ? -5.075 -35.977 -12.320 1.00 32.10 296 PHE B O 1
ATOM 4068 N N . PRO B 1 254 ? -3.117 -34.826 -12.261 1.00 32.05 297 PRO B N 1
ATOM 4069 C CA . PRO B 1 254 ? -2.433 -35.936 -11.587 1.00 31.88 297 PRO B CA 1
ATOM 4070 C C . PRO B 1 254 ? -3.055 -36.273 -10.231 1.00 31.78 297 PRO B C 1
ATOM 4071 O O . PRO B 1 254 ? -3.107 -37.445 -9.853 1.00 31.69 297 PRO B O 1
ATOM 4075 N N . ARG B 1 255 ? -3.528 -35.250 -9.519 1.00 31.68 298 ARG B N 1
ATOM 4076 C CA . ARG B 1 255 ? -4.209 -35.429 -8.237 1.00 31.55 298 ARG B CA 1
ATOM 4077 C C . ARG B 1 255 ? -5.531 -36.178 -8.389 1.00 31.07 298 ARG B C 1
ATOM 4078 O O . ARG B 1 255 ? -5.795 -37.141 -7.662 1.00 30.89 298 ARG B O 1
ATOM 4086 N N . MET B 1 256 ? -6.353 -35.728 -9.337 1.00 30.48 299 MET B N 1
ATOM 4087 C CA . MET B 1 256 ? -7.698 -36.269 -9.526 1.00 30.04 299 MET B CA 1
ATOM 4088 C C . MET B 1 256 ? -7.716 -37.660 -10.155 1.00 29.72 299 MET B C 1
ATOM 4089 O O . MET B 1 256 ? -8.524 -38.502 -9.765 1.00 29.47 299 MET B O 1
ATOM 4094 N N . PHE B 1 257 ? -6.830 -37.895 -11.123 1.00 29.44 300 PHE B N 1
ATOM 4095 C CA . PHE B 1 257 ? -6.916 -39.093 -11.968 1.00 29.20 300 PHE B CA 1
ATOM 4096 C C . PHE B 1 257 ? -5.727 -40.058 -11.893 1.00 29.27 300 PHE B C 1
ATOM 4097 O O . PHE B 1 257 ? -5.812 -41.185 -12.388 1.00 29.05 300 PHE B O 1
ATOM 4105 N N . GLY B 1 258 ? -4.635 -39.619 -11.273 1.00 29.45 301 GLY B N 1
ATOM 4106 C CA . GLY B 1 258 ? -3.399 -40.395 -11.232 1.00 29.91 301 GLY B CA 1
ATOM 4107 C C . GLY B 1 258 ? -2.480 -39.998 -12.371 1.00 30.30 301 GLY B C 1
ATOM 4108 O O . GLY B 1 258 ? -2.949 -39.567 -13.425 1.00 30.27 301 GLY B O 1
ATOM 4109 N N . GLU B 1 259 ? -1.173 -40.155 -12.159 1.00 30.64 302 GLU B N 1
ATOM 4110 C CA . GLU B 1 259 ? -0.149 -39.727 -13.122 1.00 31.12 302 GLU B CA 1
ATOM 4111 C C . GLU B 1 259 ? -0.275 -40.385 -14.499 1.00 31.09 302 GLU B C 1
ATOM 4112 O O . GLU B 1 259 ? -0.067 -39.727 -15.517 1.00 31.20 302 GLU B O 1
ATOM 4118 N N . GLU B 1 260 ? -0.612 -41.675 -14.515 1.00 31.14 303 GLU B N 1
ATOM 4119 C CA . GLU B 1 260 ? -0.755 -42.457 -15.751 1.00 31.29 303 GLU B CA 1
ATOM 4120 C C . GLU B 1 260 ? -1.864 -41.915 -16.661 1.00 31.05 303 GLU B C 1
ATOM 4121 O O . GLU B 1 260 ? -1.620 -41.628 -17.836 1.00 31.08 303 GLU B O 1
ATOM 4127 N N . VAL B 1 261 ? -3.070 -41.784 -16.108 1.00 30.73 304 VAL B N 1
ATOM 4128 C CA . VAL B 1 261 ? -4.231 -41.262 -16.834 1.00 30.52 304 VAL B CA 1
ATOM 4129 C C . VAL B 1 261 ? -4.029 -39.797 -17.226 1.00 30.50 304 VAL B C 1
ATOM 4130 O O . VAL B 1 261 ? -4.387 -39.392 -18.334 1.00 30.44 304 VAL B O 1
ATOM 4134 N N . SER B 1 262 ? -3.442 -39.015 -16.322 1.00 30.41 305 SER B N 1
ATOM 4135 C CA . SER B 1 262 ? -3.170 -37.604 -16.592 1.00 30.54 305 SER B CA 1
ATOM 4136 C C . SER B 1 262 ? -2.179 -37.391 -17.725 1.00 30.48 305 SER B C 1
ATOM 4137 O O . SER B 1 262 ? -2.390 -36.524 -18.570 1.00 30.53 305 SER B O 1
ATOM 4140 N N . SER B 1 263 ? -1.110 -38.186 -17.744 1.00 30.29 306 SER B N 1
ATOM 4141 C CA . SER B 1 263 ? -0.057 -38.027 -18.747 1.00 30.15 306 SER B CA 1
ATOM 4142 C C . SER B 1 263 ? -0.581 -38.107 -20.174 1.00 29.71 306 SER B C 1
ATOM 4143 O O . SER B 1 263 ? -0.214 -37.281 -21.009 1.00 29.78 306 SER B O 1
ATOM 4146 N N . ARG B 1 264 ? -1.446 -39.089 -20.437 1.00 29.08 307 ARG B N 1
ATOM 4147 C CA . ARG B 1 264 ? -2.011 -39.279 -21.772 1.00 28.41 307 ARG B CA 1
ATOM 4148 C C . ARG B 1 264 ? -3.087 -38.241 -22.106 1.00 27.94 307 ARG B C 1
ATOM 4149 O O . ARG B 1 264 ? -3.145 -37.750 -23.235 1.00 27.79 307 ARG B O 1
ATOM 4157 N N . VAL B 1 265 ? -3.923 -37.909 -21.122 1.00 27.26 308 VAL B N 1
ATOM 4158 C CA . VAL B 1 265 ? -5.007 -36.937 -21.310 1.00 26.73 308 VAL B CA 1
ATOM 4159 C C . VAL B 1 265 ? -4.454 -35.531 -21.548 1.00 26.46 308 VAL B C 1
ATOM 4160 O O . VAL B 1 265 ? -4.849 -34.863 -22.510 1.00 26.43 308 VAL B O 1
ATOM 4164 N N . VAL B 1 266 ? -3.531 -35.099 -20.689 1.00 26.01 309 VAL B N 1
ATOM 4165 C CA . VAL B 1 266 ? -2.905 -33.781 -20.827 1.00 25.64 309 VAL B CA 1
ATOM 4166 C C . VAL B 1 266 ? -2.098 -33.683 -22.126 1.00 25.44 309 VAL B C 1
ATOM 4167 O O . VAL B 1 266 ? -2.083 -32.629 -22.762 1.00 25.15 309 VAL B O 1
ATOM 4171 N N . HIS B 1 267 ? -1.448 -34.780 -22.523 1.00 25.20 310 HIS B N 1
ATOM 4172 C CA . HIS B 1 267 ? -0.724 -34.819 -23.797 1.00 25.02 310 HIS B CA 1
ATOM 4173 C C . HIS B 1 267 ? -1.684 -34.575 -24.959 1.00 24.53 310 HIS B C 1
ATOM 4174 O O . HIS B 1 267 ? -1.393 -33.774 -25.851 1.00 24.50 310 HIS B O 1
ATOM 4181 N N . ALA B 1 268 ? -2.830 -35.257 -24.927 1.00 23.81 311 ALA B N 1
ATOM 4182 C CA . ALA B 1 268 ? -3.865 -35.108 -25.948 1.00 23.57 311 ALA B CA 1
ATOM 4183 C C . ALA B 1 268 ? -4.481 -33.707 -25.947 1.00 23.26 311 ALA B C 1
ATOM 4184 O O . ALA B 1 268 ? -4.807 -33.168 -27.005 1.00 23.19 311 ALA B O 1
ATOM 4186 N N . ILE B 1 269 ? -4.639 -33.123 -24.762 1.00 23.13 312 ILE B N 1
ATOM 4187 C CA . ILE B 1 269 ? -5.146 -31.750 -24.645 1.00 22.88 312 ILE B CA 1
ATOM 4188 C C . ILE B 1 269 ? -4.125 -30.753 -25.203 1.00 23.07 312 ILE B C 1
ATOM 4189 O O . ILE B 1 269 ? -4.474 -29.908 -26.019 1.00 23.17 312 ILE B O 1
ATOM 4194 N N . LYS B 1 270 ? -2.868 -30.876 -24.780 1.00 23.39 313 LYS B N 1
ATOM 4195 C CA . LYS B 1 270 ? -1.782 -30.021 -25.278 1.00 23.75 313 LYS B CA 1
ATOM 4196 C C . LYS B 1 270 ? -1.663 -30.042 -26.797 1.00 23.99 313 LYS B C 1
ATOM 4197 O O . LYS B 1 270 ? -1.531 -28.991 -27.435 1.00 23.62 313 LYS B O 1
ATOM 4203 N N . GLU B 1 271 ? -1.724 -31.245 -27.367 1.00 24.24 314 GLU B N 1
ATOM 4204 C CA . GLU B 1 271 ? -1.678 -31.441 -28.814 1.00 24.56 314 GLU B CA 1
ATOM 4205 C C . GLU B 1 271 ? -2.820 -30.700 -29.514 1.00 24.35 314 GLU B C 1
ATOM 4206 O O . GLU B 1 271 ? -2.606 -30.049 -30.542 1.00 24.22 314 GLU B O 1
ATOM 4212 N N . ALA B 1 272 ? -4.021 -30.790 -28.944 1.00 24.28 315 ALA B N 1
ATOM 4213 C CA . ALA B 1 272 ? -5.200 -30.116 -29.494 1.00 24.35 315 ALA B CA 1
ATOM 4214 C C . ALA B 1 272 ? -5.105 -28.595 -29.361 1.00 24.42 315 ALA B C 1
ATOM 4215 O O . ALA B 1 272 ? -5.545 -27.853 -30.248 1.00 24.36 315 ALA B O 1
ATOM 4217 N N . PHE B 1 273 ? -4.527 -28.147 -28.249 1.00 24.41 316 PHE B N 1
ATOM 4218 C CA . PHE B 1 273 ? -4.357 -26.724 -27.964 1.00 24.59 316 PHE B CA 1
ATOM 4219 C C . PHE B 1 273 ? -3.132 -26.163 -28.674 1.00 24.80 316 PHE B C 1
ATOM 4220 O O . PHE B 1 273 ? -2.953 -24.947 -28.751 1.00 24.56 316 PHE B O 1
ATOM 4228 N N . GLY B 1 274 ? -2.298 -27.063 -29.194 1.00 25.14 317 GLY B N 1
ATOM 4229 C CA . GLY B 1 274 ? -1.093 -26.693 -29.926 1.00 25.88 317 GLY B CA 1
ATOM 4230 C C . GLY B 1 274 ? 0.021 -26.163 -29.043 1.00 26.34 317 GLY B C 1
ATOM 4231 O O . GLY B 1 274 ? 0.767 -25.276 -29.458 1.00 26.63 317 GLY B O 1
ATOM 4232 N N . VAL B 1 275 ? 0.126 -26.695 -27.825 1.00 26.71 318 VAL B N 1
ATOM 4233 C CA . VAL B 1 275 ? 1.159 -26.271 -26.873 1.00 27.19 318 VAL B CA 1
ATOM 4234 C C . VAL B 1 275 ? 2.027 -27.442 -26.391 1.00 27.49 318 VAL B C 1
ATOM 4235 O O . VAL B 1 275 ? 2.076 -28.498 -27.025 1.00 27.82 318 VAL B O 1
#

B-factor: mean 20.78, std 9.04, range [7.15, 62.77]

Organism: Arabidopsis thaliana (NCBI:txid3702)

Foldseek 3Di:
DDAQLNQPPDDPLVSVLLNVLVCCVCVLCVVWWDAFDQPPCQQWHFAPVHFKTKGKGKTATDPLAQWRIKIWMWMWGQDPVRFIKIKTKIKTDGALQFQFFIWIWMWIDRDLFKIKIKGARFGLDDCVVPVVSVCLQPVVDCLLVLLVQLCVDPQKDADDDPDPLVVVRGDPSINTIMGTRNPPVVVSCCSNPRVSVSRVVSVVSCSCRGSNPDPSDPRQDPVSSVSSNVSLLVSLVVCCVVPQVVPVCVGHNPVSSVSNSVVSCVSSVVD/DFLPLPPDDPLVSVLLNVLVVCVCVLCVVFWAAFPDDPCQQWHFAPVRQKTKGKGKTATHPPFQFGIKIWMWIWGQDPVGQIKIKTKIWTHTALVFQFFIWIWMWIDSCKIWIKGARWGLDDCVVCVVNVCQQPVVQCLLVLLVVLCVDPQKDADDDPDPLVVVGGDPSINTIMGNDPDDVVSSCCSNPRVSVSNVSSSVSCSPRGRPDDDPVSSVSSVVSLLVSLVVCCVVPQPPVVCVRHNPVSSVSNSVSVCVSSVD

Solvent-accessible surface area: 23838 Å² total; per-residue (Å²): 262,117,132,14,68,68,3,25,95,31,28,110,21,6,78,100,1,0,32,38,0,0,39,43,1,34,97,102,3,144,102,21,16,62,102,16,136,19,66,114,68,2,93,42,13,65,14,106,113,40,36,2,30,2,1,7,28,12,46,50,8,59,188,86,5,12,2,36,2,1,22,0,17,4,17,12,11,117,52,142,110,74,67,45,31,15,35,3,13,1,12,0,17,0,37,15,60,22,48,1,0,12,2,21,0,48,0,45,38,61,47,98,63,24,1,16,0,14,3,4,1,17,16,5,38,16,9,4,27,26,25,108,4,0,107,66,10,3,74,76,24,58,7,22,51,17,26,101,51,3,47,168,32,116,33,4,63,60,52,71,7,116,34,22,8,48,41,20,7,24,5,21,4,9,3,24,2,85,1,48,6,132,88,115,108,66,10,29,61,2,1,130,66,68,0,13,53,6,0,85,94,6,0,70,30,0,3,85,110,2,6,60,115,132,149,110,125,130,106,10,28,104,123,39,80,90,52,2,89,126,10,15,76,11,47,15,122,40,27,6,68,41,84,28,52,110,54,8,36,173,17,1,25,129,140,10,3,75,77,0,14,90,11,8,58,108,27,18,33,32,106,138,8,51,82,2,66,84,28,33,105,30,3,68,99,3,0,23,38,0,1,42,38,1,29,102,94,0,100,112,30,13,63,97,15,122,16,66,113,68,2,85,68,10,77,12,109,110,61,40,2,64,2,1,10,29,10,30,48,9,52,186,105,12,28,1,38,2,3,19,0,12,8,19,26,15,41,65,139,113,66,87,39,39,14,31,0,16,1,15,1,17,0,29,8,48,24,56,1,0,13,2,23,0,48,0,45,40,90,130,40,2,17,0,20,4,4,1,20,19,5,42,18,8,3,43,32,32,118,5,8,101,87,14,2,105,89,25,65,7,19,51,34,21,90,51,3,50,167,38,115,43,3,74,66,57,66,6,117,36,17,5,40,47,18,9,22,5,19,5,8,3,27,1,72,0,61,5,145,80,68,100,20,4,43,105,6,1,138,71,68,0,12,66,7,0,83,87,5,2,55,19,0,2,75,160,5,8,77,223,111,40,87,81,48,78,115,57,2,86,140,11,15,91,3,55,14,94,42,23,6,81,55,73,27,61,116,47,18,34,186,27,0,24,125,121,7,3,70,71,0,16,121,12,9,77,126,33,20,53,51

Nearest PDB structures (foldseek):
  3agc-assembly1_B  TM=1.004E+00  e=1.914E-48  Arabidopsis thaliana
  3agb-assembly1_B  TM=1.002E+00  e=4.653E-44  Arabidopsis thaliana
  3aga-assembly1_B  TM=9.895E-01  e=1.844E-41  Arabidopsis thaliana
  2zxl-assembly1_A  TM=9.814E-01  e=1.327E-41  Arabidopsis thaliana
  2zxl-assembly1_B  TM=9.562E-01  e=2.570E-40  Arabidopsis thaliana